Protein AF-A0A315QWF7-F1 (afdb_monomer_lite)

Structure (mmCIF, N/CA/C/O backbone):
data_AF-A0A315QWF7-F1
#
_entry.id   AF-A0A315QWF7-F1
#
loop_
_atom_site.group_PDB
_atom_site.id
_atom_site.type_symbol
_atom_site.label_atom_id
_atom_site.label_alt_id
_atom_site.label_comp_id
_atom_site.label_asym_id
_atom_site.label_entity_id
_atom_site.label_seq_id
_atom_site.pdbx_PDB_ins_code
_atom_site.Cartn_x
_atom_site.Cartn_y
_atom_site.Cartn_z
_atom_site.occupancy
_atom_site.B_iso_or_equiv
_atom_site.auth_seq_id
_atom_site.auth_comp_id
_atom_site.auth_asym_id
_atom_site.auth_atom_id
_atom_site.pdbx_PDB_model_num
ATOM 1 N N . LEU A 1 1 ? 33.666 -37.773 -40.880 1.00 34.66 1 LEU A N 1
ATOM 2 C CA . LEU A 1 1 ? 33.958 -37.328 -39.496 1.00 34.66 1 LEU A CA 1
ATOM 3 C C . LEU A 1 1 ? 35.441 -37.557 -39.208 1.00 34.66 1 LEU A C 1
ATOM 5 O O . LEU A 1 1 ? 35.817 -38.654 -38.816 1.00 34.66 1 LEU A O 1
ATOM 9 N N . GLN A 1 2 ? 36.294 -36.565 -39.477 1.00 31.61 2 GLN A N 1
ATOM 10 C CA . GLN A 1 2 ? 37.681 -36.577 -38.995 1.00 31.61 2 GLN A CA 1
ATOM 11 C C . GLN A 1 2 ? 37.665 -36.283 -37.489 1.00 31.61 2 GLN A C 1
ATOM 13 O O . GLN A 1 2 ? 37.028 -35.323 -37.056 1.00 31.61 2 GLN A O 1
ATOM 18 N N . LYS A 1 3 ? 38.319 -37.138 -36.695 1.00 35.56 3 LYS A N 1
ATOM 19 C CA . LYS A 1 3 ? 38.554 -36.914 -35.264 1.00 35.56 3 LYS A CA 1
ATOM 20 C C . LYS A 1 3 ? 39.368 -35.629 -35.095 1.00 35.56 3 LYS A C 1
ATOM 22 O O . LYS A 1 3 ? 40.456 -35.522 -35.647 1.00 35.56 3 LYS A O 1
ATOM 27 N N . ILE A 1 4 ? 38.840 -34.674 -34.334 1.00 41.41 4 ILE A N 1
ATOM 28 C CA . ILE A 1 4 ? 39.634 -33.568 -33.796 1.00 41.41 4 ILE A CA 1
ATOM 29 C C . ILE A 1 4 ? 40.381 -34.148 -32.596 1.00 41.41 4 ILE A C 1
ATOM 31 O O . ILE A 1 4 ? 39.788 -34.356 -31.536 1.00 41.41 4 ILE A O 1
ATOM 35 N N . ASP A 1 5 ? 41.650 -34.484 -32.796 1.00 42.50 5 ASP A N 1
ATOM 36 C CA . ASP A 1 5 ? 42.520 -34.980 -31.737 1.00 42.50 5 ASP A CA 1
ATOM 37 C C . ASP A 1 5 ? 42.783 -33.889 -30.681 1.00 42.50 5 ASP A C 1
ATOM 39 O O . ASP A 1 5 ? 43.058 -32.730 -30.990 1.00 42.50 5 ASP A O 1
ATOM 43 N N . SER A 1 6 ? 42.630 -34.302 -29.418 1.00 49.91 6 SER A N 1
ATOM 44 C CA . SER A 1 6 ? 43.113 -33.712 -28.159 1.00 49.91 6 SER A CA 1
ATOM 45 C C . SER A 1 6 ? 43.485 -32.220 -28.159 1.00 49.91 6 SER A C 1
ATOM 47 O O . SER A 1 6 ? 44.643 -31.845 -28.348 1.00 49.91 6 SER A O 1
ATOM 49 N N . ILE A 1 7 ? 42.526 -31.366 -27.800 1.00 55.12 7 ILE A N 1
ATOM 50 C CA . ILE A 1 7 ? 42.821 -29.994 -27.369 1.00 55.12 7 ILE A CA 1
ATOM 51 C C . ILE A 1 7 ? 43.365 -30.041 -25.931 1.00 55.12 7 ILE A C 1
ATOM 53 O O . ILE A 1 7 ? 42.757 -30.650 -25.054 1.00 55.12 7 ILE A O 1
ATOM 57 N N . SER A 1 8 ? 44.524 -29.415 -25.708 1.00 60.88 8 SER A N 1
ATOM 58 C CA . SER A 1 8 ? 45.266 -29.407 -24.437 1.00 60.88 8 SER A CA 1
ATOM 59 C C . SER A 1 8 ? 44.414 -28.979 -23.230 1.00 60.88 8 SER A C 1
ATOM 61 O O . SER A 1 8 ? 43.723 -27.962 -23.281 1.00 60.88 8 SER A O 1
ATOM 63 N N . LEU A 1 9 ? 44.541 -29.700 -22.108 1.00 56.38 9 LEU A N 1
ATOM 64 C CA . LEU A 1 9 ? 43.899 -29.401 -20.815 1.00 56.38 9 LEU A CA 1
ATOM 65 C C . LEU A 1 9 ? 44.210 -27.972 -20.319 1.00 56.38 9 LEU A C 1
ATOM 67 O O . LEU A 1 9 ? 43.403 -27.341 -19.637 1.00 56.38 9 LEU A O 1
ATOM 71 N N . VAL A 1 10 ? 45.360 -27.428 -20.730 1.00 55.00 10 VAL A N 1
ATOM 72 C CA . VAL A 1 10 ? 45.795 -26.058 -20.422 1.00 55.00 10 VAL A CA 1
ATOM 73 C C . VAL A 1 10 ? 44.859 -25.017 -21.050 1.00 55.00 10 VAL A C 1
ATOM 75 O O . VAL A 1 10 ? 44.513 -24.042 -20.388 1.00 55.00 10 VAL A O 1
ATOM 78 N N . LEU A 1 11 ? 44.371 -25.251 -22.276 1.00 55.66 11 LEU A N 1
ATOM 79 C CA . LEU A 1 11 ? 43.407 -24.364 -22.948 1.00 55.66 11 LEU A CA 1
ATOM 80 C C . LEU A 1 11 ? 42.026 -24.377 -22.274 1.00 55.66 11 LEU A C 1
ATOM 82 O O . LEU A 1 11 ? 41.280 -23.408 -22.376 1.00 55.66 11 LEU A O 1
ATOM 86 N N . GLN A 1 12 ? 41.688 -25.460 -21.570 1.00 55.34 12 GLN A N 1
ATOM 87 C CA . GLN A 1 12 ? 40.397 -25.620 -20.898 1.00 55.34 12 GLN A CA 1
ATOM 88 C C . GLN A 1 12 ? 40.380 -25.047 -19.473 1.00 55.34 12 GLN A C 1
ATOM 90 O O . GLN A 1 12 ? 39.315 -24.655 -18.991 1.00 55.34 12 GLN A O 1
ATOM 95 N N . MET A 1 13 ? 41.533 -24.997 -18.794 1.00 55.34 13 MET A N 1
ATOM 96 C CA . MET A 1 13 ? 41.591 -24.740 -17.348 1.00 55.34 13 MET A CA 1
ATOM 97 C C . MET A 1 13 ? 42.407 -23.507 -16.926 1.00 55.34 13 MET A C 1
ATOM 99 O O . MET A 1 13 ? 42.179 -23.010 -15.824 1.00 55.34 13 MET A O 1
ATOM 103 N N . ALA A 1 14 ? 43.316 -22.976 -17.754 1.00 58.88 14 ALA A N 1
ATOM 104 C CA . ALA A 1 14 ? 44.124 -21.814 -17.369 1.00 58.88 14 ALA A CA 1
ATOM 105 C C . ALA A 1 14 ? 43.345 -20.476 -17.495 1.00 58.88 14 ALA A C 1
ATOM 107 O O . ALA A 1 14 ? 42.620 -20.283 -18.482 1.00 58.88 14 ALA A O 1
ATOM 108 N N . PRO A 1 15 ? 43.497 -19.528 -16.542 1.00 53.03 15 PRO A N 1
ATOM 109 C CA . PRO A 1 15 ? 42.910 -18.184 -16.633 1.00 53.03 15 PRO A CA 1
ATOM 110 C C . PRO A 1 15 ? 43.365 -17.457 -17.912 1.00 53.03 15 PRO A C 1
ATOM 112 O O . PRO A 1 15 ? 44.525 -17.567 -18.304 1.00 53.03 15 PRO A O 1
ATOM 115 N N . GLY A 1 16 ? 42.455 -16.761 -18.599 1.00 59.31 16 GLY A N 1
ATOM 116 C CA . GLY A 1 16 ? 42.685 -16.130 -19.910 1.00 59.31 16 GLY A CA 1
ATOM 117 C C . GLY A 1 16 ? 42.530 -17.082 -21.108 1.00 59.31 16 GLY A C 1
ATOM 118 O O . GLY A 1 16 ? 41.815 -16.776 -22.062 1.00 59.31 16 GLY A O 1
ATOM 119 N N . TYR A 1 17 ? 43.100 -18.289 -21.047 1.00 60.97 17 TYR A N 1
ATOM 120 C CA . TYR A 1 17 ? 42.943 -19.287 -22.117 1.00 60.97 17 TYR A CA 1
ATOM 121 C C . TYR A 1 17 ? 41.545 -19.905 -22.156 1.00 60.97 17 TYR A C 1
ATOM 123 O O . TYR A 1 17 ? 41.035 -20.174 -23.239 1.00 60.97 17 TYR A O 1
ATOM 131 N N . LYS A 1 18 ? 40.886 -20.054 -21.002 1.00 64.62 18 LYS A N 1
ATOM 132 C CA . LYS A 1 18 ? 39.494 -20.522 -20.919 1.00 64.62 18 LYS A CA 1
ATOM 133 C C . LYS A 1 18 ? 38.516 -19.593 -21.646 1.00 64.62 18 LYS A C 1
ATOM 135 O O . LYS A 1 18 ? 37.569 -20.066 -22.270 1.00 64.62 18 LYS A O 1
ATOM 140 N N . GLU A 1 19 ? 38.731 -18.281 -21.579 1.00 63.53 19 GLU A N 1
ATOM 141 C CA . GLU A 1 19 ? 37.899 -17.291 -22.276 1.00 63.53 19 GLU A CA 1
ATOM 142 C C . GLU A 1 19 ? 38.162 -17.320 -23.775 1.00 63.53 19 GLU A C 1
ATOM 144 O O . GLU A 1 19 ? 37.216 -17.390 -24.556 1.00 63.53 19 GLU A O 1
ATOM 149 N N . LEU A 1 20 ? 39.434 -17.379 -24.179 1.00 62.53 20 LEU A N 1
ATOM 150 C CA . LEU A 1 20 ? 39.802 -17.541 -25.582 1.00 62.53 20 LEU A CA 1
ATOM 151 C C . LEU A 1 20 ? 39.244 -18.848 -26.159 1.00 62.53 20 LEU A C 1
ATOM 153 O O . LEU A 1 20 ? 38.714 -18.857 -27.263 1.00 62.53 20 LEU A O 1
ATOM 157 N N . TYR A 1 21 ? 39.295 -19.936 -25.390 1.00 63.56 21 TYR A N 1
ATOM 158 C CA . TYR A 1 21 ? 38.734 -21.230 -25.757 1.00 63.56 21 TYR A CA 1
ATOM 159 C C . TYR A 1 21 ? 37.205 -21.198 -25.813 1.00 63.56 21 TYR A C 1
ATOM 161 O O . TYR A 1 21 ? 36.622 -21.784 -26.719 1.00 63.56 21 TYR A O 1
ATOM 169 N N . LYS A 1 22 ? 36.539 -20.460 -24.916 1.00 60.19 22 LYS A N 1
ATOM 170 C CA . LYS A 1 22 ? 35.092 -20.210 -24.980 1.00 60.19 22 LYS A CA 1
ATOM 171 C C . LYS A 1 22 ? 34.721 -19.453 -26.257 1.00 60.19 22 LYS A C 1
ATOM 173 O O . LYS A 1 22 ? 33.810 -19.892 -26.949 1.00 60.19 22 LYS A O 1
ATOM 178 N N . TYR A 1 23 ? 35.427 -18.375 -26.604 1.00 58.88 23 TYR A N 1
ATOM 179 C CA . TYR A 1 23 ? 35.179 -17.631 -27.845 1.00 58.88 23 TYR A CA 1
ATOM 180 C C . TYR A 1 23 ? 35.536 -18.446 -29.088 1.00 58.88 23 TYR A C 1
ATOM 182 O O . TYR A 1 23 ? 34.775 -18.446 -30.045 1.00 58.88 23 TYR A O 1
ATOM 190 N N . TYR A 1 24 ? 36.633 -19.204 -29.056 1.00 63.69 24 TYR A N 1
ATOM 191 C CA . TYR A 1 24 ? 37.020 -20.139 -30.110 1.00 63.69 24 TYR A CA 1
ATOM 192 C C . TYR A 1 24 ? 35.976 -21.234 -30.299 1.00 63.69 24 TYR A C 1
ATOM 194 O O . TYR A 1 24 ? 35.629 -21.522 -31.433 1.00 63.69 24 TYR A O 1
ATOM 202 N N . LEU A 1 25 ? 35.418 -21.803 -29.226 1.00 57.78 25 LEU A N 1
ATOM 203 C CA . LEU A 1 25 ? 34.304 -22.744 -29.302 1.00 57.78 25 LEU A CA 1
ATOM 204 C C . LEU A 1 25 ? 33.023 -22.066 -29.786 1.00 57.78 25 LEU A C 1
ATOM 206 O O . LEU A 1 25 ? 32.333 -22.659 -30.595 1.00 57.78 25 LEU A O 1
ATOM 210 N N . MET A 1 26 ? 32.698 -20.845 -29.356 1.00 53.53 26 MET A N 1
ATOM 211 C CA . MET A 1 26 ? 31.540 -20.100 -29.875 1.00 53.53 26 MET A CA 1
ATOM 212 C C . MET A 1 26 ? 31.688 -19.813 -31.375 1.00 53.53 26 MET A C 1
ATOM 214 O O . MET A 1 26 ? 30.736 -19.990 -32.128 1.00 53.53 26 MET A O 1
ATOM 218 N N . LEU A 1 27 ? 32.894 -19.453 -31.819 1.00 53.81 27 LEU A N 1
ATOM 219 C CA . LEU A 1 27 ? 33.235 -19.215 -33.218 1.00 53.81 27 LEU A CA 1
ATOM 220 C C . LEU A 1 27 ? 33.263 -20.514 -34.016 1.00 53.81 27 LEU A C 1
ATOM 222 O O . LEU A 1 27 ? 32.630 -20.566 -35.052 1.00 53.81 27 LEU A O 1
ATOM 226 N N . LEU A 1 28 ? 33.898 -21.588 -33.541 1.00 47.88 28 LEU A N 1
ATOM 227 C CA . LEU A 1 28 ? 33.874 -22.911 -34.179 1.00 47.88 28 LEU A CA 1
ATOM 228 C C . LEU A 1 28 ? 32.476 -23.508 -34.199 1.00 47.88 28 LEU A C 1
ATOM 230 O O . LEU A 1 28 ? 32.117 -24.170 -35.155 1.00 47.88 28 LEU A O 1
ATOM 234 N N . LYS A 1 29 ? 31.664 -23.315 -33.166 1.00 49.41 29 LYS A N 1
ATOM 235 C CA . LYS A 1 29 ? 30.263 -23.746 -33.180 1.00 49.41 29 LYS A CA 1
ATOM 236 C C . LYS A 1 29 ? 29.414 -22.851 -34.088 1.00 49.41 29 LYS A C 1
ATOM 238 O O . LYS A 1 29 ? 28.396 -23.321 -34.574 1.00 49.41 29 LYS A O 1
ATOM 243 N N . GLY A 1 30 ? 29.869 -21.628 -34.377 1.00 41.44 30 GLY A N 1
ATOM 244 C CA . GLY A 1 30 ? 29.346 -20.767 -35.441 1.00 41.44 30 GLY A CA 1
ATOM 245 C C . GLY A 1 30 ? 29.922 -21.031 -36.847 1.00 41.44 30 GLY A C 1
ATOM 246 O O . GLY A 1 30 ? 29.269 -20.687 -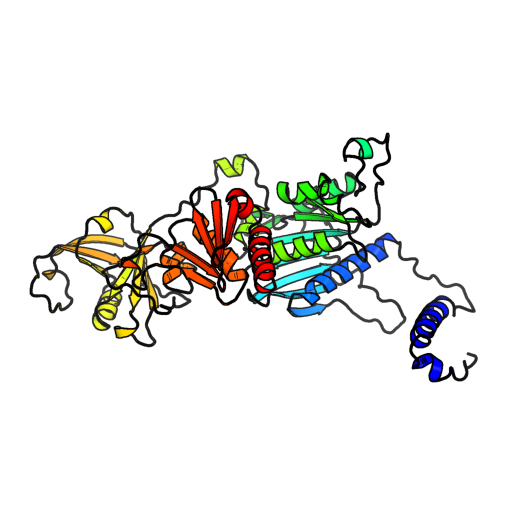37.823 1.00 41.44 30 GLY A O 1
ATOM 247 N N . LEU A 1 31 ? 31.110 -21.643 -36.970 1.00 42.81 31 LEU A N 1
ATOM 248 C CA . LEU A 1 31 ? 31.896 -21.772 -38.214 1.00 42.81 31 LEU A CA 1
ATOM 249 C C . LEU A 1 31 ? 32.144 -23.221 -38.668 1.00 42.81 31 LEU A C 1
ATOM 251 O O . LEU A 1 31 ? 32.535 -23.432 -39.811 1.00 42.81 31 LEU A O 1
ATOM 255 N N . SER A 1 32 ? 31.942 -24.240 -37.826 1.00 39.31 32 SER A N 1
ATOM 256 C CA . SER A 1 32 ? 32.092 -25.661 -38.194 1.00 39.31 32 SER A CA 1
ATOM 257 C C . SER A 1 32 ? 30.858 -26.152 -38.953 1.00 39.31 32 SER A C 1
ATOM 259 O O . SER A 1 32 ? 30.095 -26.999 -38.500 1.00 39.31 32 SER A O 1
ATOM 261 N N . LEU A 1 33 ? 30.679 -25.581 -40.139 1.00 41.50 33 LEU A N 1
ATOM 262 C CA . LEU A 1 33 ? 29.665 -25.904 -41.134 1.00 41.50 33 LEU A CA 1
ATOM 263 C C . LEU A 1 33 ? 30.380 -26.095 -42.481 1.00 41.50 33 LEU A C 1
ATOM 265 O O . LEU A 1 33 ? 30.262 -25.282 -43.389 1.00 41.50 33 LEU A O 1
ATOM 269 N N . ASN A 1 34 ? 31.169 -27.168 -42.592 1.00 37.97 34 ASN A N 1
ATOM 270 C CA . ASN A 1 34 ? 31.717 -27.623 -43.871 1.00 37.97 34 ASN A CA 1
ATOM 271 C C . ASN A 1 34 ? 30.789 -28.689 -44.449 1.00 37.97 34 ASN A C 1
ATOM 273 O O . ASN A 1 34 ? 30.701 -29.787 -43.899 1.00 37.97 34 ASN A O 1
ATOM 277 N N . GLY A 1 35 ? 30.137 -28.382 -45.566 1.00 33.97 35 GLY A N 1
ATOM 278 C CA . GLY A 1 35 ? 29.404 -29.377 -46.338 1.00 33.97 35 GLY A CA 1
ATOM 279 C C . GLY A 1 35 ? 28.320 -28.757 -47.188 1.00 33.97 35 GLY A C 1
ATOM 280 O O . GLY A 1 35 ? 28.609 -28.272 -48.268 1.00 33.97 35 GLY A O 1
ATOM 281 N N . ASP A 1 36 ? 27.093 -28.732 -46.687 1.00 33.19 36 ASP A N 1
ATOM 282 C CA . ASP A 1 36 ? 25.933 -28.331 -47.471 1.00 33.19 36 ASP A CA 1
ATOM 283 C C . ASP A 1 36 ? 25.044 -27.396 -46.652 1.00 33.19 36 ASP A C 1
ATOM 285 O O . ASP A 1 36 ? 24.365 -27.797 -45.709 1.00 33.19 36 ASP A O 1
ATOM 289 N N . ILE A 1 37 ? 25.133 -26.112 -47.003 1.00 36.56 37 ILE A N 1
ATOM 290 C CA . ILE A 1 37 ? 24.032 -25.149 -47.119 1.00 36.56 37 ILE A CA 1
ATOM 291 C C . ILE A 1 37 ? 22.779 -25.548 -46.317 1.00 36.56 37 ILE A C 1
ATOM 293 O O . ILE A 1 37 ? 21.814 -26.075 -46.867 1.00 36.56 37 ILE A O 1
ATOM 297 N N . PHE A 1 38 ? 22.748 -25.214 -45.024 1.00 36.84 38 PHE A N 1
ATOM 298 C CA . PHE A 1 38 ? 21.484 -25.038 -44.315 1.00 36.84 38 PHE A CA 1
ATOM 299 C C . PHE A 1 38 ? 21.442 -23.725 -43.547 1.00 36.84 38 PHE A C 1
ATOM 301 O O . PHE A 1 38 ? 22.367 -23.332 -42.840 1.00 36.84 38 PHE A O 1
ATOM 308 N N . ARG A 1 39 ? 20.292 -23.076 -43.722 1.00 38.97 39 ARG A N 1
ATOM 309 C CA . ARG A 1 39 ? 19.749 -21.954 -42.969 1.00 38.97 39 ARG A CA 1
ATOM 310 C C . ARG A 1 39 ? 20.092 -22.069 -41.477 1.00 38.97 39 ARG A C 1
ATOM 312 O O . ARG A 1 39 ? 19.393 -22.751 -40.731 1.00 38.97 39 ARG A O 1
ATOM 319 N N . LEU A 1 40 ? 21.079 -21.297 -41.019 1.00 39.88 40 LEU A N 1
ATOM 320 C CA . LEU A 1 40 ? 20.897 -20.563 -39.769 1.00 39.88 40 LEU A CA 1
ATOM 321 C C . LEU A 1 40 ? 19.518 -19.912 -39.893 1.00 39.88 40 LEU A C 1
ATOM 323 O O . LEU A 1 40 ? 19.273 -19.181 -40.854 1.00 39.88 40 LEU A O 1
ATOM 327 N N . SER A 1 41 ? 18.593 -20.231 -38.993 1.00 44.78 41 SER A N 1
ATOM 328 C CA . SER A 1 41 ? 17.414 -19.391 -38.815 1.00 44.78 41 SER A CA 1
ATOM 329 C C . SER A 1 41 ? 17.956 -18.006 -38.484 1.00 44.78 41 SER A C 1
ATOM 331 O O . SER A 1 41 ? 18.359 -17.771 -37.346 1.00 44.78 41 SER A O 1
ATOM 333 N N . ILE A 1 42 ? 18.039 -17.124 -39.480 1.00 47.72 42 ILE A N 1
ATOM 334 C CA . ILE A 1 42 ? 18.342 -15.707 -39.311 1.00 47.72 42 ILE A CA 1
ATOM 335 C C . ILE A 1 42 ? 17.186 -15.167 -38.469 1.00 47.72 42 ILE A C 1
ATOM 337 O O . ILE A 1 42 ? 16.164 -14.755 -39.005 1.00 47.72 42 ILE A O 1
ATOM 341 N N . LYS A 1 43 ? 17.286 -15.280 -37.141 1.00 54.31 43 LYS A N 1
ATOM 342 C CA . LYS A 1 43 ? 16.370 -14.576 -36.253 1.00 54.31 43 LYS A CA 1
ATOM 343 C C . LYS A 1 43 ? 16.658 -13.099 -36.455 1.00 54.31 43 LYS A C 1
ATOM 345 O O . LYS A 1 43 ? 17.818 -12.682 -36.444 1.00 54.31 43 LYS A O 1
ATOM 350 N N . GLU A 1 44 ? 15.615 -12.333 -36.718 1.00 68.06 44 GLU A N 1
ATOM 351 C CA . GLU A 1 44 ? 15.743 -10.908 -36.980 1.00 68.06 44 GLU A CA 1
ATOM 352 C C . GLU A 1 44 ? 16.303 -10.212 -35.722 1.00 68.06 44 GLU A C 1
ATOM 354 O O . GLU A 1 44 ? 16.017 -10.633 -34.598 1.00 68.06 44 GLU A O 1
ATOM 359 N N . LEU A 1 45 ? 17.136 -9.171 -35.875 1.00 76.62 45 LEU A N 1
ATOM 360 C CA . LEU A 1 45 ? 17.804 -8.521 -34.730 1.00 76.62 45 LEU A CA 1
ATOM 361 C C . LEU A 1 45 ? 16.813 -8.059 -33.650 1.00 76.62 45 LEU A C 1
ATOM 363 O O . LEU A 1 45 ? 17.121 -8.129 -32.461 1.00 76.62 45 LEU A O 1
ATOM 367 N N . TRP A 1 46 ? 15.614 -7.637 -34.056 1.00 78.44 46 TRP A N 1
ATOM 368 C CA . TRP A 1 46 ? 14.555 -7.249 -33.130 1.00 78.44 46 TRP A CA 1
ATOM 369 C C . TRP A 1 46 ? 14.072 -8.419 -32.265 1.00 78.44 46 TRP A C 1
ATOM 371 O O . TRP A 1 46 ? 13.855 -8.226 -31.075 1.00 78.44 46 TRP A O 1
ATOM 381 N N . GLN A 1 47 ? 14.013 -9.637 -32.808 1.00 75.75 47 GLN A N 1
ATOM 382 C CA . GLN A 1 47 ? 13.623 -10.837 -32.066 1.00 75.75 47 GLN A CA 1
ATOM 383 C C . GLN A 1 47 ? 14.696 -11.231 -31.038 1.00 75.75 47 GLN A C 1
ATOM 385 O O . GLN A 1 47 ? 14.390 -11.673 -29.933 1.00 75.75 47 GLN A O 1
ATOM 390 N N . LEU A 1 48 ? 15.978 -11.044 -31.372 1.00 79.38 48 LEU A N 1
ATOM 391 C CA . LEU A 1 48 ? 17.068 -11.241 -30.409 1.00 79.38 48 LEU A CA 1
ATOM 392 C C . LEU A 1 48 ? 17.006 -10.216 -29.275 1.00 79.38 48 LEU A C 1
ATOM 394 O O . LEU A 1 48 ? 17.237 -10.566 -28.117 1.00 79.38 48 LEU A O 1
ATOM 398 N N . TYR A 1 49 ? 16.687 -8.965 -29.605 1.00 84.19 49 TYR A N 1
ATOM 399 C CA . TYR A 1 49 ? 16.510 -7.909 -28.617 1.00 84.19 49 TYR A CA 1
ATOM 400 C C . TYR A 1 49 ? 15.311 -8.173 -27.696 1.00 84.19 49 TYR A C 1
ATOM 402 O O . TYR A 1 49 ? 15.411 -7.972 -26.486 1.00 84.19 49 TYR A O 1
ATOM 410 N N . GLU A 1 50 ? 14.214 -8.694 -28.240 1.00 83.56 50 GLU A N 1
ATOM 411 C CA . GLU A 1 50 ? 13.030 -9.117 -27.491 1.00 83.56 50 GLU A CA 1
ATOM 412 C C . GLU A 1 50 ? 13.367 -10.222 -26.473 1.00 83.56 50 GLU A C 1
ATOM 414 O O . GLU A 1 50 ? 13.095 -10.076 -25.278 1.00 83.56 50 GLU A O 1
ATOM 419 N N . TYR A 1 51 ? 14.065 -11.281 -26.900 1.00 80.94 51 TYR A N 1
ATOM 420 C CA . TYR A 1 51 ? 14.520 -12.340 -25.990 1.00 80.94 51 TYR A CA 1
ATOM 421 C C . TYR A 1 51 ? 15.477 -11.824 -24.922 1.00 80.94 51 TYR A C 1
ATOM 423 O O . TYR A 1 51 ? 15.354 -12.173 -23.747 1.00 80.94 51 TYR A O 1
ATOM 431 N N . TRP A 1 52 ? 16.449 -11.004 -25.326 1.00 85.44 52 TRP A N 1
ATOM 432 C CA . TRP A 1 52 ? 17.395 -10.413 -24.390 1.00 85.44 52 TRP A CA 1
ATOM 433 C C . TRP A 1 52 ? 16.661 -9.581 -23.336 1.00 85.44 52 TRP A C 1
ATOM 435 O O . TRP A 1 52 ? 16.976 -9.678 -22.150 1.00 85.44 52 TRP A O 1
ATOM 445 N N . THR A 1 53 ? 15.645 -8.830 -23.757 1.00 89.25 53 THR A N 1
ATOM 446 C CA . THR A 1 53 ? 14.826 -7.999 -22.880 1.00 89.25 53 THR A CA 1
ATOM 447 C C . THR A 1 53 ? 14.093 -8.838 -21.837 1.00 89.25 53 THR A C 1
ATOM 449 O O . THR A 1 53 ? 14.219 -8.562 -20.643 1.00 89.25 53 THR A O 1
ATOM 452 N N . PHE A 1 54 ? 13.413 -9.911 -22.253 1.00 86.94 54 PHE A N 1
ATOM 453 C CA . PHE A 1 54 ? 12.749 -10.836 -21.330 1.00 86.94 54 PHE A CA 1
ATOM 454 C C . PHE A 1 54 ? 13.730 -11.457 -20.324 1.00 86.94 54 PHE A C 1
ATOM 456 O O . PHE A 1 54 ? 13.501 -11.431 -19.113 1.00 86.94 54 PHE A O 1
ATOM 463 N N . LEU A 1 55 ? 14.865 -11.972 -20.808 1.00 85.06 55 LEU A N 1
ATOM 464 C CA . LEU A 1 55 ? 15.882 -12.586 -19.952 1.00 85.06 55 LEU A CA 1
ATOM 465 C C . LEU A 1 55 ? 16.489 -11.578 -18.973 1.00 85.06 55 LEU A C 1
ATOM 467 O O . LEU A 1 55 ? 16.768 -11.922 -17.821 1.00 85.06 55 LEU A O 1
ATOM 471 N N . LYS A 1 56 ? 16.682 -10.327 -19.405 1.00 88.75 56 LYS A N 1
ATOM 472 C CA . LYS A 1 56 ? 17.217 -9.279 -18.540 1.00 88.75 56 LYS A CA 1
ATOM 473 C C . LYS A 1 56 ? 16.197 -8.841 -17.490 1.00 88.75 56 LYS A C 1
ATOM 475 O O . LYS A 1 56 ? 16.595 -8.685 -16.340 1.00 88.75 56 LYS A O 1
ATOM 480 N N . LEU A 1 57 ? 14.913 -8.718 -17.836 1.00 91.00 57 LEU A N 1
ATOM 481 C CA . LEU A 1 57 ? 13.826 -8.503 -16.870 1.00 91.00 57 LEU A CA 1
ATOM 482 C C . LEU A 1 57 ? 13.797 -9.617 -15.817 1.00 91.00 57 LEU A C 1
ATOM 484 O O . LEU A 1 57 ? 13.829 -9.339 -14.621 1.00 91.00 57 LEU A O 1
ATOM 488 N N . ASN A 1 58 ? 13.824 -10.875 -16.257 1.00 88.06 58 ASN A N 1
ATOM 489 C CA . ASN A 1 58 ? 13.880 -12.043 -15.380 1.00 88.06 58 ASN A CA 1
ATOM 490 C C . ASN A 1 58 ? 15.099 -12.003 -14.437 1.00 88.06 58 ASN A C 1
ATOM 492 O O . ASN A 1 58 ? 14.968 -12.253 -13.241 1.00 88.06 58 ASN A O 1
ATOM 496 N N . SER A 1 59 ? 16.277 -11.633 -14.951 1.00 87.06 59 SER A N 1
ATOM 497 C CA . SER A 1 59 ? 17.485 -11.450 -14.135 1.00 87.06 59 SER A CA 1
ATOM 498 C C . SER A 1 59 ? 17.316 -10.347 -13.086 1.00 87.06 59 SER A C 1
ATOM 500 O O . SER A 1 59 ? 17.630 -10.591 -11.927 1.00 87.06 59 SER A O 1
ATOM 502 N N . LEU A 1 60 ? 16.782 -9.174 -13.453 1.00 90.75 60 LEU A N 1
ATOM 503 C CA . LEU A 1 60 ? 16.557 -8.069 -12.507 1.00 90.75 60 LEU A CA 1
ATOM 504 C C . LEU A 1 60 ? 15.610 -8.472 -11.367 1.00 90.75 60 LEU A C 1
ATOM 506 O O . LEU A 1 60 ? 15.822 -8.097 -10.217 1.00 90.75 60 LEU A O 1
ATOM 510 N N . LEU A 1 61 ? 14.572 -9.252 -11.678 1.00 92.38 61 LEU A N 1
ATOM 511 C CA . LEU A 1 61 ? 13.623 -9.740 -10.678 1.00 92.38 61 LEU A CA 1
ATOM 512 C C . LEU A 1 61 ? 14.236 -10.827 -9.789 1.00 92.38 61 LEU A C 1
ATOM 514 O O . LEU A 1 61 ? 13.995 -10.841 -8.584 1.00 92.38 61 LEU A O 1
ATOM 518 N N . GLN A 1 62 ? 15.045 -11.721 -10.357 1.00 88.12 62 GLN A N 1
ATOM 519 C CA . GLN A 1 62 ? 15.704 -12.797 -9.616 1.00 88.12 62 GLN A CA 1
ATOM 520 C C . GLN A 1 62 ? 16.724 -12.282 -8.592 1.00 88.12 62 GLN A C 1
ATOM 522 O O . GLN A 1 62 ? 16.908 -12.922 -7.558 1.00 88.12 62 GLN A O 1
ATOM 527 N N . ASP A 1 63 ? 17.343 -11.127 -8.847 1.00 88.19 63 ASP A N 1
ATOM 528 C CA . ASP A 1 63 ? 18.305 -10.517 -7.923 1.00 88.19 63 ASP A CA 1
ATOM 529 C C . ASP A 1 63 ? 17.647 -10.067 -6.602 1.00 88.19 63 ASP A C 1
ATOM 531 O O . ASP A 1 63 ? 18.289 -10.102 -5.552 1.00 88.19 63 ASP A O 1
ATOM 535 N N . LYS A 1 64 ? 16.363 -9.670 -6.629 1.00 87.62 64 LYS A N 1
ATOM 536 C CA . LYS A 1 64 ? 15.646 -9.110 -5.462 1.00 87.62 64 LYS A CA 1
ATOM 537 C C . LYS A 1 64 ? 14.537 -10.003 -4.903 1.00 87.62 64 LYS A C 1
ATOM 539 O O . LYS A 1 64 ? 14.209 -9.911 -3.719 1.00 87.62 64 LYS A O 1
ATOM 544 N N . TYR A 1 65 ? 13.942 -10.864 -5.726 1.00 92.75 65 TYR A N 1
ATOM 545 C CA . TYR A 1 65 ? 12.729 -11.602 -5.380 1.00 92.75 65 TYR A CA 1
ATOM 546 C C . TYR A 1 65 ? 12.928 -13.113 -5.433 1.00 92.75 65 TYR A C 1
ATOM 548 O O . TYR A 1 65 ? 13.707 -13.655 -6.217 1.00 92.75 65 TYR A O 1
ATOM 556 N N . LYS A 1 66 ? 12.178 -13.830 -4.591 1.00 90.56 66 LYS A N 1
ATOM 557 C CA . LYS A 1 66 ? 12.298 -15.282 -4.488 1.00 90.56 66 LYS A CA 1
ATOM 558 C C . LYS A 1 66 ? 11.579 -15.950 -5.656 1.00 90.56 66 LYS A C 1
ATOM 560 O O . LYS A 1 66 ? 10.365 -15.824 -5.782 1.00 90.56 66 LYS A O 1
ATOM 565 N N . LEU A 1 67 ? 12.311 -16.716 -6.458 1.00 89.25 67 LEU A N 1
ATOM 566 C CA . LEU A 1 67 ? 11.742 -17.537 -7.525 1.00 89.25 67 LEU A CA 1
ATOM 567 C C . LEU A 1 67 ? 10.867 -18.666 -6.943 1.00 89.25 67 LEU A C 1
ATOM 569 O O . LEU A 1 67 ? 11.314 -19.410 -6.068 1.00 89.25 67 LEU A O 1
ATOM 573 N N . VAL A 1 68 ? 9.630 -18.791 -7.431 1.00 88.69 68 VAL A N 1
ATOM 574 C CA . VAL A 1 68 ? 8.659 -19.827 -7.026 1.00 88.69 68 VAL A CA 1
ATOM 575 C C . VAL A 1 68 ? 8.476 -20.864 -8.127 1.00 88.69 68 VAL A C 1
ATOM 577 O O . VAL A 1 68 ? 8.533 -22.063 -7.857 1.00 88.69 68 VAL A O 1
ATOM 580 N N . LYS A 1 69 ? 8.272 -20.408 -9.365 1.00 82.50 69 LYS A N 1
ATOM 581 C CA . LYS A 1 69 ? 8.035 -21.258 -10.534 1.00 82.50 69 LYS A CA 1
ATOM 582 C C . LYS A 1 69 ? 8.777 -20.684 -11.732 1.00 82.50 69 LYS A C 1
ATOM 584 O O . LYS A 1 69 ? 8.794 -19.473 -11.925 1.00 82.50 69 LYS A O 1
ATOM 589 N N . ASN A 1 70 ? 9.378 -21.556 -12.530 1.00 79.50 70 ASN A N 1
ATOM 590 C CA . ASN A 1 70 ? 10.115 -21.175 -13.725 1.00 79.50 70 ASN A CA 1
ATOM 591 C C . ASN A 1 70 ? 9.749 -22.121 -14.871 1.00 79.50 70 ASN A C 1
ATOM 593 O O . ASN A 1 70 ? 10.173 -23.274 -14.871 1.00 79.50 70 ASN A O 1
ATOM 597 N N . ASN A 1 71 ? 8.992 -21.605 -15.837 1.00 69.19 71 ASN A N 1
ATOM 598 C CA . ASN A 1 71 ? 8.605 -22.309 -17.055 1.00 69.19 71 ASN A CA 1
ATOM 599 C C . ASN A 1 71 ? 9.253 -21.660 -18.295 1.00 69.19 71 ASN A C 1
ATOM 601 O O . ASN A 1 71 ? 8.604 -21.498 -19.323 1.00 69.19 71 ASN A O 1
ATOM 605 N N . ILE A 1 72 ? 10.517 -21.230 -18.203 1.00 63.31 72 ILE A N 1
ATOM 606 C CA . ILE A 1 72 ? 11.205 -20.538 -19.308 1.00 63.31 72 ILE A CA 1
ATOM 607 C C . ILE A 1 72 ? 11.633 -21.506 -20.428 1.00 63.31 72 ILE A C 1
ATOM 609 O O . ILE A 1 72 ? 11.889 -21.053 -21.541 1.00 63.31 72 ILE A O 1
ATOM 613 N N . ILE A 1 73 ? 11.748 -22.820 -20.173 1.00 55.00 73 ILE A N 1
ATOM 614 C CA . ILE A 1 73 ? 12.451 -23.716 -21.103 1.00 55.00 73 ILE A CA 1
ATOM 615 C C . ILE A 1 73 ? 11.801 -25.101 -21.234 1.00 55.00 73 ILE A C 1
ATOM 617 O O . ILE A 1 73 ? 11.868 -25.901 -20.305 1.00 55.00 73 ILE A O 1
ATOM 621 N N . ASP A 1 74 ? 11.294 -25.403 -22.433 1.00 47.00 74 ASP A N 1
ATOM 622 C CA . ASP A 1 74 ? 11.334 -26.754 -23.005 1.00 47.00 74 ASP A CA 1
ATOM 623 C C . ASP A 1 74 ? 12.635 -26.854 -23.819 1.00 47.00 74 ASP A C 1
ATOM 625 O O . ASP A 1 74 ? 12.784 -26.225 -24.868 1.00 47.00 74 ASP A O 1
ATOM 629 N N . LEU A 1 75 ? 13.637 -27.568 -23.294 1.00 41.25 75 LEU A N 1
ATOM 630 C CA . LEU A 1 75 ? 14.900 -27.809 -23.999 1.00 41.25 75 LEU A CA 1
ATOM 631 C C . LEU A 1 75 ? 14.698 -28.956 -24.992 1.00 41.25 75 LEU A C 1
ATOM 633 O O . LEU A 1 75 ? 14.682 -30.118 -24.588 1.00 41.25 75 LEU A O 1
ATOM 637 N N . ASP A 1 76 ? 14.595 -28.653 -26.286 1.00 41.81 76 ASP A N 1
ATOM 638 C CA . ASP A 1 76 ? 14.769 -29.678 -27.315 1.00 41.81 76 ASP A CA 1
ATOM 639 C C . ASP A 1 76 ? 16.272 -29.953 -27.499 1.00 41.81 76 ASP A C 1
ATOM 641 O O . ASP A 1 76 ? 17.042 -29.098 -27.940 1.00 41.81 76 ASP A O 1
ATOM 645 N N . TYR A 1 77 ? 16.711 -31.156 -27.126 1.00 40.16 77 TYR A N 1
ATOM 646 C CA . TYR A 1 77 ? 18.108 -31.591 -27.220 1.00 40.16 77 TYR A CA 1
ATOM 647 C C . TYR A 1 77 ? 18.529 -31.990 -28.651 1.00 40.16 77 TYR A C 1
ATOM 649 O O . TYR A 1 77 ? 19.615 -32.542 -28.839 1.00 40.16 77 TYR A O 1
ATOM 657 N N . SER A 1 78 ? 17.711 -31.708 -29.670 1.00 40.94 78 SER A N 1
ATOM 658 C CA . SER A 1 78 ? 17.993 -32.036 -31.075 1.00 40.94 78 SER A CA 1
ATOM 659 C C . SER A 1 78 ? 18.944 -31.057 -31.800 1.00 40.94 78 SER A C 1
ATOM 661 O O . SER A 1 78 ? 19.386 -31.334 -32.916 1.00 40.94 78 SER A O 1
ATOM 663 N N . GLY A 1 79 ? 19.348 -29.949 -31.169 1.00 36.59 79 GLY A N 1
ATOM 664 C CA . GLY A 1 79 ? 20.314 -28.980 -31.707 1.00 36.59 79 GLY A CA 1
ATOM 665 C C . GLY A 1 79 ? 20.449 -27.744 -30.810 1.00 36.59 79 GLY A C 1
ATOM 666 O O . GLY A 1 79 ? 19.612 -27.519 -29.946 1.00 36.59 79 GLY A O 1
ATOM 667 N N . ILE A 1 80 ? 21.504 -26.929 -30.978 1.00 39.25 80 ILE A N 1
ATOM 668 C CA . ILE A 1 80 ? 21.754 -25.701 -30.180 1.00 39.25 80 ILE A CA 1
ATOM 669 C C . ILE A 1 80 ? 20.795 -24.580 -30.621 1.00 39.25 80 ILE A C 1
ATOM 671 O O . ILE A 1 80 ? 21.202 -23.536 -31.119 1.00 39.25 80 ILE A O 1
ATOM 675 N N . ASN A 1 81 ? 19.497 -24.803 -30.460 1.00 38.66 81 ASN A N 1
ATOM 676 C CA . ASN A 1 81 ? 18.469 -23.794 -30.624 1.00 38.66 81 ASN A CA 1
ATOM 677 C C . ASN A 1 81 ? 17.810 -23.604 -29.260 1.00 38.66 81 ASN A C 1
ATOM 679 O O . ASN A 1 81 ? 16.920 -24.355 -28.881 1.00 38.66 81 ASN A O 1
ATOM 683 N N . VAL A 1 82 ? 18.236 -22.579 -28.513 1.00 42.09 82 VAL A N 1
ATOM 684 C CA . VAL A 1 82 ? 17.418 -22.070 -27.405 1.00 42.09 82 VAL A CA 1
ATOM 685 C C . VAL A 1 82 ? 16.263 -21.311 -28.047 1.00 42.09 82 VAL A C 1
ATOM 687 O O . VAL A 1 82 ? 16.355 -20.128 -28.381 1.00 42.09 82 VAL A O 1
ATOM 690 N N . THR A 1 83 ? 15.184 -22.024 -28.329 1.00 44.16 83 THR A N 1
ATOM 691 C CA . THR A 1 83 ? 13.908 -21.414 -28.672 1.00 44.16 83 THR A CA 1
ATOM 692 C C . THR A 1 83 ? 13.103 -21.288 -27.396 1.00 44.16 83 THR A C 1
ATOM 694 O O . THR A 1 83 ? 12.672 -22.294 -26.844 1.00 44.16 83 THR A O 1
ATOM 697 N N . LEU A 1 84 ? 12.850 -20.050 -26.959 1.00 51.09 84 LEU A N 1
ATOM 698 C CA . LEU A 1 84 ? 11.603 -19.765 -26.257 1.00 51.09 84 LEU A CA 1
ATOM 699 C C . LEU A 1 84 ? 10.504 -20.208 -27.226 1.00 51.09 84 LEU A C 1
ATOM 701 O O . LEU A 1 84 ? 10.358 -19.611 -28.296 1.00 51.09 84 LEU A O 1
ATOM 705 N N . SER A 1 85 ? 9.862 -21.342 -26.948 1.00 49.16 85 SER A N 1
ATOM 706 C CA . SER A 1 85 ? 8.856 -21.928 -27.830 1.00 49.16 85 SER A CA 1
ATOM 707 C C . SER A 1 85 ? 7.804 -20.868 -28.129 1.00 49.16 85 SER A C 1
ATOM 709 O O . SER A 1 85 ? 7.123 -20.406 -27.220 1.00 49.16 85 SER A O 1
ATOM 711 N N . GLN A 1 86 ? 7.671 -20.479 -29.397 1.00 43.34 86 GLN A N 1
ATOM 712 C CA . GLN A 1 86 ? 6.831 -19.371 -29.876 1.00 43.34 86 GLN A CA 1
ATOM 713 C C . GLN A 1 86 ? 5.310 -19.665 -29.772 1.00 43.34 86 GLN A C 1
ATOM 715 O O . GLN A 1 86 ? 4.505 -19.136 -30.532 1.00 43.34 86 GLN A O 1
ATOM 720 N N . GLY A 1 87 ? 4.915 -20.530 -28.834 1.00 43.56 87 GLY A N 1
ATOM 721 C CA . GLY A 1 87 ? 3.558 -21.031 -28.626 1.00 43.56 87 GLY A CA 1
ATOM 722 C C . GLY A 1 87 ? 3.268 -21.573 -27.217 1.00 43.56 87 GLY A C 1
ATOM 723 O O . GLY A 1 87 ? 2.094 -21.684 -26.881 1.00 43.56 87 GLY A O 1
ATOM 724 N N . ALA A 1 88 ? 4.278 -21.851 -26.379 1.00 49.06 88 ALA A N 1
ATOM 725 C CA . ALA A 1 88 ? 4.079 -22.057 -24.941 1.00 49.06 88 ALA A CA 1
ATOM 726 C C . ALA A 1 88 ? 4.493 -20.772 -24.221 1.00 49.06 88 ALA A C 1
ATOM 728 O O . ALA A 1 88 ? 5.628 -20.319 -24.358 1.00 49.06 88 ALA A O 1
ATOM 729 N N . SER A 1 89 ? 3.558 -20.155 -23.505 1.00 60.22 89 SER A N 1
ATOM 730 C CA . SER A 1 89 ? 3.806 -18.962 -22.703 1.00 60.22 89 SER A CA 1
ATOM 731 C C . SER A 1 89 ? 4.915 -19.235 -21.689 1.00 60.22 89 SER A C 1
ATOM 733 O O . SER A 1 89 ? 4.719 -20.010 -20.749 1.00 60.22 89 SER A O 1
ATOM 735 N N . ALA A 1 90 ? 6.082 -18.615 -21.876 1.00 70.75 90 ALA A N 1
ATOM 736 C CA . ALA A 1 90 ? 7.134 -18.675 -20.873 1.00 70.75 90 ALA A CA 1
ATOM 737 C C . ALA A 1 90 ? 6.704 -17.801 -19.693 1.00 70.75 90 ALA A C 1
ATOM 739 O O . ALA A 1 90 ? 6.513 -16.593 -19.833 1.00 70.75 90 ALA A O 1
ATOM 740 N N . GLU A 1 91 ? 6.513 -18.431 -18.538 1.00 82.50 91 GLU A N 1
ATOM 741 C CA . GLU A 1 91 ? 6.021 -17.784 -17.325 1.00 82.50 91 GLU A CA 1
ATOM 742 C C . GLU A 1 91 ? 6.966 -18.033 -16.158 1.00 82.50 91 GLU A C 1
ATOM 744 O O . GLU A 1 91 ? 7.437 -19.152 -15.924 1.00 82.50 91 GLU A O 1
ATOM 749 N N . VAL A 1 92 ? 7.211 -16.973 -15.396 1.00 86.00 92 VAL A N 1
ATOM 750 C CA . VAL A 1 92 ? 8.064 -16.994 -14.214 1.00 86.00 92 VAL A CA 1
ATOM 751 C C . VAL A 1 92 ? 7.311 -16.366 -13.062 1.00 86.00 92 VAL A C 1
ATOM 753 O O . VAL A 1 92 ? 6.902 -15.209 -13.137 1.00 86.00 92 VAL A O 1
ATOM 756 N N . GLU A 1 93 ? 7.128 -17.129 -11.992 1.00 91.00 93 GLU A N 1
ATOM 757 C CA . GLU A 1 93 ? 6.441 -16.683 -10.785 1.00 91.00 93 GLU A CA 1
ATOM 758 C C . GLU A 1 93 ? 7.464 -16.383 -9.693 1.00 91.00 93 GLU A C 1
ATOM 760 O O . GLU A 1 93 ? 8.328 -17.209 -9.375 1.00 91.00 93 GLU A O 1
ATOM 765 N N . TYR A 1 94 ? 7.315 -15.218 -9.077 1.00 93.12 94 TYR A N 1
ATOM 766 C CA . TYR A 1 94 ? 8.129 -14.753 -7.967 1.00 93.12 94 TYR A CA 1
ATOM 767 C C . TYR A 1 94 ? 7.269 -14.470 -6.742 1.00 93.12 94 TYR A C 1
ATOM 769 O O . TYR A 1 94 ? 6.066 -14.215 -6.835 1.00 93.12 94 TYR A O 1
ATOM 777 N N . GLN A 1 95 ? 7.921 -14.470 -5.585 1.00 93.31 95 GLN A N 1
ATOM 778 C CA . GLN A 1 95 ? 7.358 -14.051 -4.315 1.00 93.31 95 GLN A CA 1
ATOM 779 C C . GLN A 1 95 ? 8.201 -12.929 -3.709 1.00 93.31 95 GLN A C 1
ATOM 781 O O . GLN A 1 95 ? 9.422 -13.051 -3.565 1.00 93.31 95 GLN A O 1
ATOM 786 N N . ASN A 1 96 ? 7.531 -11.854 -3.300 1.00 91.06 96 ASN A N 1
ATOM 787 C CA . ASN A 1 96 ? 8.146 -10.787 -2.530 1.00 91.06 96 ASN A CA 1
ATOM 788 C C . ASN A 1 96 ? 8.509 -11.311 -1.124 1.00 91.06 96 ASN A C 1
ATOM 790 O O . ASN A 1 96 ? 7.624 -11.791 -0.409 1.00 91.06 96 ASN A O 1
ATOM 794 N N . PRO A 1 97 ? 9.783 -11.244 -0.696 1.00 87.25 97 PRO A N 1
ATOM 795 C CA . PRO A 1 97 ? 10.221 -11.823 0.575 1.00 87.25 97 PRO A CA 1
ATOM 796 C C . PRO A 1 97 ? 9.686 -11.081 1.810 1.00 87.25 97 PRO A C 1
ATOM 798 O O . PRO A 1 97 ? 9.667 -11.653 2.902 1.00 87.25 97 PRO A O 1
ATOM 801 N N . ILE A 1 98 ? 9.264 -9.824 1.651 1.00 85.19 98 ILE A N 1
ATOM 802 C CA . ILE A 1 98 ? 8.778 -8.966 2.735 1.00 85.19 98 ILE A CA 1
ATOM 803 C C . ILE A 1 98 ? 7.262 -9.083 2.854 1.00 85.19 98 ILE A C 1
ATOM 805 O O . ILE A 1 98 ? 6.749 -9.393 3.929 1.00 85.19 98 ILE A O 1
ATOM 809 N N . THR A 1 99 ? 6.541 -8.870 1.751 1.00 86.44 99 THR A N 1
ATOM 810 C CA . THR A 1 99 ? 5.068 -8.861 1.754 1.00 86.44 99 THR A CA 1
ATOM 811 C C . THR A 1 99 ? 4.460 -10.251 1.573 1.00 86.44 99 THR A C 1
ATOM 813 O O . THR A 1 99 ? 3.291 -10.460 1.898 1.00 86.44 99 THR A O 1
ATOM 816 N N . GLY A 1 100 ? 5.227 -11.213 1.051 1.00 87.06 100 GLY A N 1
ATOM 817 C CA . GLY A 1 100 ? 4.744 -12.545 0.685 1.00 87.06 100 GLY A CA 1
ATOM 818 C C . GLY A 1 100 ? 3.879 -12.573 -0.579 1.00 87.06 100 GLY A C 1
ATOM 819 O O . GLY A 1 100 ? 3.426 -13.653 -0.962 1.00 87.06 100 GLY A O 1
ATOM 820 N N . GLU A 1 101 ? 3.655 -11.420 -1.214 1.00 90.50 101 GLU A N 1
ATOM 821 C CA . GLU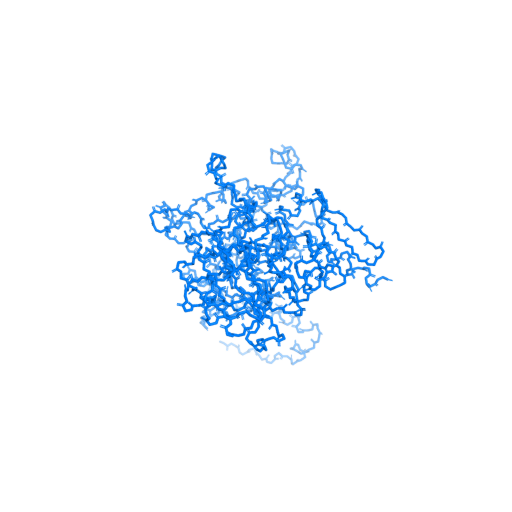 A 1 101 ? 2.862 -11.275 -2.437 1.00 90.50 101 GLU A CA 1
ATOM 822 C C . GLU A 1 101 ? 3.514 -11.987 -3.611 1.00 90.50 101 GLU A C 1
ATOM 824 O O . GLU A 1 101 ? 4.741 -12.057 -3.711 1.00 90.50 101 GLU A O 1
ATOM 829 N N . LYS A 1 102 ? 2.681 -12.488 -4.520 1.00 91.62 102 LYS A N 1
ATOM 830 C CA . LYS A 1 102 ? 3.140 -13.184 -5.713 1.00 91.62 102 LYS A CA 1
ATOM 831 C C . LYS A 1 102 ? 2.893 -12.363 -6.964 1.00 91.62 102 LYS A C 1
ATOM 833 O O . LYS A 1 102 ? 1.876 -11.678 -7.092 1.00 91.62 102 LYS A O 1
ATOM 838 N N . PHE A 1 103 ? 3.811 -12.478 -7.906 1.00 92.88 103 PHE A N 1
ATOM 839 C CA . PHE A 1 103 ? 3.685 -11.852 -9.209 1.00 92.88 103 PHE A CA 1
ATOM 840 C C . PHE A 1 103 ? 4.305 -12.724 -10.291 1.00 92.88 103 PHE A C 1
ATOM 842 O O . PHE A 1 103 ? 5.156 -13.569 -10.018 1.00 92.88 103 PHE A O 1
ATOM 849 N N . THR A 1 104 ? 3.835 -12.544 -11.521 1.00 90.75 104 THR A N 1
ATOM 850 C CA . THR A 1 104 ? 4.235 -13.360 -12.670 1.00 90.75 104 THR A CA 1
ATOM 851 C C . THR A 1 104 ? 4.753 -12.471 -13.787 1.00 90.75 104 THR A C 1
ATOM 853 O O . THR A 1 104 ? 4.067 -11.531 -14.189 1.00 90.75 104 THR A O 1
ATOM 856 N N . LEU A 1 105 ? 5.946 -12.773 -14.293 1.00 90.25 105 LEU A N 1
ATOM 857 C CA . LEU A 1 105 ? 6.453 -12.246 -15.554 1.00 90.25 105 LEU A CA 1
ATOM 858 C C . LEU A 1 105 ? 6.155 -13.275 -16.646 1.00 90.25 105 LEU A C 1
ATOM 860 O O . LEU A 1 105 ? 6.552 -14.432 -16.532 1.00 90.25 105 LEU A O 1
ATOM 864 N N . SER A 1 106 ? 5.451 -12.854 -17.689 1.00 86.50 106 SER A N 1
ATOM 865 C CA . SER A 1 106 ? 5.065 -13.714 -18.807 1.00 86.50 106 SER A CA 1
ATOM 866 C C . SER A 1 106 ? 5.559 -13.149 -20.129 1.00 86.50 106 SER A C 1
ATOM 868 O O . SER A 1 106 ? 5.600 -11.929 -20.298 1.00 86.50 106 SER A O 1
ATOM 870 N N . TYR A 1 107 ? 5.933 -14.042 -21.040 1.00 81.62 107 TYR A N 1
ATOM 871 C CA . TYR A 1 107 ? 6.439 -13.724 -22.368 1.00 81.62 107 TYR A CA 1
ATOM 872 C C . TYR A 1 107 ? 5.529 -14.287 -23.456 1.00 81.62 107 TYR A C 1
ATOM 874 O O . TYR A 1 107 ? 5.156 -15.465 -23.410 1.00 81.62 107 TYR A O 1
ATOM 882 N N . ASN A 1 108 ? 5.204 -13.452 -24.445 1.00 68.62 108 ASN A N 1
ATOM 883 C CA . ASN A 1 108 ? 4.369 -13.795 -25.596 1.00 68.62 108 ASN A CA 1
ATOM 884 C C . ASN A 1 108 ? 3.010 -14.422 -25.232 1.00 68.62 108 ASN A C 1
ATOM 886 O O . ASN A 1 108 ? 2.445 -15.234 -25.972 1.00 68.62 108 ASN A O 1
ATOM 890 N N . THR A 1 109 ? 2.455 -14.027 -24.088 1.00 60.69 109 THR A N 1
ATOM 891 C CA . THR A 1 109 ? 1.094 -14.368 -23.681 1.00 60.69 109 THR A CA 1
ATOM 892 C C . THR A 1 109 ? 0.098 -13.482 -24.423 1.00 60.69 109 THR A C 1
ATOM 894 O O . THR A 1 109 ? 0.219 -12.258 -24.457 1.00 60.69 109 THR A O 1
ATOM 897 N N . SER A 1 110 ? -0.935 -14.087 -25.017 1.00 58.56 110 SER A N 1
ATOM 898 C CA . SER A 1 110 ? -2.125 -13.321 -25.395 1.00 58.56 110 SER A CA 1
ATOM 899 C C . SER A 1 110 ? -2.685 -12.674 -24.134 1.00 58.56 110 SER A C 1
ATOM 901 O O . SER A 1 110 ? -2.845 -13.361 -23.125 1.00 58.56 110 SER A O 1
ATOM 903 N N . SER A 1 111 ? -3.002 -11.383 -24.181 1.00 51.09 111 SER A N 1
ATOM 904 C CA . SER A 1 111 ? -3.382 -10.588 -23.006 1.00 51.09 111 SER A CA 1
ATOM 905 C C . SER A 1 111 ? -4.703 -10.986 -22.302 1.00 51.09 111 SER A C 1
ATOM 907 O O . SER A 1 111 ? -5.219 -10.209 -21.497 1.00 51.09 111 SER A O 1
ATOM 909 N N . GLY A 1 112 ? -5.237 -12.188 -22.536 1.00 47.72 112 GLY A N 1
ATOM 910 C CA . GLY A 1 112 ? -6.611 -12.605 -22.233 1.00 47.72 112 GLY A CA 1
ATOM 911 C C . GLY A 1 112 ? -7.555 -12.315 -23.402 1.00 47.72 112 GLY A C 1
ATOM 912 O O . GLY A 1 112 ? -7.117 -11.723 -24.389 1.00 47.72 112 GLY A O 1
ATOM 913 N N . ASP A 1 113 ? -8.817 -12.748 -23.289 1.00 45.31 113 ASP A N 1
ATOM 914 C CA . ASP A 1 113 ? -9.890 -12.536 -24.275 1.00 45.31 113 ASP A CA 1
ATOM 915 C C . ASP A 1 113 ? -10.069 -11.039 -24.571 1.00 45.31 113 ASP A C 1
ATOM 917 O O . ASP A 1 113 ? -10.823 -10.317 -23.921 1.00 45.31 113 ASP A O 1
ATOM 921 N N . GLY A 1 114 ? -9.308 -10.539 -25.542 1.00 47.06 114 GLY A N 1
ATOM 922 C CA . GLY A 1 114 ? -9.451 -9.184 -26.036 1.00 47.06 114 GLY A CA 1
ATOM 923 C C . GLY A 1 114 ? -10.817 -9.060 -26.696 1.00 47.06 114 GLY A C 1
ATOM 924 O O . GLY A 1 114 ? -11.063 -9.692 -27.717 1.00 47.06 114 GLY A O 1
ATOM 925 N N . ILE A 1 115 ? -11.682 -8.211 -26.142 1.00 43.50 115 ILE A N 1
ATOM 926 C CA . ILE A 1 115 ? -13.062 -7.985 -26.615 1.00 43.50 115 ILE A CA 1
ATOM 927 C C . ILE A 1 115 ? -13.104 -7.626 -28.111 1.00 43.50 115 ILE A C 1
ATOM 929 O O . ILE A 1 115 ? -14.077 -7.915 -28.802 1.00 43.50 115 ILE A O 1
ATOM 933 N N . THR A 1 116 ? -12.054 -6.977 -28.625 1.00 48.59 116 THR A N 1
ATOM 934 C CA . THR A 1 116 ? -12.019 -6.465 -30.003 1.00 48.59 116 THR A CA 1
ATOM 935 C C . THR A 1 116 ? -10.862 -6.993 -30.844 1.00 48.59 116 THR A C 1
ATOM 937 O O . THR A 1 116 ? -11.033 -7.183 -32.045 1.00 48.59 116 THR A O 1
ATOM 940 N N . THR A 1 117 ? -9.676 -7.220 -30.265 1.00 50.06 117 THR A N 1
ATOM 941 C CA . THR A 1 117 ? -8.500 -7.698 -31.012 1.00 50.06 117 THR A CA 1
ATOM 942 C C . THR A 1 117 ? -7.564 -8.537 -30.144 1.00 50.06 117 THR A C 1
ATOM 944 O O . THR A 1 117 ? -7.286 -8.187 -28.998 1.00 50.06 117 THR A O 1
ATOM 947 N N . ASN A 1 118 ? -7.001 -9.599 -30.729 1.00 58.25 118 ASN A N 1
ATOM 948 C CA . ASN A 1 118 ? -5.953 -10.411 -30.107 1.00 58.25 118 ASN A CA 1
ATOM 949 C C . ASN A 1 118 ? -4.605 -9.685 -30.195 1.00 58.25 118 ASN A C 1
ATOM 951 O O . ASN A 1 118 ? -3.826 -9.900 -31.123 1.00 58.25 118 ASN A O 1
ATOM 955 N N . GLN A 1 119 ? -4.345 -8.791 -29.243 1.00 65.31 119 GLN A N 1
ATOM 956 C CA . GLN A 1 119 ? -3.031 -8.174 -29.073 1.00 65.31 119 GLN A CA 1
ATOM 957 C C . GLN A 1 119 ? -2.079 -9.144 -28.349 1.00 65.31 119 GLN A C 1
ATOM 959 O O . GLN A 1 119 ? -2.482 -9.818 -27.397 1.00 65.31 119 GLN A O 1
ATOM 964 N N . LYS A 1 120 ? -0.820 -9.205 -28.795 1.00 72.75 120 LYS A N 1
ATOM 965 C CA . LYS A 1 120 ? 0.254 -10.005 -28.187 1.00 72.75 120 LYS A CA 1
ATOM 966 C C . LYS A 1 120 ? 1.423 -9.086 -27.826 1.00 72.75 120 LYS A C 1
ATOM 968 O O . LYS A 1 120 ? 2.267 -8.848 -28.683 1.00 72.75 120 LYS A O 1
ATOM 973 N N . PRO A 1 121 ? 1.425 -8.495 -26.623 1.00 76.75 121 PRO A N 1
ATOM 974 C CA . PRO A 1 121 ? 2.599 -7.793 -26.128 1.00 76.75 121 PRO A CA 1
ATOM 975 C C . PRO A 1 121 ? 3.733 -8.780 -25.834 1.00 76.75 121 PRO A C 1
ATOM 977 O O . PRO A 1 121 ? 3.478 -9.928 -25.462 1.00 76.75 121 PRO A O 1
ATOM 980 N N . ASP A 1 122 ? 4.974 -8.304 -25.932 1.00 81.56 122 ASP A N 1
ATOM 981 C CA . ASP A 1 122 ? 6.146 -9.158 -25.724 1.00 81.56 122 ASP A CA 1
ATOM 982 C C . ASP A 1 122 ? 6.226 -9.653 -24.278 1.00 81.56 122 ASP A C 1
ATOM 984 O O . ASP A 1 122 ? 6.340 -10.852 -24.038 1.00 81.56 122 ASP A O 1
ATOM 988 N N . ASN A 1 123 ? 6.129 -8.742 -23.302 1.00 87.62 123 ASN A N 1
ATOM 989 C CA . ASN A 1 123 ? 6.215 -9.077 -21.883 1.00 87.62 123 ASN A CA 1
ATOM 990 C C . ASN A 1 123 ? 5.051 -8.472 -21.095 1.00 87.62 123 ASN A C 1
ATOM 992 O O . ASN A 1 123 ? 4.742 -7.284 -21.228 1.00 87.62 123 ASN A O 1
ATOM 996 N N . ILE A 1 124 ? 4.456 -9.267 -20.205 1.00 89.31 124 ILE A N 1
ATOM 997 C CA . ILE A 1 124 ? 3.449 -8.806 -19.243 1.00 89.31 124 ILE A CA 1
ATOM 998 C C . ILE A 1 124 ? 3.895 -9.172 -17.831 1.00 89.31 124 ILE A C 1
ATOM 1000 O O . ILE A 1 124 ? 4.100 -10.348 -17.520 1.00 89.31 124 ILE A O 1
ATOM 1004 N N . LEU A 1 125 ? 3.966 -8.167 -16.960 1.00 90.75 125 LEU A N 1
ATOM 1005 C CA . LEU A 1 125 ? 4.117 -8.329 -15.519 1.00 90.75 125 LEU A CA 1
ATOM 1006 C C . LEU A 1 125 ? 2.741 -8.243 -14.849 1.00 90.75 125 LEU A C 1
ATOM 1008 O O . LEU A 1 125 ? 2.085 -7.203 -14.900 1.00 90.75 125 LEU A O 1
ATOM 1012 N N . SER A 1 126 ? 2.315 -9.327 -14.207 1.00 89.94 126 SER A N 1
ATOM 1013 C CA . SER A 1 126 ? 1.039 -9.427 -13.492 1.00 89.94 126 SER A CA 1
ATOM 1014 C C . SER A 1 126 ? 1.275 -9.462 -11.985 1.00 89.94 126 SER A C 1
ATOM 1016 O O . SER A 1 126 ? 1.901 -10.392 -11.475 1.00 89.94 126 SER A O 1
ATOM 1018 N N . LEU A 1 127 ? 0.764 -8.464 -11.265 1.00 89.31 127 LEU A N 1
ATOM 1019 C CA . LEU A 1 127 ? 0.908 -8.327 -9.817 1.00 89.31 127 LEU A CA 1
ATOM 1020 C C . LEU A 1 127 ? -0.399 -8.692 -9.107 1.00 89.31 127 LEU A C 1
ATOM 1022 O O . LEU A 1 127 ? -1.449 -8.125 -9.416 1.00 89.31 127 LEU A O 1
ATOM 1026 N N . SER A 1 128 ? -0.316 -9.573 -8.108 1.00 86.69 128 SER A N 1
ATOM 1027 C CA . SER A 1 128 ? -1.399 -9.818 -7.147 1.00 86.69 128 SER A CA 1
ATOM 1028 C C . SER A 1 128 ? -1.002 -9.235 -5.796 1.00 86.69 128 SER A C 1
ATOM 1030 O O . SER A 1 128 ? 0.079 -9.530 -5.286 1.00 86.69 128 SER A O 1
ATOM 1032 N N . LYS A 1 129 ? -1.853 -8.385 -5.222 1.00 84.56 129 LYS A N 1
ATOM 1033 C CA . LYS A 1 129 ? -1.573 -7.691 -3.959 1.00 84.56 129 LYS A CA 1
ATOM 1034 C C . LYS A 1 129 ? -2.442 -8.260 -2.847 1.00 84.56 129 LYS A C 1
ATOM 1036 O O . LYS A 1 129 ? -3.610 -8.538 -3.074 1.00 84.56 129 LYS A O 1
ATOM 1041 N N . ASN A 1 130 ? -1.904 -8.409 -1.640 1.00 79.69 130 ASN A N 1
ATOM 1042 C CA . ASN A 1 130 ? -2.655 -9.031 -0.538 1.00 79.69 130 ASN A CA 1
ATOM 1043 C C . ASN A 1 130 ? -3.857 -8.183 -0.077 1.00 79.69 130 ASN A C 1
ATOM 1045 O O . ASN A 1 130 ? -4.776 -8.700 0.552 1.00 79.69 130 ASN A O 1
ATOM 1049 N N . ASP A 1 131 ? -3.841 -6.878 -0.356 1.00 70.00 131 ASP A N 1
ATOM 1050 C CA . ASP A 1 131 ? -4.872 -5.910 0.017 1.00 70.00 131 ASP A CA 1
ATOM 1051 C C . ASP A 1 131 ? -5.915 -5.644 -1.089 1.00 70.00 131 ASP A C 1
ATOM 1053 O O . ASP A 1 131 ? -6.721 -4.719 -0.944 1.00 70.00 131 ASP A O 1
ATOM 1057 N N . SER A 1 132 ? -5.923 -6.442 -2.166 1.00 76.50 132 SER A N 1
ATOM 1058 C CA . SER A 1 132 ? -6.866 -6.338 -3.286 1.00 76.50 132 SER A CA 1
ATOM 1059 C C . SER A 1 132 ? -7.141 -7.699 -3.930 1.00 76.50 132 SER A C 1
ATOM 1061 O O . SER A 1 132 ? -6.240 -8.506 -4.117 1.00 76.50 132 SER A O 1
ATOM 1063 N N . GLU A 1 133 ? -8.383 -7.939 -4.340 1.00 72.06 133 GLU A N 1
ATOM 1064 C CA . GLU A 1 133 ? -8.751 -9.129 -5.124 1.00 72.06 133 GLU A CA 1
ATOM 1065 C C . GLU A 1 133 ? -8.439 -8.958 -6.623 1.00 72.06 133 GLU A C 1
ATOM 1067 O O . GLU A 1 133 ? -8.595 -9.886 -7.416 1.00 72.06 133 GLU A O 1
ATOM 1072 N N . HIS A 1 134 ? -7.992 -7.767 -7.032 1.00 75.25 134 HIS A N 1
ATOM 1073 C CA . HIS A 1 134 ? -7.709 -7.439 -8.424 1.00 75.25 134 HIS A CA 1
ATOM 1074 C C . HIS A 1 134 ? -6.235 -7.650 -8.781 1.00 75.25 134 HIS A C 1
ATOM 1076 O O . HIS A 1 134 ? -5.330 -7.335 -8.004 1.00 75.25 134 HIS A O 1
ATOM 1082 N N . GLN A 1 135 ? -6.000 -8.112 -10.011 1.00 79.44 135 GLN A N 1
ATOM 1083 C CA . GLN A 1 135 ? -4.667 -8.185 -10.602 1.00 79.44 135 GLN A CA 1
ATOM 1084 C C . GLN A 1 135 ? -4.328 -6.900 -11.358 1.00 79.44 135 GLN A C 1
ATOM 1086 O O . GLN A 1 135 ? -5.143 -6.379 -12.120 1.00 79.44 135 GLN A O 1
ATOM 1091 N N . TYR A 1 136 ? -3.093 -6.435 -11.186 1.00 84.94 136 TYR A N 1
ATOM 1092 C CA . TYR A 1 136 ? -2.547 -5.260 -11.860 1.00 84.94 136 TYR A CA 1
ATOM 1093 C C . TYR A 1 136 ? -1.548 -5.714 -12.921 1.00 84.94 136 TYR A C 1
ATOM 1095 O O . TYR A 1 136 ? -0.558 -6.363 -12.585 1.00 84.94 136 TYR A O 1
ATOM 1103 N N . LYS A 1 137 ? -1.800 -5.392 -14.191 1.00 86.75 137 LYS A N 1
ATOM 1104 C CA . LYS A 1 137 ? -0.949 -5.821 -15.308 1.00 86.75 137 LYS A CA 1
ATOM 1105 C C . LYS A 1 137 ? -0.181 -4.645 -15.919 1.00 86.75 137 LYS A C 1
ATOM 1107 O O . LYS A 1 137 ? -0.759 -3.583 -16.153 1.00 86.75 137 LYS A O 1
ATOM 1112 N N . PHE A 1 138 ? 1.103 -4.853 -16.194 1.00 89.50 138 PHE A N 1
ATOM 1113 C CA . PHE A 1 138 ? 2.004 -3.888 -16.828 1.00 89.50 138 PHE A CA 1
ATOM 1114 C C . PHE A 1 138 ? 2.648 -4.514 -18.060 1.00 89.50 138 PHE A C 1
ATOM 1116 O O . PHE A 1 138 ? 3.120 -5.649 -18.000 1.00 89.50 138 PHE A O 1
ATOM 1123 N N . ILE A 1 139 ? 2.666 -3.775 -19.165 1.00 91.25 139 ILE A N 1
ATOM 1124 C CA . ILE A 1 139 ? 3.172 -4.251 -20.454 1.00 91.25 139 ILE A CA 1
ATOM 1125 C C . ILE A 1 139 ? 4.551 -3.662 -20.724 1.00 91.25 139 ILE A C 1
ATOM 1127 O O . ILE A 1 139 ? 4.736 -2.454 -20.588 1.00 91.25 139 ILE A O 1
ATOM 1131 N N . PHE A 1 140 ? 5.485 -4.504 -21.160 1.00 93.06 140 PHE A N 1
ATOM 1132 C CA . PHE A 1 140 ? 6.805 -4.090 -21.622 1.00 93.06 140 PHE A CA 1
ATOM 1133 C C . PHE A 1 140 ? 7.066 -4.666 -23.012 1.00 93.06 140 PHE A C 1
ATOM 1135 O O . PHE A 1 140 ? 7.227 -5.877 -23.178 1.00 93.06 140 PHE A O 1
ATOM 1142 N N . ASP A 1 141 ? 7.100 -3.786 -24.003 1.00 92.06 141 ASP A N 1
ATOM 1143 C CA . ASP A 1 141 ? 7.221 -4.133 -25.416 1.00 92.06 141 ASP A CA 1
ATOM 1144 C C . ASP A 1 141 ? 8.594 -3.694 -25.938 1.00 92.06 141 ASP A C 1
ATOM 1146 O O . ASP A 1 141 ? 8.993 -2.537 -25.781 1.00 92.06 141 ASP A O 1
ATOM 1150 N N . ALA A 1 142 ? 9.356 -4.637 -26.485 1.00 90.88 142 ALA A N 1
ATOM 1151 C CA . ALA A 1 142 ? 10.717 -4.421 -26.937 1.00 90.88 142 ALA A CA 1
ATOM 1152 C C . ALA A 1 142 ? 10.718 -3.935 -28.390 1.00 90.88 142 ALA A C 1
ATOM 1154 O O . ALA A 1 142 ? 10.209 -4.578 -29.308 1.00 90.88 142 ALA A O 1
ATOM 1155 N N . LYS A 1 143 ? 11.353 -2.789 -28.629 1.00 91.12 143 LYS A N 1
ATOM 1156 C CA . LYS A 1 143 ? 11.462 -2.184 -29.956 1.00 91.12 143 LYS A CA 1
ATOM 1157 C C . LYS A 1 143 ? 12.920 -1.919 -30.276 1.00 91.12 143 LYS A C 1
ATOM 1159 O O . LYS A 1 143 ? 13.529 -0.999 -29.742 1.00 91.12 143 LYS A O 1
ATOM 1164 N N . TYR A 1 144 ? 13.486 -2.716 -31.183 1.00 87.75 144 TYR A 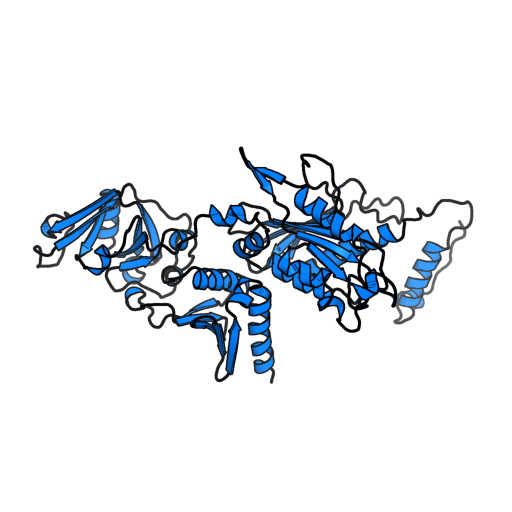N 1
ATOM 1165 C CA . TYR A 1 144 ? 14.866 -2.546 -31.645 1.00 87.75 144 TYR A CA 1
ATOM 1166 C C . TYR A 1 144 ? 14.970 -1.439 -32.704 1.00 87.75 144 TYR A C 1
ATOM 1168 O O . TYR A 1 144 ? 15.248 -1.687 -33.876 1.00 87.75 144 TYR A O 1
ATOM 1176 N N . ARG A 1 145 ? 14.677 -0.206 -32.291 1.00 87.25 145 ARG A N 1
ATOM 1177 C CA . ARG A 1 145 ? 14.821 1.009 -33.096 1.00 87.25 145 ARG A CA 1
ATOM 1178 C C . ARG A 1 145 ? 15.031 2.218 -32.195 1.00 87.25 145 ARG A C 1
ATOM 1180 O O . ARG A 1 145 ? 14.587 2.220 -31.050 1.00 87.25 145 ARG A O 1
ATOM 1187 N N . LEU A 1 146 ? 15.712 3.229 -32.719 1.00 90.44 146 LEU A N 1
ATOM 1188 C CA . LEU A 1 146 ? 16.035 4.459 -32.006 1.00 90.44 146 LEU A CA 1
ATOM 1189 C C . LEU A 1 146 ? 15.908 5.640 -32.964 1.00 90.44 146 LEU A C 1
ATOM 1191 O O . LEU A 1 146 ? 16.481 5.611 -34.052 1.00 90.44 146 LEU A O 1
ATOM 1195 N N . ASN A 1 147 ? 15.195 6.676 -32.537 1.00 92.12 147 ASN A N 1
ATOM 1196 C CA . ASN A 1 147 ? 15.240 7.981 -33.168 1.00 92.12 147 ASN A CA 1
ATOM 1197 C C . ASN A 1 147 ? 16.360 8.797 -32.515 1.00 92.12 147 ASN A C 1
ATOM 1199 O O . ASN A 1 147 ? 16.332 9.033 -31.307 1.00 92.12 147 ASN A O 1
ATOM 1203 N N . ASN A 1 148 ? 17.349 9.215 -33.305 1.00 90.56 148 ASN A N 1
ATOM 1204 C CA . ASN A 1 148 ? 18.532 9.924 -32.807 1.00 90.56 148 ASN A CA 1
ATOM 1205 C C . ASN A 1 148 ? 18.266 11.393 -32.444 1.00 90.56 148 ASN A C 1
ATOM 1207 O O . ASN A 1 148 ? 19.183 12.057 -31.974 1.00 90.56 148 ASN A O 1
ATOM 1211 N N . ALA A 1 149 ? 17.045 11.898 -32.660 1.00 91.38 149 ALA A N 1
ATOM 1212 C CA . ALA A 1 149 ? 16.671 13.278 -32.360 1.00 91.38 149 ALA A CA 1
ATOM 1213 C C . ALA A 1 149 ? 17.584 14.322 -33.034 1.00 91.38 149 ALA A C 1
ATOM 1215 O O . ALA A 1 149 ? 17.946 15.330 -32.429 1.00 91.38 149 ALA A O 1
ATOM 1216 N N . GLU A 1 150 ? 17.944 14.072 -34.297 1.00 91.50 150 GLU A N 1
ATOM 1217 C CA . GLU A 1 150 ? 18.855 14.920 -35.072 1.00 91.50 150 GLU A CA 1
ATOM 1218 C C . GLU A 1 150 ? 18.348 16.367 -35.173 1.00 91.50 150 GLU A C 1
ATOM 1220 O O . GLU A 1 150 ? 17.143 16.627 -35.293 1.00 91.50 150 GLU A O 1
ATOM 1225 N N . GLU A 1 151 ? 19.280 17.319 -35.136 1.00 90.50 151 GLU A N 1
ATOM 1226 C CA . GLU A 1 151 ? 18.981 18.745 -35.255 1.00 90.50 151 GLU A CA 1
ATOM 1227 C C . GLU A 1 151 ? 18.317 19.059 -36.607 1.00 90.50 151 GLU A C 1
ATOM 1229 O O . GLU A 1 151 ? 18.693 18.519 -37.647 1.00 90.50 151 GLU A O 1
ATOM 1234 N N . GLY A 1 152 ? 17.284 19.906 -36.593 1.00 89.44 152 GLY A N 1
ATOM 1235 C CA . GLY A 1 152 ? 16.471 20.213 -37.776 1.00 89.44 152 GLY A CA 1
ATOM 1236 C C . GLY A 1 152 ? 15.417 19.154 -38.126 1.00 89.44 152 GLY A C 1
ATOM 1237 O O . GLY A 1 152 ? 14.675 19.325 -39.094 1.00 89.44 152 GLY A O 1
ATOM 1238 N N . THR A 1 153 ? 15.302 18.069 -37.350 1.00 93.62 153 THR A N 1
ATOM 1239 C CA . THR A 1 153 ? 14.172 17.137 -37.463 1.00 93.62 153 THR A CA 1
ATOM 1240 C C . THR A 1 153 ? 13.031 17.533 -36.529 1.00 93.62 153 THR A C 1
ATOM 1242 O O . THR A 1 153 ? 13.244 18.000 -35.409 1.00 93.62 153 THR A O 1
ATOM 1245 N N . ARG A 1 154 ? 11.789 17.245 -36.944 1.00 93.00 154 ARG A N 1
ATOM 1246 C CA . ARG A 1 154 ? 10.595 17.461 -36.108 1.00 93.00 154 ARG A CA 1
ATOM 1247 C C . ARG A 1 154 ? 10.686 16.739 -34.757 1.00 93.00 154 ARG A C 1
ATOM 1249 O O . ARG A 1 154 ? 10.170 17.247 -33.766 1.00 93.00 154 ARG A O 1
ATOM 1256 N N . TYR A 1 155 ? 11.298 15.552 -34.724 1.00 92.88 155 TYR A N 1
ATOM 1257 C CA . TYR A 1 155 ? 11.501 14.810 -33.479 1.00 92.88 155 TYR A CA 1
ATOM 1258 C C . TYR A 1 155 ? 12.505 15.541 -32.581 1.00 92.88 155 TYR A C 1
ATOM 1260 O O . TYR A 1 155 ? 12.181 15.827 -31.431 1.00 92.88 155 TYR A O 1
ATOM 1268 N N . GLY A 1 156 ? 13.677 15.906 -33.117 1.00 92.00 156 GLY A N 1
ATOM 1269 C CA . GLY A 1 156 ? 14.714 16.632 -32.382 1.00 92.00 156 GLY A CA 1
ATOM 1270 C C . GLY A 1 156 ? 14.185 17.910 -31.735 1.00 92.00 156 GLY A C 1
ATOM 1271 O O . GLY A 1 156 ? 14.336 18.092 -30.533 1.00 92.00 156 GLY A O 1
ATOM 1272 N N . GLU A 1 157 ? 13.471 18.742 -32.495 1.00 92.62 157 GLU A N 1
ATOM 1273 C CA . GLU A 1 157 ? 12.863 19.983 -31.987 1.00 92.62 157 GLU A CA 1
ATOM 1274 C C . GLU A 1 157 ? 11.800 19.744 -30.906 1.00 92.62 157 GLU A C 1
ATOM 1276 O O . GLU A 1 157 ? 11.665 20.524 -29.966 1.00 92.62 157 GLU A O 1
ATOM 1281 N N . LYS A 1 158 ? 11.015 18.669 -31.028 1.00 93.31 158 LYS A N 1
ATOM 1282 C CA . LYS A 1 158 ? 9.921 18.375 -30.095 1.00 93.31 158 LYS A CA 1
ATOM 1283 C C . LYS A 1 158 ? 10.408 17.760 -28.785 1.00 93.31 158 LYS A C 1
ATOM 1285 O O . LYS A 1 158 ? 9.714 17.912 -27.774 1.00 93.31 158 LYS A O 1
ATOM 1290 N N . TYR A 1 159 ? 11.528 17.047 -28.802 1.00 92.44 159 TYR A N 1
ATOM 1291 C CA . TYR A 1 159 ? 12.048 16.276 -27.671 1.00 92.44 159 TYR A CA 1
ATOM 1292 C C . TYR A 1 159 ? 13.429 16.761 -27.209 1.00 92.44 159 TYR A C 1
ATOM 1294 O O . TYR A 1 159 ? 14.206 15.973 -26.677 1.00 92.44 159 TYR A O 1
ATOM 1302 N N . ASP A 1 160 ? 13.720 18.051 -27.404 1.00 91.56 160 ASP A N 1
ATOM 1303 C CA . ASP A 1 160 ? 14.909 18.734 -26.873 1.00 91.56 160 ASP A CA 1
ATOM 1304 C C . ASP A 1 160 ? 16.233 18.048 -27.270 1.00 91.56 160 ASP A C 1
ATOM 1306 O O . ASP A 1 160 ? 17.189 17.984 -26.496 1.00 91.56 160 ASP A O 1
ATOM 1310 N N . GLN A 1 161 ? 16.261 17.490 -28.487 1.00 92.38 161 GLN A N 1
ATOM 1311 C CA . GLN A 1 161 ? 17.389 16.748 -29.060 1.00 92.38 161 GLN A CA 1
ATOM 1312 C C . GLN A 1 161 ? 17.812 15.525 -28.223 1.00 92.38 161 GLN A C 1
ATOM 1314 O O . GLN A 1 161 ? 18.947 15.058 -28.311 1.00 92.38 161 GLN A O 1
ATOM 1319 N N . ILE A 1 162 ? 16.898 14.976 -27.418 1.00 92.56 162 ILE A N 1
ATOM 1320 C CA . ILE A 1 162 ? 17.128 13.757 -26.642 1.00 92.56 162 ILE A CA 1
ATOM 1321 C C . ILE A 1 162 ? 16.630 12.548 -27.456 1.00 92.56 162 ILE A C 1
ATOM 1323 O O . ILE A 1 162 ? 15.441 12.490 -27.784 1.00 92.56 162 ILE A O 1
ATOM 1327 N N . PRO A 1 163 ? 17.493 11.559 -27.769 1.00 92.69 163 PRO A N 1
ATOM 1328 C CA . PRO A 1 163 ? 17.088 10.345 -28.474 1.00 92.69 163 PRO A CA 1
ATOM 1329 C C . PRO A 1 163 ? 16.004 9.545 -27.740 1.00 92.69 163 PRO A C 1
ATOM 1331 O O . PRO A 1 163 ? 15.960 9.504 -26.508 1.00 92.69 163 PRO A O 1
ATOM 1334 N N . GLY A 1 164 ? 15.156 8.847 -28.494 1.00 93.31 164 GLY A N 1
ATOM 1335 C CA . GLY A 1 164 ? 14.064 8.052 -27.932 1.00 93.31 164 GLY A CA 1
ATOM 1336 C C . GLY A 1 164 ? 13.370 7.140 -28.948 1.00 93.31 164 GLY A C 1
ATOM 1337 O O . GLY A 1 164 ? 13.797 7.052 -30.100 1.00 93.31 164 GLY A O 1
ATOM 1338 N N . PRO A 1 165 ? 12.325 6.405 -28.534 1.00 94.31 165 PRO A N 1
ATOM 1339 C CA . PRO A 1 165 ? 11.539 5.569 -29.438 1.00 94.31 165 PRO A CA 1
ATOM 1340 C C . PRO A 1 165 ? 10.664 6.407 -30.380 1.00 94.31 165 PRO A C 1
ATOM 1342 O O . PRO A 1 165 ? 10.413 7.588 -30.148 1.00 94.31 165 PRO A O 1
ATOM 1345 N N . GLU A 1 166 ? 10.129 5.773 -31.422 1.00 94.19 166 GLU A N 1
ATOM 1346 C CA . GLU A 1 166 ? 9.215 6.443 -32.347 1.00 94.19 166 GLU A CA 1
ATOM 1347 C C . GLU A 1 166 ? 7.866 6.753 -31.678 1.00 94.19 166 GLU A C 1
ATOM 1349 O O . GLU A 1 166 ? 7.343 5.960 -30.892 1.00 94.19 166 GLU A O 1
ATOM 1354 N N . GLU A 1 167 ? 7.216 7.859 -32.063 1.00 93.81 167 GLU A N 1
ATOM 1355 C CA . GLU A 1 167 ? 5.882 8.210 -31.532 1.00 93.81 167 GLU A CA 1
ATOM 1356 C C . GLU A 1 167 ? 4.847 7.098 -31.797 1.00 93.81 167 GLU A C 1
ATOM 1358 O O . GLU A 1 167 ? 3.936 6.859 -31.004 1.00 93.81 167 GLU A O 1
ATOM 1363 N N . SER A 1 168 ? 5.015 6.370 -32.907 1.00 92.44 168 SER A N 1
ATOM 1364 C CA . SER A 1 168 ? 4.178 5.221 -33.271 1.00 92.44 168 SER A CA 1
ATOM 1365 C C . SER A 1 168 ? 4.286 4.039 -32.293 1.00 92.44 168 SER A C 1
ATOM 1367 O O . SER A 1 168 ? 3.290 3.338 -32.087 1.00 92.44 168 SER A O 1
ATOM 1369 N N . ASP A 1 169 ? 5.443 3.838 -31.649 1.00 92.62 169 ASP A N 1
ATOM 1370 C CA . ASP A 1 169 ? 5.605 2.814 -30.606 1.00 92.62 169 ASP A CA 1
ATOM 1371 C C . ASP A 1 169 ? 4.789 3.176 -29.367 1.00 92.62 169 ASP A C 1
ATOM 1373 O O . ASP A 1 169 ? 4.035 2.356 -28.844 1.00 92.62 169 ASP A O 1
ATOM 1377 N N . ILE A 1 170 ? 4.858 4.442 -28.950 1.00 93.06 170 ILE A N 1
ATOM 1378 C CA . ILE A 1 170 ? 4.101 4.958 -27.802 1.00 93.06 170 ILE A CA 1
ATOM 1379 C C . ILE A 1 170 ? 2.591 4.887 -28.059 1.00 93.06 170 ILE A C 1
ATOM 1381 O O . ILE A 1 170 ? 1.823 4.478 -27.188 1.00 93.06 170 ILE A O 1
ATOM 1385 N N . ASN A 1 171 ? 2.142 5.195 -29.277 1.00 89.81 171 ASN A N 1
ATOM 1386 C CA . ASN A 1 171 ? 0.735 5.052 -29.661 1.00 89.81 171 ASN A CA 1
ATOM 1387 C C . ASN A 1 171 ? 0.252 3.593 -29.590 1.00 89.81 171 ASN A C 1
ATOM 1389 O O . ASN A 1 171 ? -0.902 3.329 -29.242 1.00 89.81 171 ASN A O 1
ATOM 1393 N N . THR A 1 172 ? 1.132 2.627 -29.868 1.00 88.44 172 THR A N 1
ATOM 1394 C CA . THR A 1 172 ? 0.815 1.202 -29.696 1.00 88.44 172 THR A CA 1
ATOM 1395 C C . THR A 1 172 ? 0.601 0.855 -28.221 1.00 88.44 172 THR A C 1
ATOM 1397 O O . THR A 1 172 ? -0.302 0.082 -27.906 1.00 88.44 172 THR A O 1
ATOM 1400 N N . MET A 1 173 ? 1.326 1.495 -27.299 1.00 88.94 173 MET A N 1
ATOM 1401 C CA . MET A 1 173 ? 1.132 1.293 -25.857 1.00 88.94 173 MET A CA 1
ATOM 1402 C C . MET A 1 173 ? -0.230 1.796 -25.365 1.00 88.94 173 MET A C 1
ATOM 1404 O O . MET A 1 173 ? -0.865 1.132 -24.546 1.00 88.94 173 MET A O 1
ATOM 1408 N N . HIS A 1 174 ? -0.736 2.910 -25.912 1.00 85.56 174 HIS A N 1
ATOM 1409 C CA . HIS A 1 174 ? -2.113 3.356 -25.652 1.00 85.56 174 HIS A CA 1
ATOM 1410 C C . HIS A 1 174 ? -3.133 2.292 -26.060 1.00 85.56 174 HIS A C 1
ATOM 1412 O O . HIS A 1 174 ? -4.026 1.962 -25.278 1.00 85.56 174 HIS A O 1
ATOM 1418 N N . ARG A 1 175 ? -2.954 1.699 -27.249 1.00 82.75 175 ARG A N 1
ATOM 1419 C CA . ARG A 1 175 ? -3.811 0.607 -27.727 1.00 82.75 175 ARG A CA 1
ATOM 1420 C C . ARG A 1 175 ? -3.754 -0.592 -26.789 1.00 82.75 175 ARG A C 1
ATOM 1422 O O . ARG A 1 175 ? -4.802 -1.106 -26.431 1.00 82.75 175 ARG A O 1
ATOM 1429 N N . TYR A 1 176 ? -2.569 -1.023 -26.367 1.00 79.44 176 TYR A N 1
ATOM 1430 C CA . TYR A 1 176 ? -2.428 -2.164 -25.462 1.00 79.44 176 TYR A CA 1
ATOM 1431 C C . TYR A 1 176 ? -3.062 -1.939 -24.089 1.00 79.44 176 TYR A C 1
ATOM 1433 O O . TYR A 1 176 ? -3.767 -2.819 -23.595 1.00 79.44 176 TYR A O 1
ATOM 1441 N N . ARG A 1 177 ? -2.859 -0.760 -23.495 1.00 79.25 177 ARG A N 1
ATOM 1442 C CA . ARG A 1 177 ? -3.487 -0.397 -22.219 1.00 79.25 177 ARG A CA 1
ATOM 1443 C C . ARG A 1 177 ? -5.014 -0.431 -22.320 1.00 79.25 177 ARG A C 1
ATOM 1445 O O . ARG A 1 177 ? -5.682 -0.874 -21.391 1.00 79.25 177 ARG A O 1
ATOM 1452 N N . ASP A 1 178 ? -5.560 0.029 -23.443 1.00 73.31 178 ASP A N 1
ATOM 1453 C CA . ASP A 1 178 ? -7.005 0.133 -23.639 1.00 73.31 178 ASP A CA 1
ATOM 1454 C C . ASP A 1 178 ? -7.643 -1.174 -24.165 1.00 73.31 178 ASP A C 1
ATOM 1456 O O . ASP A 1 178 ? -8.846 -1.365 -23.999 1.00 73.31 178 ASP A O 1
ATOM 1460 N N . ALA A 1 179 ? -6.860 -2.086 -24.760 1.00 64.62 179 ALA A N 1
ATOM 1461 C CA . ALA A 1 179 ? -7.349 -3.307 -25.415 1.00 64.62 179 ALA A CA 1
ATOM 1462 C C . ALA A 1 179 ? -7.772 -4.433 -24.457 1.00 64.62 179 ALA A C 1
ATOM 1464 O O . ALA A 1 179 ? -8.462 -5.357 -24.883 1.00 64.62 179 ALA A O 1
ATOM 1465 N N . VAL A 1 180 ? -7.366 -4.384 -23.185 1.00 58.78 180 VAL A N 1
ATOM 1466 C CA . VAL A 1 180 ? -7.595 -5.474 -22.225 1.00 58.78 180 VAL A CA 1
ATOM 1467 C C . VAL A 1 180 ? -8.519 -4.999 -21.113 1.00 58.78 180 VAL A C 1
ATOM 1469 O O . VAL A 1 180 ? -8.095 -4.427 -20.102 1.00 58.78 180 VAL A O 1
ATOM 1472 N N . ALA A 1 181 ? -9.805 -5.258 -21.309 1.00 55.06 181 ALA A N 1
ATOM 1473 C CA . ALA A 1 181 ? -10.804 -5.209 -20.258 1.00 55.06 181 ALA A CA 1
ATOM 1474 C C . ALA A 1 181 ? -11.164 -6.649 -19.882 1.00 55.06 181 ALA A C 1
ATOM 1476 O O . ALA A 1 181 ? -11.463 -7.456 -20.755 1.00 55.06 181 ALA A O 1
ATOM 1477 N N . ALA A 1 182 ? -11.083 -6.972 -18.595 1.00 51.53 182 ALA A N 1
ATOM 1478 C CA . ALA A 1 182 ? -11.549 -8.250 -18.084 1.00 51.53 182 ALA A CA 1
ATOM 1479 C C . ALA A 1 182 ? -13.029 -8.126 -17.715 1.00 51.53 182 ALA A C 1
ATOM 1481 O O . ALA A 1 182 ? -13.442 -7.127 -17.116 1.00 51.53 182 ALA A O 1
ATOM 1482 N N . GLU A 1 183 ? -13.811 -9.149 -18.041 1.00 45.78 183 GLU A N 1
ATOM 1483 C CA . GLU A 1 183 ? -15.144 -9.333 -17.470 1.00 45.78 183 GLU A CA 1
ATOM 1484 C C . GLU A 1 183 ? -15.005 -9.573 -15.966 1.00 45.78 183 GLU A C 1
ATOM 1486 O O . GLU A 1 183 ? -14.345 -10.517 -15.528 1.00 45.78 183 GLU A O 1
ATOM 1491 N N . MET A 1 184 ? -15.602 -8.700 -15.157 1.00 45.97 184 MET A N 1
ATOM 1492 C CA . MET A 1 184 ? -15.737 -8.898 -13.717 1.00 45.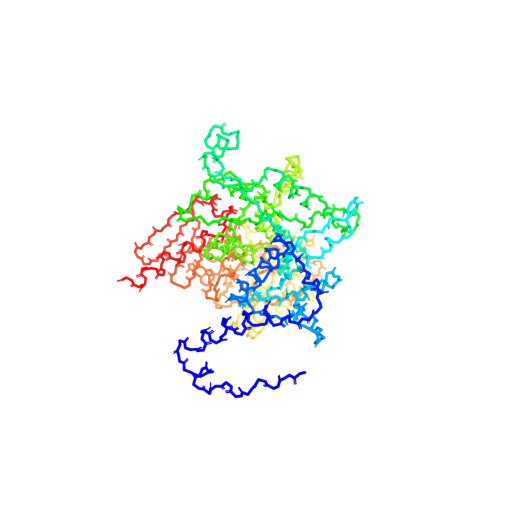97 184 MET A CA 1
ATOM 1493 C C . MET A 1 184 ? -17.218 -8.780 -13.350 1.00 45.97 184 MET A C 1
ATOM 1495 O O . MET A 1 184 ? -17.682 -7.729 -12.912 1.00 45.97 184 MET A O 1
ATOM 1499 N N . GLY A 1 185 ? -17.964 -9.874 -13.528 1.00 53.25 185 GLY A N 1
ATOM 1500 C CA . GLY A 1 185 ? -19.418 -9.892 -13.329 1.00 53.25 185 GLY A CA 1
ATOM 1501 C C . GLY A 1 185 ? -20.159 -9.252 -14.506 1.00 53.25 185 GLY A C 1
ATOM 1502 O O . GLY A 1 185 ? -19.865 -9.578 -15.649 1.00 53.25 185 GLY A O 1
ATOM 1503 N N . GLU A 1 186 ? -21.108 -8.350 -14.232 1.00 42.69 186 GLU A N 1
ATOM 1504 C CA . GLU A 1 186 ? -21.855 -7.602 -15.266 1.00 42.69 186 GLU A CA 1
ATOM 1505 C C . GLU A 1 186 ? -21.081 -6.390 -15.833 1.00 42.69 186 GLU A C 1
ATOM 1507 O O . GLU A 1 186 ? -21.494 -5.819 -16.840 1.00 42.69 186 GLU A O 1
ATOM 1512 N N . ASP A 1 187 ? -19.940 -6.020 -15.232 1.00 48.28 187 ASP A N 1
ATOM 1513 C CA . ASP A 1 187 ? -19.113 -4.884 -15.653 1.00 48.28 187 ASP A CA 1
ATOM 1514 C C . ASP A 1 187 ? -17.778 -5.334 -16.266 1.00 48.28 187 ASP A C 1
ATOM 1516 O O . ASP A 1 187 ? -17.014 -6.106 -15.677 1.00 48.28 187 ASP A O 1
ATOM 1520 N N . TYR A 1 188 ? -17.413 -4.734 -17.399 1.00 54.69 188 TYR A N 1
ATOM 1521 C CA . TYR A 1 188 ? -16.052 -4.806 -17.928 1.00 54.69 188 TYR A CA 1
ATOM 1522 C C . TYR A 1 188 ? -15.148 -3.818 -17.194 1.00 54.69 188 TYR A C 1
ATOM 1524 O O . TYR A 1 188 ? -15.406 -2.611 -17.179 1.00 54.69 188 TYR A O 1
ATOM 1532 N N . ARG A 1 189 ? -14.047 -4.306 -16.614 1.00 63.16 189 ARG A N 1
ATOM 1533 C CA . ARG A 1 189 ? -13.073 -3.455 -15.917 1.00 63.16 189 ARG A CA 1
ATOM 1534 C C . ARG A 1 189 ? -11.670 -3.659 -16.465 1.00 63.16 189 ARG A C 1
ATOM 1536 O O . ARG A 1 189 ? -11.234 -4.768 -16.761 1.00 63.16 189 ARG A O 1
ATOM 1543 N N . ARG A 1 190 ? -10.942 -2.553 -16.615 1.00 65.88 190 ARG A N 1
ATOM 1544 C CA . ARG A 1 190 ? -9.566 -2.561 -17.124 1.00 65.88 190 ARG A CA 1
ATOM 1545 C C . ARG A 1 190 ? -8.624 -3.142 -16.073 1.00 65.88 190 ARG A C 1
ATOM 1547 O O . ARG A 1 190 ? -8.580 -2.650 -14.949 1.00 65.88 190 ARG A O 1
ATOM 1554 N N . THR A 1 191 ? -7.854 -4.159 -16.455 1.00 66.94 191 THR A N 1
ATOM 1555 C CA . THR A 1 191 ? -6.809 -4.761 -15.601 1.00 66.94 191 THR A CA 1
ATOM 1556 C C . THR A 1 191 ? -5.405 -4.268 -15.949 1.00 66.94 191 THR A C 1
ATOM 1558 O O . THR A 1 191 ? -4.480 -4.418 -15.151 1.00 66.94 191 THR A O 1
ATOM 1561 N N . MET A 1 192 ? -5.226 -3.704 -17.149 1.00 72.75 192 MET A N 1
ATOM 1562 C CA . MET A 1 192 ? -3.962 -3.108 -17.582 1.00 72.75 192 MET A CA 1
ATOM 1563 C C . MET A 1 192 ? -3.806 -1.716 -16.980 1.00 72.75 192 MET A C 1
ATOM 1565 O O . MET A 1 192 ? -4.631 -0.834 -17.214 1.00 72.75 192 MET A O 1
ATOM 1569 N N . VAL A 1 193 ? -2.730 -1.537 -16.219 1.00 80.12 193 VAL A N 1
ATOM 1570 C CA . VAL A 1 193 ? -2.428 -0.297 -15.497 1.00 80.12 193 VAL A CA 1
ATOM 1571 C C . VAL A 1 193 ? -1.489 0.583 -16.308 1.00 80.12 193 VAL A C 1
ATOM 1573 O O . VAL A 1 193 ? -1.635 1.802 -16.308 1.00 80.12 193 VAL A O 1
ATOM 1576 N N . GLY A 1 194 ? -0.517 -0.011 -17.004 1.00 88.06 194 GLY A N 1
ATOM 1577 C CA . GLY A 1 194 ? 0.494 0.729 -17.756 1.00 88.06 194 GLY A CA 1
ATOM 1578 C C . GLY A 1 194 ? 1.142 -0.077 -18.870 1.00 88.06 194 GLY A C 1
ATOM 1579 O O . GLY A 1 194 ? 1.068 -1.308 -18.887 1.00 88.06 194 GLY A O 1
ATOM 1580 N N . ALA A 1 195 ? 1.756 0.633 -19.813 1.00 91.31 195 ALA A N 1
ATOM 1581 C CA . ALA A 1 195 ? 2.393 0.044 -20.984 1.00 91.31 195 ALA A CA 1
ATOM 1582 C C . ALA A 1 195 ? 3.617 0.863 -21.416 1.00 91.31 195 ALA A C 1
ATOM 1584 O O . ALA A 1 195 ? 3.529 2.084 -21.572 1.00 91.31 195 ALA A O 1
ATOM 1585 N N . TYR A 1 196 ? 4.752 0.192 -21.608 1.00 95.31 196 TYR A N 1
ATOM 1586 C CA . TYR A 1 196 ? 6.048 0.834 -21.811 1.00 95.31 196 TYR A CA 1
ATOM 1587 C C . TYR A 1 196 ? 6.814 0.228 -22.978 1.00 95.31 196 TYR A C 1
ATOM 1589 O O . TYR A 1 196 ? 6.834 -0.989 -23.163 1.00 95.31 196 TYR A O 1
ATOM 1597 N N . VAL A 1 197 ? 7.509 1.094 -23.709 1.00 96.25 197 VAL A N 1
ATOM 1598 C CA . VAL A 1 197 ? 8.448 0.701 -24.761 1.00 96.25 197 VAL A CA 1
ATOM 1599 C C . VAL A 1 197 ? 9.845 0.539 -24.169 1.00 96.25 197 VAL A C 1
ATOM 1601 O O . VAL A 1 197 ? 10.350 1.445 -23.506 1.00 96.25 197 VAL A O 1
ATOM 1604 N N . LEU A 1 198 ? 10.489 -0.592 -24.437 1.00 95.62 198 LEU A N 1
ATOM 1605 C CA . LEU A 1 198 ? 11.893 -0.848 -24.129 1.00 95.62 198 LEU A CA 1
ATOM 1606 C C . LEU A 1 198 ? 12.700 -0.704 -25.418 1.00 95.62 198 LEU A C 1
ATOM 1608 O O . LEU A 1 198 ? 12.401 -1.377 -26.404 1.00 95.62 198 LEU A O 1
ATOM 1612 N N . PHE A 1 199 ? 13.678 0.202 -25.437 1.00 94.12 199 PHE A N 1
ATOM 1613 C CA . PHE A 1 199 ? 14.398 0.553 -26.666 1.00 94.12 199 PHE A CA 1
ATOM 1614 C C . PHE A 1 199 ? 15.922 0.631 -26.462 1.00 94.12 199 PHE A C 1
ATOM 1616 O O . PHE A 1 199 ? 16.391 0.927 -25.353 1.00 94.12 199 PHE A O 1
ATOM 1623 N N . PRO A 1 200 ? 16.727 0.353 -27.509 1.00 91.25 200 PRO A N 1
ATOM 1624 C CA . PRO A 1 200 ? 18.160 0.145 -27.377 1.00 91.25 200 PRO A CA 1
ATOM 1625 C C . PRO A 1 200 ? 18.940 1.470 -27.319 1.00 91.25 200 PRO A C 1
ATOM 1627 O O . PRO A 1 200 ? 19.622 1.839 -28.273 1.00 91.25 200 PRO A O 1
ATOM 1630 N N . TYR A 1 201 ? 18.868 2.180 -26.193 1.00 87.94 201 TYR A N 1
ATOM 1631 C CA . TYR A 1 201 ? 19.602 3.430 -25.969 1.00 87.94 201 TYR A CA 1
ATOM 1632 C C . TYR A 1 201 ? 20.520 3.353 -24.751 1.00 87.94 201 TYR A C 1
ATOM 1634 O O . TYR A 1 201 ? 20.133 2.867 -23.688 1.00 87.94 201 TYR A O 1
ATOM 1642 N N . HIS A 1 202 ? 21.752 3.832 -24.919 1.00 84.62 202 HIS A N 1
ATOM 1643 C CA . HIS A 1 202 ? 22.753 3.879 -23.861 1.00 84.62 202 HIS A CA 1
ATOM 1644 C C . HIS A 1 202 ? 22.876 5.310 -23.332 1.00 84.62 202 HIS A C 1
ATOM 1646 O O . HIS A 1 202 ? 23.650 6.120 -23.844 1.00 84.62 202 HIS A O 1
ATOM 1652 N N . ASP A 1 203 ? 22.080 5.615 -22.311 1.00 78.50 203 ASP A N 1
ATOM 1653 C CA . ASP A 1 203 ? 21.950 6.956 -21.739 1.00 78.50 203 ASP A CA 1
ATOM 1654 C C . ASP A 1 203 ? 23.122 7.305 -20.803 1.00 78.50 203 ASP A C 1
ATOM 1656 O O . ASP A 1 203 ? 22.991 7.305 -19.578 1.00 78.50 203 ASP A O 1
ATOM 1660 N N . LYS A 1 204 ? 24.301 7.570 -21.381 1.00 69.75 204 LYS A N 1
ATOM 1661 C CA . LYS A 1 204 ? 25.531 7.873 -20.620 1.00 69.75 204 LYS A CA 1
ATOM 1662 C C . LYS A 1 204 ? 25.398 9.108 -19.730 1.00 69.75 204 LYS A C 1
ATOM 1664 O O . LYS A 1 204 ? 25.949 9.130 -18.634 1.00 69.75 204 LYS A O 1
ATOM 1669 N N . GLU A 1 205 ? 24.682 10.123 -20.205 1.00 69.75 205 GLU A N 1
ATOM 1670 C CA . GLU A 1 205 ? 24.511 11.408 -19.514 1.00 69.75 205 GLU A CA 1
ATOM 1671 C C . GLU A 1 205 ? 23.289 11.420 -18.580 1.00 69.75 205 GLU A C 1
ATOM 1673 O O . GLU A 1 205 ? 23.016 12.431 -17.939 1.00 69.75 205 GLU A O 1
ATOM 1678 N N . LYS A 1 206 ? 22.550 10.301 -18.481 1.00 81.06 206 LYS A N 1
ATOM 1679 C CA . LYS A 1 206 ? 21.303 10.167 -17.705 1.00 81.06 206 LYS A CA 1
ATOM 1680 C C . LYS A 1 206 ? 20.239 11.222 -18.061 1.00 81.06 206 LYS A C 1
ATOM 1682 O O . LYS A 1 206 ? 19.380 11.545 -17.234 1.00 81.06 206 LYS A O 1
ATOM 1687 N N . ARG A 1 207 ? 20.280 11.749 -19.290 1.00 87.00 207 ARG A N 1
ATOM 1688 C CA . ARG A 1 207 ? 19.402 12.829 -19.772 1.00 87.00 207 ARG A CA 1
ATOM 1689 C C . ARG A 1 207 ? 18.025 12.327 -20.166 1.00 87.00 207 ARG A C 1
ATOM 1691 O O . ARG A 1 207 ? 17.088 13.114 -20.246 1.00 87.00 207 ARG A O 1
ATOM 1698 N N . PHE A 1 208 ? 17.844 11.019 -20.347 1.00 91.69 208 PHE A N 1
ATOM 1699 C CA . PHE A 1 208 ? 16.549 10.480 -20.746 1.00 91.69 208 PHE A CA 1
ATOM 1700 C C . PHE A 1 208 ? 15.449 10.725 -19.700 1.00 91.69 208 PHE A C 1
ATOM 1702 O O . PHE A 1 208 ? 14.274 10.769 -20.054 1.00 91.69 208 PHE A O 1
ATOM 1709 N N . LYS A 1 209 ? 15.798 10.979 -18.429 1.00 91.62 209 LYS A N 1
ATOM 1710 C CA . LYS A 1 209 ? 14.824 11.406 -17.407 1.00 91.62 209 LYS A CA 1
ATOM 1711 C C . LYS A 1 209 ? 14.099 12.714 -17.767 1.00 91.62 209 LYS A C 1
ATOM 1713 O O . LYS A 1 209 ? 12.969 12.932 -17.332 1.00 91.62 209 LYS A O 1
ATOM 1718 N N . GLU A 1 210 ? 14.730 13.573 -18.564 1.00 92.38 210 GLU A N 1
ATOM 1719 C CA . GLU A 1 210 ? 14.157 14.830 -19.058 1.00 92.38 210 GLU A CA 1
ATOM 1720 C C . GLU A 1 210 ? 13.230 14.600 -20.263 1.00 92.38 210 GLU A C 1
ATOM 1722 O O . GLU A 1 210 ? 12.371 15.432 -20.553 1.00 92.38 210 GLU A O 1
ATOM 1727 N N . HIS A 1 211 ? 13.339 13.446 -20.930 1.00 94.69 211 HIS A N 1
ATOM 1728 C CA . HIS A 1 211 ? 12.546 13.123 -22.109 1.00 94.69 211 HIS A CA 1
ATOM 1729 C C . HIS A 1 211 ? 11.051 13.029 -21.764 1.00 94.69 211 HIS A C 1
ATOM 1731 O O . HIS A 1 211 ? 10.640 12.372 -20.802 1.00 94.69 211 HIS A O 1
ATOM 1737 N N . LYS A 1 212 ? 10.194 13.608 -22.614 1.00 94.06 212 LYS A N 1
ATOM 1738 C CA . LYS A 1 212 ? 8.729 13.636 -22.414 1.00 94.06 212 LYS A CA 1
ATOM 1739 C C . LYS A 1 212 ? 8.111 12.245 -22.225 1.00 94.06 212 LYS A C 1
ATOM 1741 O O . LYS A 1 212 ? 7.184 12.102 -21.438 1.00 94.06 212 LYS A O 1
ATOM 1746 N N . PHE A 1 213 ? 8.629 11.226 -22.917 1.00 95.12 213 PHE A N 1
ATOM 1747 C CA . PHE A 1 213 ? 8.192 9.825 -22.759 1.00 95.12 213 PHE A CA 1
ATOM 1748 C C . PHE A 1 213 ? 8.624 9.157 -21.453 1.00 95.12 213 PHE A C 1
ATOM 1750 O O . PHE A 1 213 ? 7.994 8.187 -21.046 1.00 95.12 213 PHE A O 1
ATOM 1757 N N . TYR A 1 214 ? 9.674 9.641 -20.793 1.00 94.19 214 TYR A N 1
ATOM 1758 C CA . TYR A 1 214 ? 9.972 9.195 -19.437 1.00 94.19 214 TYR A CA 1
ATOM 1759 C C . TYR A 1 214 ? 9.023 9.885 -18.450 1.00 94.19 214 TYR A C 1
ATOM 1761 O O . TYR A 1 214 ? 8.349 9.232 -17.662 1.00 94.19 214 TYR A O 1
ATOM 1769 N N . GLN A 1 215 ? 8.862 11.206 -18.574 1.00 91.81 215 GLN A N 1
ATOM 1770 C CA . GLN A 1 215 ? 7.957 11.994 -17.726 1.00 91.81 215 GLN A CA 1
ATOM 1771 C C . GLN A 1 215 ? 6.480 11.582 -17.850 1.00 91.81 215 GLN A C 1
ATOM 1773 O O . GLN A 1 215 ? 5.694 11.768 -16.919 1.00 91.81 215 GLN A O 1
ATOM 1778 N N . SER A 1 216 ? 6.069 11.036 -18.998 1.00 91.56 216 SER A N 1
ATOM 1779 C CA . SER A 1 216 ? 4.701 10.561 -19.206 1.00 91.56 216 SER A CA 1
ATOM 1780 C C . SER A 1 216 ? 4.371 9.311 -18.386 1.00 91.56 216 SER A C 1
ATOM 1782 O O . SER A 1 216 ? 3.193 9.060 -18.138 1.00 91.56 216 SER A O 1
ATOM 1784 N N . ILE A 1 217 ? 5.372 8.570 -17.898 1.00 89.81 217 ILE A N 1
ATOM 1785 C CA . ILE A 1 217 ? 5.172 7.399 -17.034 1.00 89.81 217 ILE A CA 1
ATOM 1786 C C . ILE A 1 217 ? 4.454 7.812 -15.749 1.00 89.81 217 ILE A C 1
ATOM 1788 O O . ILE A 1 217 ? 3.427 7.230 -15.410 1.00 89.81 217 ILE A O 1
ATOM 1792 N N . ASP A 1 218 ? 4.904 8.882 -15.095 1.00 83.12 218 ASP A N 1
ATOM 1793 C CA . ASP A 1 218 ? 4.279 9.360 -13.856 1.00 83.12 218 ASP A CA 1
ATOM 1794 C C . ASP A 1 218 ? 2.903 10.000 -14.088 1.00 83.12 218 ASP A C 1
ATOM 1796 O O . ASP A 1 218 ? 2.061 10.024 -13.191 1.00 83.12 218 ASP A O 1
ATOM 1800 N N . ARG A 1 219 ? 2.651 10.524 -15.295 1.00 82.31 219 ARG A N 1
ATOM 1801 C CA . ARG A 1 219 ? 1.410 11.249 -15.616 1.00 82.31 219 ARG A CA 1
ATOM 1802 C C . ARG A 1 219 ? 0.296 10.349 -16.123 1.00 82.31 219 ARG A C 1
ATOM 1804 O O . ARG A 1 219 ? -0.859 10.560 -15.776 1.00 82.31 219 ARG A O 1
ATOM 1811 N N . VAL A 1 220 ? 0.624 9.410 -17.008 1.00 84.25 220 VAL A N 1
ATOM 1812 C CA . VAL A 1 220 ? -0.363 8.610 -17.748 1.00 84.25 220 VAL A CA 1
ATOM 1813 C C . VAL A 1 220 ? -0.057 7.114 -17.766 1.00 84.25 220 VAL A C 1
ATOM 1815 O O . VAL A 1 220 ? -0.772 6.352 -18.424 1.00 84.25 220 VAL A O 1
ATOM 1818 N N . ASN A 1 221 ? 1.000 6.704 -17.058 1.00 89.06 221 ASN A N 1
ATOM 1819 C CA . ASN A 1 221 ? 1.475 5.329 -16.955 1.00 89.06 221 ASN A CA 1
ATOM 1820 C C . ASN A 1 221 ? 1.755 4.665 -18.316 1.00 89.06 221 ASN A C 1
ATOM 1822 O O . ASN A 1 221 ? 1.645 3.451 -18.481 1.00 89.06 221 ASN A O 1
ATOM 1826 N N . ILE A 1 222 ? 2.121 5.496 -19.295 1.00 91.75 222 ILE A N 1
ATOM 1827 C CA . ILE A 1 222 ? 2.584 5.114 -20.627 1.00 91.75 222 ILE A CA 1
ATOM 1828 C C . ILE A 1 222 ? 3.864 5.882 -20.903 1.00 91.75 222 ILE A C 1
ATOM 1830 O O . ILE A 1 222 ? 3.934 7.084 -20.644 1.00 91.75 222 ILE A O 1
ATOM 1834 N N . GLY A 1 223 ? 4.865 5.205 -21.446 1.00 95.06 223 GLY A N 1
ATOM 1835 C CA . GLY A 1 223 ? 6.139 5.841 -21.734 1.00 95.06 223 GLY A CA 1
ATOM 1836 C C . GLY A 1 223 ? 7.171 4.874 -22.272 1.00 95.06 223 GLY A C 1
ATOM 1837 O O . GLY A 1 223 ? 6.830 3.881 -22.916 1.00 95.06 223 GLY A O 1
ATOM 1838 N N . ALA A 1 224 ? 8.437 5.170 -22.005 1.00 96.19 224 ALA A N 1
ATOM 1839 C CA . ALA A 1 224 ? 9.541 4.357 -22.482 1.00 96.19 224 ALA A CA 1
ATOM 1840 C C . ALA A 1 224 ? 10.698 4.292 -21.491 1.00 96.19 224 ALA A C 1
ATOM 1842 O O . ALA A 1 224 ? 10.905 5.218 -20.708 1.00 96.19 224 ALA A O 1
ATOM 1843 N N . PHE A 1 225 ? 11.476 3.217 -21.584 1.00 95.94 225 PHE A N 1
ATOM 1844 C CA . PHE A 1 225 ? 12.721 3.045 -20.851 1.00 95.94 225 PHE A CA 1
ATOM 1845 C C . PHE A 1 225 ? 13.861 2.666 -21.803 1.00 95.94 225 PHE A C 1
ATOM 1847 O O . PHE A 1 225 ? 13.701 1.739 -22.605 1.00 95.94 225 PHE A O 1
ATOM 1854 N N . PRO A 1 226 ? 15.027 3.330 -21.704 1.00 94.19 226 PRO A N 1
ATOM 1855 C CA . PRO A 1 226 ? 16.234 2.839 -22.341 1.00 94.19 226 PRO A CA 1
ATOM 1856 C C . PRO A 1 226 ? 16.589 1.494 -21.711 1.00 94.19 226 PRO A C 1
ATOM 1858 O O . PRO A 1 226 ? 16.576 1.355 -20.484 1.00 94.19 226 PRO A O 1
ATOM 1861 N N . PHE A 1 227 ? 16.864 0.496 -22.547 1.00 93.44 227 PHE A N 1
ATOM 1862 C CA . PHE A 1 227 ? 17.124 -0.856 -22.074 1.00 93.44 227 PHE A CA 1
ATOM 1863 C C . PHE A 1 227 ? 18.202 -1.547 -22.906 1.00 93.44 227 PHE A C 1
ATOM 1865 O O . PHE A 1 227 ? 17.948 -2.096 -23.978 1.00 93.44 227 PHE A O 1
ATOM 1872 N N . LEU A 1 228 ? 19.430 -1.512 -22.390 1.00 88.94 228 LEU A N 1
ATOM 1873 C CA . LEU A 1 228 ? 20.611 -2.186 -22.938 1.00 88.94 228 LEU A CA 1
ATOM 1874 C C . LEU A 1 228 ? 21.510 -2.689 -21.804 1.00 88.94 228 LEU A C 1
ATOM 1876 O O . LEU A 1 228 ? 21.358 -2.253 -20.659 1.00 88.94 228 LEU A O 1
ATOM 1880 N N . PRO A 1 229 ? 22.480 -3.578 -22.085 1.00 81.62 229 PRO A N 1
ATOM 1881 C CA . PRO A 1 229 ? 23.530 -3.882 -21.122 1.00 81.62 229 PRO A CA 1
ATOM 1882 C C . PRO A 1 229 ? 24.192 -2.587 -20.619 1.00 81.62 229 PRO A C 1
ATOM 1884 O O . PRO A 1 229 ? 24.690 -1.794 -21.412 1.00 81.62 229 PRO A O 1
ATOM 1887 N N . GLY A 1 230 ? 24.164 -2.355 -19.303 1.00 79.56 230 GLY A N 1
ATOM 1888 C CA . GLY A 1 230 ? 24.691 -1.131 -18.680 1.00 79.56 230 GLY A CA 1
ATOM 1889 C C . GLY A 1 230 ? 23.723 0.060 -18.624 1.00 79.56 230 GLY A C 1
ATOM 1890 O O . GLY A 1 230 ? 24.062 1.075 -18.029 1.00 79.56 230 GLY A O 1
ATOM 1891 N N . SER A 1 231 ? 22.514 -0.052 -19.182 1.00 86.62 231 SER A N 1
ATOM 1892 C CA . SER A 1 231 ? 21.457 0.968 -19.098 1.00 86.62 231 SER A CA 1
ATOM 1893 C C . SER A 1 231 ? 20.132 0.306 -18.735 1.00 86.62 231 SER A C 1
ATOM 1895 O O . SER A 1 231 ? 19.245 0.171 -19.569 1.00 86.62 231 SER A O 1
ATOM 1897 N N . THR A 1 232 ? 20.027 -0.170 -17.490 1.00 90.38 232 THR A N 1
ATOM 1898 C CA . THR A 1 232 ? 18.821 -0.841 -16.964 1.00 90.38 232 THR A CA 1
ATOM 1899 C C . THR A 1 232 ? 18.278 -0.217 -15.680 1.00 90.38 232 THR A C 1
ATOM 1901 O O . THR A 1 232 ? 17.249 -0.666 -15.189 1.00 90.38 232 THR A O 1
ATOM 1904 N N . GLU A 1 233 ? 18.959 0.794 -15.135 1.00 90.25 233 GLU A N 1
ATOM 1905 C CA . GLU A 1 233 ? 18.661 1.398 -13.826 1.00 90.25 233 GLU A CA 1
ATOM 1906 C C . GLU A 1 233 ? 17.224 1.930 -13.755 1.00 90.25 233 GLU A C 1
ATOM 1908 O O . GLU A 1 233 ? 16.468 1.530 -12.880 1.00 90.25 233 GLU A O 1
ATOM 1913 N N . LEU A 1 234 ? 16.809 2.739 -14.738 1.00 91.94 234 LEU A N 1
ATOM 1914 C CA . LEU A 1 234 ? 15.481 3.367 -14.745 1.00 91.94 234 LEU A CA 1
ATOM 1915 C C . LEU A 1 234 ? 14.338 2.347 -14.697 1.00 91.94 234 LEU A C 1
ATOM 1917 O O . LEU A 1 234 ? 13.354 2.543 -13.987 1.00 91.94 234 LEU A O 1
ATOM 1921 N N . LEU A 1 235 ? 14.472 1.257 -15.458 1.00 93.19 235 LEU A N 1
ATOM 1922 C CA . LEU A 1 235 ? 13.472 0.197 -15.471 1.00 93.19 235 LEU A CA 1
ATOM 1923 C C . LEU A 1 235 ? 13.528 -0.639 -14.189 1.00 93.19 235 LEU A C 1
ATOM 1925 O O . LEU A 1 235 ? 12.481 -1.020 -13.678 1.00 93.19 235 LEU A O 1
ATOM 1929 N N . ALA A 1 236 ? 14.722 -0.915 -13.660 1.00 92.31 236 ALA A N 1
ATOM 1930 C CA . ALA A 1 236 ? 14.881 -1.650 -12.409 1.00 92.31 236 ALA A CA 1
ATOM 1931 C C . ALA A 1 236 ? 14.223 -0.909 -11.232 1.00 92.31 236 ALA A C 1
ATOM 1933 O O . ALA A 1 236 ? 13.423 -1.511 -10.516 1.00 92.31 236 ALA A O 1
ATOM 1934 N N . ASP A 1 237 ? 14.478 0.397 -11.103 1.00 90.25 237 ASP A N 1
ATOM 1935 C CA . ASP A 1 237 ? 13.861 1.258 -10.087 1.00 90.25 237 ASP A CA 1
ATOM 1936 C C . ASP A 1 237 ? 12.333 1.285 -10.246 1.00 90.25 237 ASP A C 1
ATOM 1938 O O . ASP A 1 237 ? 11.578 1.204 -9.276 1.00 90.25 237 ASP A O 1
ATOM 1942 N N . PHE A 1 238 ? 11.852 1.374 -11.490 1.00 91.75 238 PHE A N 1
ATOM 1943 C CA . PHE A 1 238 ? 10.423 1.354 -11.778 1.00 91.75 238 PHE A CA 1
ATOM 1944 C C . PHE A 1 238 ? 9.760 0.024 -11.388 1.00 91.75 238 PHE A C 1
ATOM 1946 O O . PHE A 1 238 ? 8.710 0.039 -10.741 1.00 91.75 238 PHE A O 1
ATOM 1953 N N . LEU A 1 239 ? 10.367 -1.113 -11.752 1.00 92.44 239 LEU A N 1
ATOM 1954 C CA . LEU A 1 239 ? 9.876 -2.453 -11.417 1.00 92.44 239 LEU A CA 1
ATOM 1955 C C . LEU A 1 239 ? 9.777 -2.646 -9.903 1.00 92.44 239 LEU A C 1
ATOM 1957 O O . LEU A 1 239 ? 8.751 -3.115 -9.411 1.00 92.44 239 LEU A O 1
ATOM 1961 N N . GLU A 1 240 ? 10.814 -2.247 -9.171 1.00 90.44 240 GLU A N 1
ATOM 1962 C CA . GLU A 1 240 ? 10.825 -2.295 -7.711 1.00 90.44 240 GLU A CA 1
ATOM 1963 C C . GLU A 1 240 ? 9.689 -1.460 -7.117 1.00 90.44 240 GLU A C 1
ATOM 1965 O O . GLU A 1 240 ? 8.924 -1.963 -6.294 1.00 90.44 240 GLU A O 1
ATOM 1970 N N . ASN A 1 241 ? 9.494 -0.227 -7.599 1.00 88.69 241 ASN A N 1
ATOM 1971 C CA . ASN A 1 241 ? 8.413 0.633 -7.121 1.00 88.69 241 ASN A CA 1
ATOM 1972 C C . ASN A 1 241 ? 7.037 -0.029 -7.308 1.00 88.69 241 ASN A C 1
ATOM 1974 O O . ASN A 1 241 ? 6.287 -0.155 -6.344 1.00 88.69 241 ASN A O 1
ATOM 1978 N N . ILE A 1 242 ? 6.696 -0.523 -8.503 1.00 89.69 242 ILE A N 1
ATOM 1979 C CA . ILE A 1 242 ? 5.360 -1.107 -8.739 1.00 89.69 242 ILE A CA 1
ATOM 1980 C C . ILE A 1 242 ? 5.136 -2.440 -7.998 1.00 89.69 242 ILE A C 1
ATOM 1982 O O . ILE A 1 242 ? 4.005 -2.757 -7.591 1.00 89.69 242 ILE A O 1
ATOM 1986 N N . ILE A 1 243 ? 6.196 -3.233 -7.795 1.00 90.19 243 ILE A N 1
ATOM 1987 C CA . ILE A 1 243 ? 6.134 -4.512 -7.071 1.00 90.19 243 ILE A CA 1
ATOM 1988 C C . ILE A 1 243 ? 6.035 -4.274 -5.562 1.00 90.19 243 ILE A C 1
ATOM 1990 O O . ILE A 1 243 ? 5.262 -4.963 -4.889 1.00 90.19 243 ILE A O 1
ATOM 1994 N N . ASP A 1 244 ? 6.716 -3.264 -5.031 1.00 87.44 244 ASP A N 1
ATOM 1995 C CA . ASP A 1 244 ? 6.783 -3.029 -3.591 1.00 87.44 244 ASP A CA 1
ATOM 1996 C C . ASP A 1 244 ? 5.723 -2.044 -3.079 1.00 87.44 244 ASP A C 1
ATOM 1998 O O . ASP A 1 244 ? 5.445 -2.047 -1.882 1.00 87.44 244 ASP A O 1
ATOM 2002 N N . GLU A 1 245 ? 5.057 -1.273 -3.944 1.00 87.06 245 GLU A N 1
ATOM 2003 C CA . GLU A 1 245 ? 3.927 -0.389 -3.598 1.00 87.06 245 GLU A CA 1
ATOM 2004 C C . GLU A 1 245 ? 2.627 -1.137 -3.262 1.00 87.06 245 GLU A C 1
ATOM 2006 O O . GLU A 1 245 ? 2.390 -2.257 -3.724 1.00 87.06 245 GLU A O 1
ATOM 2011 N N . SER A 1 246 ? 1.744 -0.511 -2.476 1.00 83.75 246 SER A N 1
ATOM 2012 C CA . SER A 1 246 ? 0.415 -1.059 -2.145 1.00 83.75 246 SER A CA 1
ATOM 2013 C C . SER A 1 246 ? -0.543 -1.150 -3.346 1.00 83.75 246 SER A C 1
ATOM 2015 O O . SER A 1 246 ? -0.380 -0.458 -4.358 1.00 83.75 246 SER A O 1
ATOM 2017 N N . ALA A 1 247 ? -1.616 -1.945 -3.220 1.00 81.50 247 ALA A N 1
ATOM 2018 C CA . ALA A 1 247 ? -2.686 -1.974 -4.221 1.00 81.50 247 ALA A CA 1
ATOM 2019 C C . ALA A 1 247 ? -3.326 -0.598 -4.433 1.00 81.50 247 ALA A C 1
ATOM 2021 O O . ALA A 1 247 ? -3.692 -0.248 -5.554 1.00 81.50 247 ALA A O 1
ATOM 2022 N N . GLN A 1 248 ? -3.436 0.209 -3.373 1.00 77.50 248 GLN A N 1
ATOM 2023 C CA . GLN A 1 248 ? -3.966 1.567 -3.471 1.00 77.50 248 GLN A CA 1
ATOM 2024 C C . GLN A 1 248 ? -3.090 2.457 -4.363 1.00 77.50 248 GLN A C 1
ATOM 2026 O O . GLN A 1 248 ? -3.622 3.247 -5.145 1.00 77.50 248 GLN A O 1
ATOM 2031 N N . SER A 1 249 ? -1.766 2.337 -4.257 1.00 80.50 249 SER A N 1
ATOM 2032 C CA . SER A 1 249 ? -0.825 3.100 -5.082 1.00 80.50 249 SER A CA 1
ATOM 2033 C C . SER A 1 249 ? -0.879 2.646 -6.542 1.00 80.50 249 SER A C 1
ATOM 2035 O O . SER A 1 249 ? -1.074 3.485 -7.421 1.00 80.50 249 SER A O 1
ATOM 2037 N N . ASN A 1 250 ? -0.894 1.336 -6.804 1.00 79.44 250 ASN A N 1
ATOM 2038 C CA . ASN A 1 250 ? -1.079 0.817 -8.164 1.00 79.44 250 ASN A CA 1
ATOM 2039 C C . ASN A 1 250 ? -2.444 1.175 -8.764 1.00 79.44 250 ASN A C 1
ATOM 2041 O O . ASN A 1 250 ? -2.529 1.505 -9.943 1.00 79.44 250 ASN A O 1
ATOM 2045 N N . PHE A 1 251 ? -3.511 1.188 -7.964 1.00 75.94 251 PHE A N 1
ATOM 2046 C CA . PHE A 1 251 ? -4.829 1.627 -8.418 1.00 75.94 251 PHE A CA 1
ATOM 2047 C C . PHE A 1 251 ? -4.817 3.094 -8.863 1.00 75.94 251 PHE A C 1
ATOM 2049 O O . PHE A 1 251 ? -5.421 3.426 -9.877 1.00 75.94 251 PHE A O 1
ATOM 2056 N N . LYS A 1 252 ? -4.132 3.983 -8.133 1.00 74.56 252 LYS A N 1
ATOM 2057 C CA . LYS A 1 252 ? -4.057 5.411 -8.485 1.00 74.56 252 LYS A CA 1
ATOM 2058 C C . LYS A 1 252 ? -3.302 5.689 -9.785 1.00 74.56 252 LYS A C 1
ATOM 2060 O O . LYS A 1 252 ? -3.485 6.760 -10.348 1.00 74.56 252 LYS A O 1
ATOM 2065 N N . ARG A 1 253 ? -2.494 4.740 -10.266 1.00 74.81 253 ARG A N 1
ATOM 2066 C CA . ARG A 1 253 ? -1.838 4.821 -11.581 1.00 74.81 253 ARG A CA 1
ATOM 2067 C C . ARG A 1 253 ? -2.829 4.638 -12.739 1.00 74.81 253 ARG A C 1
ATOM 2069 O O . ARG A 1 253 ? -2.505 5.000 -13.867 1.00 74.81 253 ARG A O 1
ATOM 2076 N N . ASN A 1 254 ? -4.038 4.127 -12.477 1.00 70.38 254 ASN A N 1
ATOM 2077 C CA . ASN A 1 254 ? -5.103 4.081 -13.475 1.00 70.38 254 ASN A CA 1
ATOM 2078 C C . ASN A 1 254 ? -5.684 5.478 -13.697 1.00 70.38 254 ASN A C 1
ATOM 2080 O O . ASN A 1 254 ? -6.287 6.066 -12.798 1.00 70.38 254 ASN A O 1
ATOM 2084 N N . LEU A 1 255 ? -5.571 5.969 -14.929 1.00 65.44 255 LEU A N 1
ATOM 2085 C CA . LEU A 1 255 ? -6.313 7.143 -15.364 1.00 65.44 255 LEU A CA 1
ATOM 2086 C C . LEU A 1 255 ? -7.789 6.791 -15.516 1.00 65.44 255 LEU A C 1
ATOM 2088 O O . LEU A 1 255 ? -8.160 5.977 -16.365 1.00 65.44 255 LEU A O 1
ATOM 2092 N N . LEU A 1 256 ? -8.624 7.429 -14.705 1.00 65.69 256 LEU A N 1
ATOM 2093 C CA . LEU A 1 256 ? -10.068 7.396 -14.875 1.00 65.69 256 LEU A CA 1
ATOM 2094 C C . LEU A 1 256 ? -10.510 8.602 -15.720 1.00 65.69 256 LEU A C 1
ATOM 2096 O O . LEU A 1 256 ? -9.826 9.629 -15.726 1.00 65.69 256 LEU A O 1
ATOM 2100 N N . PRO A 1 257 ? -11.627 8.501 -16.462 1.00 64.62 257 PRO A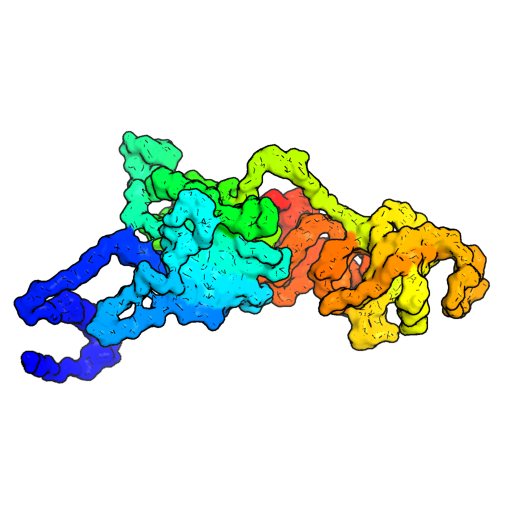 N 1
ATOM 2101 C CA . PRO A 1 257 ? -12.221 9.660 -17.123 1.00 64.62 257 PRO A CA 1
ATOM 2102 C C . PRO A 1 257 ? -12.484 10.786 -16.114 1.00 64.62 257 PRO A C 1
ATOM 2104 O O . PRO A 1 257 ? -12.895 10.496 -14.999 1.00 64.62 257 PRO A O 1
ATOM 2107 N N . ALA A 1 258 ? -12.323 12.054 -16.505 1.00 62.72 258 ALA A N 1
ATOM 2108 C CA . ALA A 1 258 ? -12.514 13.194 -15.594 1.00 62.72 258 ALA A CA 1
ATOM 2109 C C . ALA A 1 258 ? -13.895 13.191 -14.906 1.00 62.72 258 ALA A C 1
ATOM 2111 O O . ALA A 1 258 ? -13.996 13.430 -13.709 1.00 62.72 258 ALA A O 1
ATOM 2112 N N . ALA A 1 259 ? -14.949 12.815 -15.637 1.00 60.09 259 ALA A N 1
ATOM 2113 C CA . ALA A 1 259 ? -16.296 12.679 -15.082 1.00 60.09 259 ALA A CA 1
ATOM 2114 C C . ALA A 1 259 ? -16.406 11.566 -14.023 1.00 60.09 259 ALA A C 1
ATOM 2116 O O . ALA A 1 259 ? -17.277 11.618 -13.164 1.00 60.09 259 ALA A O 1
ATOM 2117 N N . ALA A 1 260 ? -15.530 10.556 -14.048 1.00 63.72 260 ALA A N 1
ATOM 2118 C CA . ALA A 1 260 ? -15.528 9.517 -13.025 1.00 63.72 260 ALA A CA 1
ATOM 2119 C C . ALA A 1 260 ? -15.188 10.088 -11.644 1.00 63.72 260 ALA A C 1
ATOM 2121 O O . ALA A 1 260 ? -15.697 9.558 -10.664 1.00 63.72 260 ALA A O 1
ATOM 2122 N N . ASP A 1 261 ? -14.386 11.157 -11.563 1.00 61.34 261 ASP A N 1
ATOM 2123 C CA . ASP A 1 261 ? -14.083 11.825 -10.295 1.00 61.34 261 ASP A CA 1
ATOM 2124 C C . ASP A 1 261 ? -15.297 12.595 -9.748 1.00 61.34 261 ASP A C 1
ATOM 2126 O O . ASP A 1 261 ? -15.503 12.595 -8.538 1.00 61.34 261 ASP A O 1
ATOM 2130 N N . GLU A 1 262 ? -16.154 13.159 -10.611 1.00 65.25 262 GLU A N 1
ATOM 2131 C CA . GLU A 1 262 ? -17.385 13.863 -10.197 1.00 65.25 262 GLU A CA 1
ATOM 2132 C C . GLU A 1 262 ? -18.389 12.937 -9.495 1.00 65.25 262 GLU A C 1
ATOM 2134 O O . GLU A 1 262 ? -19.099 13.354 -8.581 1.00 65.25 262 GLU A O 1
ATOM 2139 N N . PHE A 1 263 ? -18.434 11.665 -9.900 1.00 65.06 263 PHE A N 1
ATOM 2140 C CA . PHE A 1 263 ? -19.328 10.653 -9.328 1.00 65.06 263 PHE A CA 1
ATOM 2141 C C . PHE A 1 263 ? -18.611 9.681 -8.390 1.00 65.06 263 PHE A C 1
ATOM 2143 O O . PHE A 1 263 ? -19.211 8.709 -7.919 1.00 65.06 263 PHE A O 1
ATOM 2150 N N . ARG A 1 264 ? -17.325 9.914 -8.105 1.00 62.69 264 ARG A N 1
ATOM 2151 C CA . ARG A 1 264 ? -16.567 9.068 -7.193 1.00 62.69 264 ARG A CA 1
ATOM 2152 C C . ARG A 1 264 ? -16.946 9.437 -5.763 1.00 62.69 264 ARG A C 1
ATOM 2154 O O . ARG A 1 264 ? -16.698 10.568 -5.355 1.00 62.69 264 ARG A O 1
ATOM 2161 N N . PRO A 1 265 ? -17.485 8.505 -4.957 1.00 61.03 265 PRO A N 1
ATOM 2162 C CA . PRO A 1 265 ? -17.669 8.787 -3.545 1.00 61.03 265 PRO A CA 1
ATOM 2163 C C . PRO A 1 265 ? -16.297 9.078 -2.936 1.00 61.03 265 PRO A C 1
ATOM 2165 O O . PRO A 1 265 ? -15.397 8.230 -2.981 1.00 61.03 265 PRO A O 1
ATOM 2168 N N . GLU A 1 266 ? -16.121 10.283 -2.390 1.00 59.84 266 GLU A N 1
ATOM 2169 C CA . GLU A 1 266 ? -14.944 10.582 -1.589 1.00 59.84 266 GLU A CA 1
ATOM 2170 C C . GLU A 1 266 ? -14.913 9.587 -0.432 1.00 59.84 266 GLU A C 1
ATOM 2172 O O . GLU A 1 266 ? -15.865 9.451 0.343 1.00 59.84 266 GLU A O 1
ATOM 2177 N N . VAL A 1 267 ? -13.822 8.828 -0.345 1.00 68.94 267 VAL A N 1
ATOM 2178 C CA . VAL A 1 267 ? -13.613 7.940 0.791 1.00 68.94 267 VAL A CA 1
ATOM 2179 C C . VAL A 1 267 ? -13.338 8.848 1.980 1.00 68.94 267 VAL A C 1
ATOM 2181 O O . VAL A 1 267 ? -12.233 9.352 2.146 1.00 68.94 267 VAL A O 1
ATOM 2184 N N . GLU A 1 268 ? -14.359 9.110 2.780 1.00 76.88 268 GLU A N 1
ATOM 2185 C CA . GLU A 1 268 ? -14.205 9.863 4.014 1.00 76.88 268 GLU A CA 1
ATOM 2186 C C . GLU A 1 268 ? -13.605 8.955 5.093 1.00 76.88 268 GLU A C 1
ATOM 2188 O O . GLU A 1 268 ? -13.988 7.786 5.235 1.00 76.88 268 GLU A O 1
ATOM 2193 N N . PHE A 1 269 ? -12.664 9.482 5.881 1.00 84.56 269 PHE A N 1
ATOM 2194 C CA . PHE A 1 269 ? -12.199 8.784 7.074 1.00 84.56 269 PHE A CA 1
ATOM 2195 C C . PHE A 1 269 ? -13.278 8.871 8.156 1.00 84.56 269 PHE A C 1
ATOM 2197 O O . PHE A 1 269 ? -13.291 9.780 8.984 1.00 84.56 269 PHE A O 1
ATOM 2204 N N . LYS A 1 270 ? -14.217 7.928 8.128 1.00 88.38 270 LYS A N 1
ATOM 2205 C CA . LYS A 1 270 ? -15.304 7.873 9.106 1.00 88.38 270 LYS A CA 1
ATOM 2206 C C . LYS A 1 270 ? -14.788 7.401 10.461 1.00 88.38 270 LYS A C 1
ATOM 2208 O O . LYS A 1 270 ? -13.835 6.628 10.534 1.00 88.38 270 LYS A O 1
ATOM 2213 N N . VAL A 1 271 ? -15.449 7.848 11.527 1.00 91.62 271 VAL A N 1
ATOM 2214 C CA . VAL A 1 271 ? -15.286 7.330 12.892 1.00 91.62 271 VAL A CA 1
ATOM 2215 C C . VAL A 1 271 ? -16.596 6.648 13.281 1.00 91.62 271 VAL A C 1
ATOM 2217 O O . VAL A 1 271 ? -17.484 7.260 13.872 1.00 91.62 271 VAL A O 1
ATOM 2220 N N . ASP A 1 272 ? -16.733 5.387 12.874 1.00 94.56 272 ASP A N 1
ATOM 2221 C CA . ASP A 1 272 ? -17.968 4.597 12.972 1.00 94.56 272 ASP A CA 1
ATOM 2222 C C . ASP A 1 272 ? -17.857 3.406 13.941 1.00 94.56 272 ASP A C 1
ATOM 2224 O O . ASP A 1 272 ? -18.820 2.660 14.122 1.00 94.56 272 ASP A O 1
ATOM 2228 N N . LEU A 1 273 ? -16.706 3.232 14.599 1.00 96.12 273 LEU A N 1
ATOM 2229 C CA . LEU A 1 273 ? -16.432 2.104 15.483 1.00 96.12 273 LEU A CA 1
ATOM 2230 C C . LEU A 1 273 ? -16.017 2.568 16.878 1.00 96.12 273 LEU A C 1
ATOM 2232 O O . LEU A 1 273 ? -15.092 3.366 17.044 1.00 96.12 273 LEU A O 1
ATOM 2236 N N . LEU A 1 274 ? -16.637 1.972 17.896 1.00 96.25 274 LEU A N 1
ATOM 2237 C CA . LEU A 1 274 ? -16.194 2.070 19.285 1.00 96.25 274 LEU A CA 1
ATOM 2238 C C . LEU A 1 274 ? -15.524 0.763 19.711 1.00 96.25 274 LEU A C 1
ATOM 2240 O O . LEU A 1 274 ? -16.135 -0.303 19.662 1.00 96.25 274 LEU A O 1
ATOM 2244 N N . LEU A 1 275 ? -14.278 0.843 20.176 1.00 96.25 275 LEU A N 1
ATOM 2245 C CA . LEU A 1 275 ? -13.566 -0.290 20.759 1.00 96.25 275 LEU A CA 1
ATOM 2246 C C . LEU A 1 275 ? -13.607 -0.193 22.281 1.00 96.25 275 LEU A C 1
ATOM 2248 O O . LEU A 1 275 ? -12.968 0.671 22.880 1.00 96.25 275 LEU A O 1
ATOM 2252 N N . GLY A 1 276 ? -14.356 -1.093 22.902 1.00 93.50 276 GLY A N 1
ATOM 2253 C CA . GLY A 1 276 ? -14.615 -1.102 24.333 1.00 93.50 276 GLY A CA 1
ATOM 2254 C C . GLY A 1 276 ? -13.687 -2.014 25.132 1.00 93.50 276 GLY A C 1
ATOM 2255 O O . GLY A 1 276 ? -13.416 -3.137 24.711 1.00 93.50 276 GLY A O 1
ATOM 2256 N N . SER A 1 277 ? -13.225 -1.569 26.304 1.00 92.19 277 SER A N 1
ATOM 2257 C CA . SER A 1 277 ? -12.421 -2.403 27.209 1.00 92.19 277 SER A CA 1
ATOM 2258 C C . SER A 1 277 ? -13.300 -3.157 28.216 1.00 92.19 277 SER A C 1
ATOM 2260 O O . SER A 1 277 ? -14.304 -2.643 28.714 1.00 92.19 277 SER A O 1
ATOM 2262 N N . LEU A 1 278 ? -12.923 -4.398 28.545 1.00 89.81 278 LEU A N 1
ATOM 2263 C CA . LEU A 1 278 ? -13.683 -5.226 29.488 1.00 89.81 278 LEU A CA 1
ATOM 2264 C C . LEU A 1 278 ? -13.094 -5.270 30.897 1.00 89.81 278 LEU A C 1
ATOM 2266 O O . LEU A 1 278 ? -11.879 -5.256 31.121 1.00 89.81 278 LEU A O 1
ATOM 2270 N N . SER A 1 279 ? -13.981 -5.422 31.881 1.00 83.12 279 SER A N 1
ATOM 2271 C CA . SER A 1 279 ? -13.638 -5.570 33.297 1.00 83.12 279 SER A CA 1
ATOM 2272 C C . SER A 1 279 ? -13.354 -7.019 33.714 1.00 83.12 279 SER A C 1
ATOM 2274 O O . SER A 1 279 ? -12.520 -7.227 34.593 1.00 83.12 279 SER A O 1
ATOM 2276 N N . SER A 1 280 ? -13.979 -8.017 33.076 1.00 87.75 280 SER A N 1
ATOM 2277 C CA . SER A 1 280 ? -13.833 -9.439 33.431 1.00 87.75 280 SER A CA 1
ATOM 2278 C C . SER A 1 280 ? -14.205 -10.390 32.284 1.00 87.75 280 SER A C 1
ATOM 2280 O O . SER A 1 280 ? -14.887 -9.991 31.340 1.00 87.75 280 SER A O 1
ATOM 2282 N N . LYS A 1 281 ? -13.813 -11.670 32.396 1.00 90.56 281 LYS A N 1
ATOM 2283 C CA . LYS A 1 281 ? -14.243 -12.737 31.471 1.00 90.56 281 LYS A CA 1
ATOM 2284 C C . LYS A 1 281 ? -15.750 -13.007 31.534 1.00 90.56 281 LYS A C 1
ATOM 2286 O O . LYS A 1 281 ? -16.372 -13.214 30.502 1.00 90.56 281 LYS A O 1
ATOM 2291 N N . LYS A 1 282 ? -16.350 -12.929 32.729 1.00 91.56 282 LYS A N 1
ATOM 2292 C CA . LYS A 1 282 ? -17.807 -13.065 32.907 1.00 91.56 282 LYS A CA 1
ATOM 2293 C C . LYS A 1 282 ? -18.570 -11.985 32.142 1.00 91.56 282 LYS A C 1
ATOM 2295 O O . LYS A 1 282 ? -19.609 -12.274 31.565 1.00 91.56 282 LYS A O 1
ATOM 2300 N N . GLN A 1 283 ? -18.028 -10.763 32.114 1.00 91.56 283 GLN A N 1
ATOM 2301 C CA . GLN A 1 283 ? -18.615 -9.678 31.335 1.00 91.56 283 GLN A CA 1
ATOM 2302 C C . GLN A 1 283 ? -18.617 -10.033 29.850 1.00 91.56 283 GLN A C 1
ATOM 2304 O O . GLN A 1 283 ? -19.658 -9.899 29.232 1.00 91.56 283 GLN A O 1
ATOM 2309 N N . LEU A 1 284 ? -17.506 -10.537 29.296 1.00 93.38 284 LEU A N 1
ATOM 2310 C CA . LEU A 1 284 ? -17.462 -10.954 27.889 1.00 93.38 284 LEU A CA 1
ATOM 2311 C C . LEU A 1 284 ? -18.598 -11.928 27.558 1.00 93.38 284 LEU A C 1
ATOM 2313 O O . LEU A 1 284 ? -19.344 -11.667 26.625 1.00 93.38 284 LEU A O 1
ATOM 2317 N N . GLN A 1 285 ? -18.747 -12.996 28.346 1.00 93.12 285 GLN A N 1
ATOM 2318 C CA . GLN A 1 285 ? -19.780 -14.006 28.109 1.00 93.12 285 GLN A CA 1
ATOM 2319 C C . GLN A 1 285 ? -21.186 -13.392 28.122 1.00 93.12 285 GLN A C 1
ATOM 2321 O O . GLN A 1 285 ? -21.943 -13.571 27.178 1.00 93.12 285 GLN A O 1
ATOM 2326 N N . TYR A 1 286 ? -21.485 -12.565 29.128 1.00 94.62 286 TYR A N 1
ATOM 2327 C CA . TYR A 1 286 ? -22.766 -11.865 29.224 1.00 94.62 286 TYR A CA 1
ATOM 2328 C C . TYR A 1 286 ? -23.064 -10.976 28.006 1.00 94.62 286 TYR A C 1
ATOM 2330 O O . TYR A 1 286 ? -24.194 -10.964 27.522 1.00 94.62 286 TYR A O 1
ATOM 2338 N N . LEU A 1 287 ? -22.066 -10.238 27.500 1.00 95.25 287 LEU A N 1
ATOM 2339 C CA . LEU A 1 287 ? -22.231 -9.384 26.317 1.00 95.25 287 LEU A CA 1
ATOM 2340 C C . LEU A 1 287 ? -22.533 -10.208 25.057 1.00 95.25 287 LEU A C 1
ATOM 2342 O O . LEU A 1 287 ? -23.370 -9.798 24.252 1.00 95.25 287 LEU A O 1
ATOM 2346 N N . LEU A 1 288 ? -21.852 -11.350 24.899 1.00 95.38 288 LEU A N 1
ATOM 2347 C CA . LEU A 1 288 ? -22.024 -12.250 23.759 1.00 95.38 288 LEU A CA 1
ATOM 2348 C C . LEU A 1 288 ? -23.396 -12.937 23.784 1.00 95.38 288 LEU A C 1
ATOM 2350 O O . LEU A 1 288 ? -24.106 -12.884 22.785 1.00 95.38 288 LEU A O 1
ATOM 2354 N N . ASP A 1 289 ? -23.795 -13.496 24.929 1.00 95.62 289 ASP A N 1
ATOM 2355 C CA . ASP A 1 289 ? -25.051 -14.248 25.075 1.00 95.62 289 ASP A CA 1
ATOM 2356 C C . ASP A 1 289 ? -26.292 -13.366 24.881 1.00 95.62 289 ASP A C 1
ATOM 2358 O O . ASP A 1 289 ? -27.308 -13.815 24.355 1.00 95.62 289 ASP A O 1
ATOM 2362 N N . ASN A 1 290 ? -26.207 -12.095 25.284 1.00 95.12 290 ASN A N 1
ATOM 2363 C CA . ASN A 1 290 ? -27.332 -11.160 25.242 1.00 95.12 290 ASN A CA 1
ATOM 2364 C C . ASN A 1 290 ? -27.269 -10.175 24.062 1.00 95.12 290 ASN A C 1
ATOM 2366 O O . ASN A 1 290 ? -28.101 -9.272 23.991 1.00 95.12 290 ASN A O 1
ATOM 2370 N N . ASN A 1 291 ? -26.287 -10.311 23.159 1.00 96.56 291 ASN A N 1
ATOM 2371 C CA . ASN A 1 291 ? -26.073 -9.414 22.014 1.00 96.56 291 ASN A CA 1
ATOM 2372 C C . ASN A 1 291 ? -26.152 -7.921 22.383 1.00 96.56 291 ASN A C 1
ATOM 2374 O O . ASN A 1 291 ? -26.868 -7.130 21.769 1.00 96.56 291 ASN A O 1
ATOM 2378 N N . LEU A 1 292 ? -25.413 -7.523 23.417 1.00 96.00 292 LEU A N 1
ATOM 2379 C CA . LEU A 1 292 ? -25.415 -6.146 23.901 1.00 96.00 292 LEU A CA 1
ATOM 2380 C C . LEU A 1 292 ? -24.017 -5.673 24.280 1.00 96.00 292 LEU A C 1
ATOM 2382 O O . LEU A 1 292 ? -23.129 -6.467 24.580 1.00 96.00 292 LEU A O 1
ATOM 2386 N N . TYR A 1 293 ? -23.832 -4.358 24.318 1.00 95.19 293 TYR A N 1
ATOM 2387 C CA . TYR A 1 293 ? -22.655 -3.702 24.877 1.00 95.19 293 TYR A CA 1
ATOM 2388 C C . TYR A 1 293 ? -23.081 -2.524 25.747 1.00 95.19 293 TYR A C 1
ATOM 2390 O O . TYR A 1 293 ? -24.060 -1.854 25.443 1.00 95.19 293 TYR A O 1
ATOM 2398 N N . TYR A 1 294 ? -22.361 -2.233 26.830 1.00 93.19 294 TYR A N 1
ATOM 2399 C CA . TYR A 1 294 ? -22.684 -1.079 27.666 1.00 93.19 294 TYR A CA 1
ATOM 2400 C C . TYR A 1 294 ? -21.447 -0.381 28.217 1.00 93.19 294 TYR A C 1
ATOM 2402 O O . TYR A 1 294 ? -20.429 -1.005 28.520 1.00 93.19 294 TYR A O 1
ATOM 2410 N N . LEU A 1 295 ? -21.558 0.933 28.407 1.00 92.06 295 LEU A N 1
ATOM 2411 C CA . LEU A 1 295 ? -20.533 1.752 29.053 1.00 92.06 295 LEU A CA 1
ATOM 2412 C C . LEU A 1 295 ? -21.162 2.938 29.809 1.00 92.06 295 LEU A C 1
ATOM 2414 O O . LEU A 1 295 ? -22.290 3.324 29.500 1.00 92.06 295 LEU A O 1
ATOM 2418 N N . PRO A 1 296 ? -20.470 3.529 30.803 1.00 90.12 296 PRO A N 1
ATOM 2419 C CA . PRO A 1 296 ? -20.965 4.725 31.482 1.00 90.12 296 PRO A CA 1
ATOM 2420 C C . PRO A 1 296 ? -21.235 5.855 30.484 1.00 90.12 296 PRO A C 1
ATOM 2422 O O . PRO A 1 296 ? -20.410 6.087 29.600 1.00 90.12 296 PRO A O 1
ATOM 2425 N N . LEU A 1 297 ? -22.353 6.570 30.633 1.00 89.00 297 LEU A N 1
ATOM 2426 C CA . LEU A 1 297 ? -22.699 7.660 29.722 1.00 89.00 297 LEU A CA 1
ATOM 2427 C C . LEU A 1 297 ? -21.609 8.744 29.753 1.00 89.00 297 LEU A C 1
ATOM 2429 O O . LEU A 1 297 ? -21.308 9.311 30.804 1.00 89.00 297 LEU A O 1
ATOM 2433 N N . LYS A 1 298 ? -21.030 9.026 28.585 1.00 87.25 298 LYS A N 1
ATOM 2434 C CA . LYS A 1 298 ? -20.080 10.116 28.347 1.00 87.25 298 LYS A CA 1
ATOM 2435 C C . LYS A 1 298 ? -20.537 10.888 27.118 1.00 87.25 298 LYS A C 1
ATOM 2437 O O . LYS A 1 298 ? -20.822 10.269 26.096 1.00 87.25 298 LYS A O 1
ATOM 2442 N N . GLN A 1 299 ? -20.553 12.219 27.205 1.00 83.81 299 GLN A N 1
ATOM 2443 C CA . GLN A 1 299 ? -21.005 13.081 26.108 1.00 83.81 299 GLN A CA 1
ATOM 2444 C C . GLN A 1 299 ? -20.218 12.833 24.814 1.00 83.81 299 GLN A C 1
ATOM 2446 O O . GLN A 1 299 ? -20.803 12.807 23.740 1.00 83.81 299 GLN A O 1
ATOM 2451 N N . SER A 1 300 ? -18.914 12.556 24.919 1.00 84.50 300 SER A N 1
ATOM 2452 C CA . SER A 1 300 ? -18.047 12.292 23.765 1.00 84.50 300 SER A CA 1
ATOM 2453 C C . SER A 1 300 ? -18.522 11.137 22.881 1.00 84.50 300 SER A C 1
ATOM 2455 O O . SER A 1 300 ? -18.318 11.187 21.675 1.00 84.50 300 SER A O 1
ATOM 2457 N N . VAL A 1 301 ? -19.195 10.130 23.446 1.00 85.00 301 VAL A N 1
ATOM 2458 C CA . VAL A 1 301 ? -19.701 8.967 22.691 1.00 85.00 301 VAL A CA 1
ATOM 2459 C C . VAL A 1 301 ? -20.910 9.339 21.840 1.00 85.00 301 VAL A C 1
ATOM 2461 O O . VAL A 1 301 ? -21.151 8.727 20.805 1.00 85.00 301 VAL A O 1
ATOM 2464 N N . LEU A 1 302 ? -21.663 10.357 22.261 1.00 85.50 302 LEU A N 1
ATOM 2465 C CA . LEU A 1 302 ? -22.830 10.854 21.536 1.00 85.50 302 LEU A CA 1
ATOM 2466 C C . LEU A 1 302 ? -22.441 11.720 20.332 1.00 85.50 302 LEU A C 1
ATOM 2468 O O . LEU A 1 302 ? -23.268 11.915 19.448 1.00 85.50 302 LEU A O 1
ATOM 2472 N N . ASN A 1 303 ? -21.194 12.199 20.278 1.00 86.94 303 ASN A N 1
ATOM 2473 C CA . ASN A 1 303 ? -20.695 13.034 19.184 1.00 86.94 303 ASN A CA 1
ATOM 2474 C C . ASN A 1 303 ? -20.384 12.232 17.909 1.00 86.94 303 ASN A C 1
ATOM 2476 O O . ASN A 1 303 ? -20.204 12.829 16.853 1.00 86.94 303 ASN A O 1
ATOM 2480 N N . TYR A 1 304 ? -20.313 10.901 17.997 1.00 86.69 304 TYR A N 1
ATOM 2481 C CA . TYR A 1 304 ? -19.988 10.033 16.868 1.00 86.69 304 TYR A CA 1
ATOM 2482 C C . TYR A 1 304 ? -21.213 9.253 16.381 1.00 86.69 304 TYR A C 1
ATOM 2484 O O . TYR A 1 304 ? -22.015 8.729 17.169 1.00 86.69 304 TYR A O 1
ATOM 2492 N N . ASN A 1 305 ? -21.331 9.123 15.059 1.00 90.44 305 ASN A N 1
A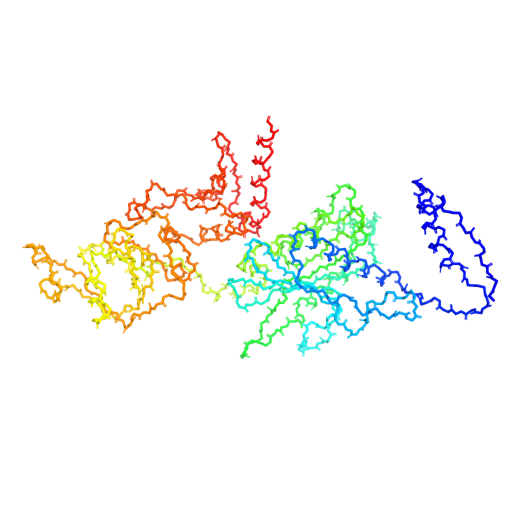TOM 2493 C CA . ASN A 1 305 ? -22.310 8.239 14.437 1.00 90.44 305 ASN A CA 1
ATOM 2494 C C . ASN A 1 305 ? -21.765 6.807 14.381 1.00 90.44 305 ASN A C 1
ATOM 2496 O O . ASN A 1 305 ? -21.356 6.316 13.335 1.00 90.44 305 ASN A O 1
ATOM 2500 N N . LEU A 1 306 ? -21.699 6.171 15.550 1.00 94.50 306 LEU A N 1
ATOM 2501 C CA . LEU A 1 306 ? -21.200 4.809 15.688 1.00 94.50 306 LEU A CA 1
ATOM 2502 C C . LEU A 1 306 ? -22.161 3.819 15.027 1.00 94.50 306 LEU A C 1
ATOM 2504 O O . LEU A 1 306 ? -23.343 3.774 15.372 1.00 94.50 306 LEU A O 1
ATOM 2508 N N . GLU A 1 307 ? -21.623 2.988 14.144 1.00 96.25 307 GLU A N 1
ATOM 2509 C CA . GLU A 1 307 ? -22.325 1.886 13.483 1.00 96.25 307 GLU A CA 1
ATOM 2510 C C . GLU A 1 307 ? -21.876 0.522 14.021 1.00 96.25 307 GLU A C 1
ATOM 2512 O O . GLU A 1 307 ? -22.629 -0.450 13.958 1.00 96.25 307 GLU A O 1
ATOM 2517 N N . TYR A 1 308 ? -20.670 0.443 14.591 1.00 97.31 308 TYR A N 1
ATOM 2518 C CA . TYR A 1 308 ? -20.060 -0.804 15.042 1.00 97.31 308 TYR A CA 1
ATOM 2519 C C . TYR A 1 308 ? -19.487 -0.697 16.456 1.00 97.31 308 TYR A C 1
ATOM 2521 O O . TYR A 1 308 ? -19.045 0.362 16.914 1.00 97.31 308 TYR A O 1
ATOM 2529 N N . ILE A 1 309 ? -19.430 -1.842 17.134 1.00 97.38 309 ILE A N 1
ATOM 2530 C CA . ILE A 1 309 ? -18.710 -2.016 18.398 1.00 97.38 309 ILE A CA 1
ATOM 2531 C C . ILE A 1 309 ? -17.748 -3.179 18.259 1.00 97.38 309 ILE A C 1
ATOM 2533 O O . ILE A 1 309 ? -18.121 -4.237 17.764 1.00 97.38 309 ILE A O 1
ATOM 2537 N N . ALA A 1 310 ? -16.528 -2.997 18.750 1.00 97.38 310 ALA A N 1
ATOM 2538 C CA . ALA A 1 310 ? -15.558 -4.062 18.933 1.00 97.38 310 ALA A CA 1
ATOM 2539 C C . ALA A 1 310 ? -15.182 -4.200 20.410 1.00 97.38 310 ALA A C 1
ATOM 2541 O O . ALA A 1 310 ? -15.269 -3.253 21.195 1.00 97.38 310 ALA A O 1
ATOM 2542 N N . ILE A 1 311 ? -14.735 -5.396 20.788 1.00 96.06 311 ILE A N 1
ATOM 2543 C CA . ILE A 1 311 ? -14.385 -5.721 22.170 1.00 96.06 311 ILE A CA 1
ATOM 2544 C C . ILE A 1 311 ? -12.882 -5.954 22.299 1.00 96.06 311 ILE A C 1
ATOM 2546 O O . ILE A 1 311 ? -12.331 -6.885 21.707 1.00 96.06 311 ILE A O 1
ATOM 2550 N N . PHE A 1 312 ? -12.239 -5.161 23.157 1.00 95.62 312 PHE A N 1
ATOM 2551 C CA . PHE A 1 312 ? -10.853 -5.344 23.562 1.00 95.62 312 PHE A CA 1
ATOM 2552 C C . PHE A 1 312 ? -10.731 -6.164 24.856 1.00 95.62 312 PHE A C 1
ATOM 2554 O O . PHE A 1 312 ? -11.248 -5.816 25.923 1.00 95.62 312 PHE A O 1
ATOM 2561 N N . GLN A 1 313 ? -9.969 -7.250 24.765 1.00 93.75 313 GLN A N 1
ATOM 2562 C CA . GLN A 1 313 ? -9.653 -8.178 25.845 1.00 93.75 313 GLN A CA 1
ATOM 2563 C C . GLN A 1 313 ? -8.231 -7.903 26.341 1.00 93.75 313 GLN A C 1
ATOM 2565 O O . GLN A 1 313 ? -7.259 -8.179 25.644 1.00 93.75 313 GLN A O 1
ATOM 2570 N N . SER A 1 314 ? -8.069 -7.361 27.549 1.00 91.56 314 SER A N 1
ATOM 2571 C CA . SER A 1 314 ? -6.735 -6.988 28.040 1.00 91.56 314 SER A CA 1
ATOM 2572 C C . SER A 1 314 ? -5.875 -8.194 28.436 1.00 91.56 314 SER A C 1
ATOM 2574 O O . SER A 1 314 ? -6.372 -9.172 29.001 1.00 91.56 314 SER A O 1
ATOM 2576 N N . LYS A 1 315 ? -4.552 -8.097 28.232 1.00 89.75 315 LYS A N 1
ATOM 2577 C CA . LYS A 1 315 ? -3.588 -9.159 28.587 1.00 89.75 315 LYS A CA 1
ATOM 2578 C C . LYS A 1 315 ? -3.669 -9.574 30.053 1.00 89.75 315 LYS A C 1
ATOM 2580 O O . LYS A 1 315 ? -3.721 -10.762 30.347 1.00 89.75 315 LYS A O 1
ATOM 2585 N N . ARG A 1 316 ? -3.812 -8.605 30.962 1.00 88.88 316 ARG A N 1
ATOM 2586 C CA . ARG A 1 316 ? -3.948 -8.847 32.409 1.00 88.88 316 ARG A CA 1
ATOM 2587 C C . ARG A 1 316 ? -5.131 -9.755 32.778 1.00 88.88 316 ARG A C 1
ATOM 2589 O O . ARG A 1 316 ? -5.046 -10.471 33.765 1.00 88.88 316 ARG A O 1
ATOM 2596 N N . LYS A 1 317 ? -6.242 -9.694 32.035 1.00 89.44 317 LYS A N 1
ATOM 2597 C CA . LYS A 1 317 ? -7.491 -10.412 32.362 1.00 89.44 317 LYS A CA 1
ATOM 2598 C C . LYS A 1 317 ? -7.714 -11.653 31.497 1.00 89.44 317 LYS A C 1
ATOM 2600 O O . LYS A 1 317 ? -8.378 -12.590 31.932 1.00 89.44 317 LYS A O 1
ATOM 2605 N N . PHE A 1 318 ? -7.196 -11.640 30.272 1.00 90.00 318 PHE A N 1
ATOM 2606 C CA . PHE A 1 318 ? -7.489 -12.643 29.251 1.00 90.00 318 PHE A CA 1
ATOM 2607 C C . PHE A 1 318 ? -6.271 -13.484 28.842 1.00 90.00 318 PHE A C 1
ATOM 2609 O O . PHE A 1 318 ? -6.456 -14.496 28.176 1.00 90.00 318 PHE A O 1
ATOM 2616 N N . GLY A 1 319 ? -5.048 -13.140 29.268 1.00 87.88 319 GLY A N 1
ATOM 2617 C CA . GLY A 1 319 ? -3.843 -13.921 28.963 1.00 87.88 319 GLY A CA 1
ATOM 2618 C C . GLY A 1 319 ? -3.648 -14.095 27.455 1.00 87.88 319 GLY A C 1
ATOM 2619 O O . GLY A 1 319 ? -3.684 -13.113 26.708 1.00 87.88 319 GLY A O 1
ATOM 2620 N N . GLU A 1 320 ? -3.526 -15.342 27.002 1.00 85.94 320 GLU A N 1
ATOM 2621 C CA . GLU A 1 320 ? -3.412 -15.708 25.579 1.00 85.94 320 GLU A CA 1
ATOM 2622 C C . GLU A 1 320 ? -4.631 -15.298 24.736 1.00 85.94 320 GLU A C 1
ATOM 2624 O O . GLU A 1 320 ? -4.545 -15.106 23.517 1.00 85.94 320 GLU A O 1
ATOM 2629 N N . GLU A 1 321 ? -5.785 -15.070 25.366 1.00 86.56 321 GLU A N 1
ATOM 2630 C CA . GLU A 1 321 ? -6.981 -14.620 24.658 1.00 86.56 321 GLU A CA 1
ATOM 2631 C C . GLU A 1 321 ? -6.939 -13.129 24.294 1.00 86.56 321 GLU A C 1
ATOM 2633 O O . GLU A 1 321 ? -7.662 -12.706 23.399 1.00 86.56 321 GLU A O 1
ATOM 2638 N N . SER A 1 322 ? -6.018 -12.357 24.878 1.00 91.00 322 SER A N 1
ATOM 2639 C CA . SER A 1 322 ? -5.981 -10.890 24.799 1.00 91.00 322 SER A CA 1
ATOM 2640 C C . SER A 1 322 ? -5.803 -10.278 23.415 1.00 91.00 322 SER A C 1
ATOM 2642 O O . SER A 1 322 ? -4.980 -10.736 22.633 1.00 91.00 322 SER A O 1
ATOM 2644 N N . GLY A 1 323 ? -6.510 -9.190 23.131 1.00 93.00 323 GLY A N 1
ATOM 2645 C CA . GLY A 1 323 ? -6.543 -8.531 21.830 1.00 93.00 323 GLY A CA 1
ATOM 2646 C C . GLY A 1 323 ? -7.966 -8.152 21.440 1.00 93.00 323 GLY A C 1
ATOM 2647 O O . GLY A 1 323 ? -8.845 -8.064 22.299 1.00 93.00 323 GLY A O 1
ATOM 2648 N N . VAL A 1 324 ? -8.199 -7.951 20.146 1.00 96.00 324 VAL A N 1
ATOM 2649 C CA . VAL A 1 324 ? -9.545 -7.745 19.592 1.00 96.00 324 VAL A CA 1
ATOM 2650 C C . VAL A 1 324 ? -9.929 -8.971 18.776 1.00 96.00 324 VAL A C 1
ATOM 2652 O O . VAL A 1 324 ? -9.164 -9.425 17.924 1.00 96.00 324 VAL A O 1
ATOM 2655 N N . ARG A 1 325 ? -11.100 -9.533 19.083 1.00 94.50 325 ARG A N 1
ATOM 2656 C CA . ARG A 1 325 ? -11.628 -10.746 18.435 1.00 94.50 325 ARG A CA 1
ATOM 2657 C C . ARG A 1 325 ? -13.066 -10.599 17.976 1.00 94.50 325 ARG A C 1
ATOM 2659 O O . ARG A 1 325 ? -13.427 -11.194 16.973 1.00 94.50 325 ARG A O 1
ATOM 2666 N N . TYR A 1 326 ? -13.868 -9.849 18.724 1.00 96.00 326 TYR A N 1
ATOM 2667 C CA . TYR A 1 326 ? -15.301 -9.739 18.497 1.00 96.00 326 TYR A CA 1
ATOM 2668 C C . TYR A 1 326 ? -15.661 -8.334 18.065 1.00 96.00 326 TYR A C 1
ATOM 2670 O O . TYR A 1 326 ? -15.152 -7.359 18.629 1.00 96.00 326 TYR A O 1
ATOM 2678 N N . TYR A 1 327 ? -16.573 -8.256 17.108 1.00 97.62 327 TYR A N 1
ATOM 2679 C CA . TYR A 1 327 ? -17.213 -7.022 16.699 1.00 97.62 327 TYR A CA 1
ATOM 2680 C C . TYR A 1 327 ? -18.656 -7.281 16.277 1.00 97.62 327 TYR A C 1
ATOM 2682 O O . TYR A 1 327 ? -19.024 -8.418 15.997 1.00 97.62 327 TYR A O 1
ATOM 2690 N N . GLY A 1 328 ? -19.484 -6.247 16.257 1.00 97.25 328 GLY A N 1
ATOM 2691 C CA . GLY A 1 328 ? -20.877 -6.367 15.853 1.00 97.25 328 GLY A CA 1
ATOM 2692 C C . GLY A 1 328 ? -21.466 -5.028 15.437 1.00 97.25 328 GLY A C 1
ATOM 2693 O O . GLY A 1 328 ? -20.991 -3.969 15.858 1.00 97.25 328 GLY A O 1
ATOM 2694 N N . ARG A 1 329 ? -22.490 -5.087 14.583 1.00 97.75 329 ARG A N 1
ATOM 2695 C CA . ARG A 1 329 ? -23.237 -3.916 14.117 1.00 97.75 329 ARG A CA 1
ATOM 2696 C C . ARG A 1 329 ? -24.231 -3.469 15.184 1.00 97.75 329 ARG A C 1
ATOM 2698 O O . ARG A 1 329 ? -24.929 -4.294 15.774 1.00 97.75 329 ARG A O 1
ATOM 2705 N N . ILE A 1 330 ? -24.288 -2.167 15.435 1.00 97.25 330 ILE A N 1
ATOM 2706 C CA . ILE A 1 330 ? -25.224 -1.559 16.378 1.00 97.25 330 ILE A CA 1
ATOM 2707 C C . ILE A 1 330 ? -26.613 -1.555 15.740 1.00 97.25 330 ILE A C 1
ATOM 2709 O O . ILE A 1 330 ? -26.831 -0.925 14.708 1.00 97.25 330 ILE A O 1
ATOM 2713 N N . LYS A 1 331 ? -27.562 -2.223 16.396 1.00 96.25 331 LYS A N 1
ATOM 2714 C CA . LYS A 1 331 ? -28.984 -2.200 16.045 1.00 96.25 331 LYS A CA 1
ATOM 2715 C C . LYS A 1 331 ? -29.673 -0.969 16.624 1.00 96.25 331 LYS A C 1
ATOM 2717 O O . LYS A 1 331 ? -30.475 -0.322 15.960 1.00 96.25 331 LYS A O 1
ATOM 2722 N N . ASN A 1 332 ? -29.393 -0.671 17.893 1.00 94.12 332 ASN A N 1
ATOM 2723 C CA . ASN A 1 332 ? -30.010 0.437 18.614 1.00 94.12 332 ASN A CA 1
ATOM 2724 C C . ASN A 1 332 ? -29.125 0.905 19.779 1.00 94.12 332 ASN A C 1
ATOM 2726 O O . ASN A 1 332 ? -28.302 0.145 20.290 1.00 94.12 332 ASN A O 1
ATOM 2730 N N . ARG A 1 333 ? -29.329 2.144 20.238 1.00 93.75 333 ARG A N 1
ATOM 2731 C CA . ARG A 1 333 ? -28.693 2.706 21.437 1.00 93.75 333 ARG A CA 1
ATOM 2732 C C . ARG A 1 333 ? -29.729 3.339 22.358 1.00 93.75 333 ARG A C 1
ATOM 2734 O O . ARG A 1 333 ? -30.597 4.082 21.910 1.00 93.75 333 ARG A O 1
ATOM 2741 N N . LYS A 1 334 ? -29.621 3.069 23.658 1.00 93.94 334 LYS A N 1
ATOM 2742 C CA . LYS A 1 334 ? -30.533 3.565 24.697 1.00 93.94 334 LYS A CA 1
ATOM 2743 C C . LYS A 1 334 ? -29.738 4.083 25.889 1.00 93.94 334 LYS A C 1
ATOM 2745 O O . LYS A 1 334 ? -28.733 3.491 26.278 1.00 93.94 334 LYS A O 1
ATOM 2750 N N . ILE A 1 335 ? -30.202 5.175 26.488 1.00 94.12 335 ILE A N 1
ATOM 2751 C CA . ILE A 1 335 ? -29.693 5.633 27.783 1.00 94.12 335 ILE A CA 1
ATOM 2752 C C . ILE A 1 335 ? -30.518 4.939 28.861 1.00 94.12 335 ILE A C 1
ATOM 2754 O O . ILE A 1 335 ? -31.737 5.082 28.894 1.00 94.12 335 ILE A O 1
ATOM 2758 N N . VAL A 1 336 ? -29.855 4.177 29.725 1.00 92.75 336 VAL A N 1
ATOM 2759 C CA . VAL A 1 336 ? -30.498 3.382 30.777 1.00 92.75 336 VAL A CA 1
ATOM 2760 C C . VAL A 1 336 ? -29.805 3.593 32.119 1.00 92.75 336 VAL A C 1
ATOM 2762 O O . VAL A 1 336 ? -28.639 3.989 32.178 1.00 92.75 336 VAL A O 1
ATOM 2765 N N . LYS A 1 337 ? -30.502 3.319 33.222 1.00 90.31 337 LYS A N 1
ATOM 2766 C CA . LYS A 1 337 ? -29.896 3.311 34.561 1.00 90.31 337 LYS A CA 1
ATOM 2767 C C . LYS A 1 337 ? -29.076 2.040 34.755 1.00 90.31 337 LYS A C 1
ATOM 2769 O O . LYS A 1 337 ? -29.454 0.983 34.255 1.00 90.31 337 LYS A O 1
ATOM 2774 N N . ARG A 1 338 ? -27.959 2.103 35.487 1.00 87.75 338 ARG A N 1
ATOM 2775 C CA . ARG A 1 338 ? -27.068 0.939 35.658 1.00 87.75 338 ARG A CA 1
ATOM 2776 C C . ARG A 1 338 ? -27.777 -0.279 36.257 1.00 87.75 338 ARG A C 1
ATOM 2778 O O . ARG A 1 338 ? -27.412 -1.397 35.904 1.00 87.75 338 ARG A O 1
ATOM 2785 N N . GLU A 1 339 ? -28.752 -0.080 37.136 1.00 85.88 339 GLU A N 1
ATOM 2786 C CA . GLU A 1 339 ? -29.563 -1.155 37.734 1.00 85.88 339 GLU A CA 1
ATOM 2787 C C . GLU A 1 339 ? -30.365 -1.985 36.727 1.00 85.88 339 GLU A C 1
ATOM 2789 O O . GLU A 1 339 ? -30.614 -3.155 36.977 1.00 85.88 339 GLU A O 1
ATOM 2794 N N . THR A 1 340 ? -30.707 -1.413 35.571 1.00 86.31 340 THR A N 1
ATOM 2795 C CA . THR A 1 340 ? -31.463 -2.118 34.520 1.00 86.31 340 THR A CA 1
ATOM 2796 C C . THR A 1 340 ? -30.615 -3.125 33.741 1.00 86.31 340 THR A C 1
ATOM 2798 O O . THR A 1 340 ? -31.149 -3.941 32.998 1.00 86.31 340 THR A O 1
ATOM 2801 N N . ILE A 1 341 ? -29.287 -3.064 33.884 1.00 86.25 341 ILE A N 1
ATOM 2802 C CA . ILE A 1 341 ? -28.358 -3.980 33.223 1.00 86.25 341 ILE A CA 1
ATOM 2803 C C . ILE A 1 341 ? -28.135 -5.171 34.154 1.00 86.25 341 ILE A C 1
ATOM 2805 O O . ILE A 1 341 ? -27.440 -5.030 35.170 1.00 86.25 341 ILE A O 1
ATOM 2809 N N . ASP A 1 342 ? -28.656 -6.333 33.756 1.00 83.69 342 ASP A N 1
ATOM 2810 C CA . ASP A 1 342 ? -28.635 -7.608 34.492 1.00 83.69 342 ASP A CA 1
ATOM 2811 C C . ASP A 1 342 ? -27.251 -8.294 34.505 1.00 83.69 342 ASP A C 1
ATOM 2813 O O . ASP A 1 342 ? -27.076 -9.485 34.268 1.00 83.69 342 ASP A O 1
ATOM 2817 N N . PHE A 1 343 ? -26.209 -7.502 34.765 1.00 81.75 343 PHE A N 1
ATOM 2818 C CA . PHE A 1 343 ? -24.860 -7.983 35.017 1.00 81.75 343 PHE A CA 1
ATOM 2819 C C . PHE A 1 343 ? -24.402 -7.515 36.401 1.00 81.75 343 PHE A C 1
ATOM 2821 O O . PHE A 1 343 ? -24.404 -6.299 36.649 1.00 81.75 343 PHE A O 1
ATOM 2828 N N . PRO A 1 344 ? -23.936 -8.413 37.289 1.00 67.81 344 PRO A N 1
ATOM 2829 C CA . PRO A 1 344 ? -23.497 -8.047 38.630 1.00 67.81 344 PRO A CA 1
ATOM 2830 C C . PRO A 1 344 ? -22.387 -6.987 38.600 1.00 67.81 344 PRO A C 1
ATOM 2832 O O . PRO A 1 344 ? -21.325 -7.184 38.008 1.00 67.81 344 PRO A O 1
ATOM 2835 N N . SER A 1 345 ? -22.621 -5.847 39.251 1.00 66.00 345 SER A N 1
ATOM 2836 C CA . SER A 1 345 ? -21.602 -4.817 39.480 1.00 66.00 345 SER A CA 1
ATOM 2837 C C . SER A 1 345 ? -21.219 -4.801 40.949 1.00 66.00 345 SER A C 1
ATOM 2839 O O . SER A 1 345 ? -22.090 -4.733 41.808 1.00 66.00 345 SER A O 1
ATOM 2841 N N . SER A 1 346 ? -19.926 -4.747 41.254 1.00 57.88 346 SER A N 1
ATOM 2842 C CA . SER A 1 346 ? -19.443 -4.454 42.611 1.00 57.88 346 SER A CA 1
ATOM 2843 C C . SER A 1 346 ? -19.631 -2.979 43.013 1.00 57.88 346 SER A C 1
ATOM 2845 O O . SER A 1 346 ? -19.296 -2.586 44.131 1.00 57.88 346 SER A O 1
ATOM 2847 N N . SER A 1 347 ? -20.141 -2.131 42.111 1.00 59.66 347 SER A N 1
ATOM 2848 C CA . SER A 1 347 ? -20.309 -0.697 42.350 1.00 59.66 347 SER A CA 1
ATOM 2849 C C . SER A 1 347 ? -21.594 -0.382 43.119 1.00 59.66 347 SER A C 1
ATOM 2851 O O . SER A 1 347 ? -22.689 -0.647 42.638 1.00 59.66 347 SER A O 1
ATOM 2853 N N . ARG A 1 348 ? -21.457 0.309 44.260 1.00 55.81 348 ARG A N 1
ATOM 2854 C CA . ARG A 1 348 ? -22.570 0.824 45.088 1.00 55.81 348 ARG A CA 1
ATOM 2855 C C . ARG A 1 348 ? -23.398 1.950 44.431 1.00 55.81 348 ARG A C 1
ATOM 2857 O O . ARG A 1 348 ? -24.319 2.454 45.057 1.00 55.81 348 ARG A O 1
ATOM 2864 N N . LYS A 1 349 ? -23.059 2.403 43.214 1.00 63.56 349 LYS A N 1
ATOM 2865 C CA . LYS A 1 349 ? -23.723 3.527 42.519 1.00 63.56 349 LYS A CA 1
ATOM 2866 C C . LYS A 1 349 ? -24.556 3.018 41.337 1.00 63.56 349 LYS A C 1
ATOM 2868 O O . LYS A 1 349 ? -24.094 3.049 40.196 1.00 63.56 349 LYS A O 1
ATOM 2873 N N . THR A 1 350 ? -25.764 2.546 41.629 1.00 68.69 350 THR A N 1
ATOM 2874 C CA . THR A 1 350 ? -26.716 1.953 40.669 1.00 68.69 350 THR A CA 1
ATOM 2875 C C . THR A 1 350 ? -27.515 2.984 39.861 1.00 68.69 350 THR A C 1
ATOM 2877 O O . THR A 1 350 ? -27.940 2.687 38.749 1.00 68.69 350 THR A O 1
ATOM 2880 N N . ASP A 1 351 ? -27.614 4.226 40.345 1.00 77.75 351 ASP A N 1
ATOM 2881 C CA . ASP A 1 351 ? -28.404 5.302 39.717 1.00 77.75 351 ASP A CA 1
ATOM 2882 C C . ASP A 1 351 ? -27.680 6.055 38.569 1.00 77.75 351 ASP A C 1
ATOM 2884 O O . ASP A 1 351 ? -28.167 7.032 37.993 1.00 77.75 351 ASP A O 1
ATOM 2888 N N . ARG A 1 352 ? -26.470 5.623 38.197 1.00 85.94 352 ARG A N 1
ATOM 2889 C CA . ARG A 1 352 ? -25.715 6.254 37.102 1.00 85.94 352 ARG A CA 1
ATOM 2890 C C . ARG A 1 352 ? -26.305 5.889 35.742 1.00 85.94 352 ARG A C 1
ATOM 2892 O O . ARG A 1 352 ? -26.628 4.728 35.501 1.00 85.94 352 ARG A O 1
ATOM 2899 N N . ASN A 1 353 ? -26.344 6.864 34.836 1.00 90.88 353 ASN A N 1
ATOM 2900 C CA . ASN A 1 353 ? -26.730 6.641 33.446 1.00 90.88 353 ASN A CA 1
ATOM 2901 C C . ASN A 1 353 ? -25.620 5.910 32.681 1.00 90.88 353 ASN A C 1
ATOM 2903 O O . ASN A 1 353 ? -24.435 6.247 32.771 1.00 90.88 353 ASN A O 1
ATOM 2907 N N . TYR A 1 354 ? -26.026 4.907 31.918 1.00 92.44 354 TYR A N 1
ATOM 2908 C CA . TYR A 1 354 ? -25.206 4.110 31.021 1.00 92.44 354 TYR A CA 1
ATOM 2909 C C . TYR A 1 354 ? -25.777 4.209 29.613 1.00 92.44 354 TYR A C 1
ATOM 2911 O O . TYR A 1 354 ? -26.981 4.375 29.424 1.00 92.44 354 TYR A O 1
ATOM 2919 N N . LEU A 1 355 ? -24.896 4.092 28.629 1.00 93.12 355 LEU A N 1
ATOM 2920 C CA . LEU A 1 355 ? -25.281 3.897 27.246 1.00 93.12 355 LEU A CA 1
ATOM 2921 C C . LEU A 1 355 ? -25.273 2.392 26.974 1.00 93.12 355 LEU A C 1
ATOM 2923 O O . LEU A 1 355 ? -24.226 1.752 27.097 1.00 93.12 355 LEU A O 1
ATOM 2927 N N . LEU A 1 356 ? -26.447 1.846 26.670 1.00 94.38 356 LEU A N 1
ATOM 2928 C CA . LEU A 1 356 ? -26.662 0.458 26.283 1.00 94.38 356 LEU A CA 1
ATOM 2929 C C . LEU A 1 356 ? -26.823 0.397 24.766 1.00 94.38 356 LEU A C 1
ATOM 2931 O O . LEU A 1 356 ? -27.648 1.105 24.191 1.00 94.38 356 LEU A O 1
ATOM 2935 N N . PHE A 1 357 ? -26.043 -0.465 24.139 1.00 95.75 357 PHE A N 1
ATOM 2936 C CA . PHE A 1 357 ? -26.099 -0.771 22.724 1.00 95.75 357 PHE A CA 1
ATOM 2937 C C . PHE A 1 357 ? -26.668 -2.169 22.552 1.00 95.75 357 PHE A C 1
ATOM 2939 O O . PHE A 1 357 ? -26.151 -3.125 23.128 1.00 95.75 357 PHE A O 1
ATOM 2946 N N . GLU A 1 358 ? -27.711 -2.274 21.745 1.00 96.75 358 GLU A N 1
ATOM 2947 C CA . GLU A 1 358 ? -28.185 -3.544 21.211 1.00 96.75 358 GLU A CA 1
ATOM 2948 C C . GLU A 1 358 ? -27.367 -3.837 19.955 1.00 96.75 358 GLU A C 1
ATOM 2950 O O . GLU A 1 358 ? -27.267 -2.992 19.061 1.00 96.75 358 GLU A O 1
ATOM 2955 N N . VAL A 1 359 ? -26.756 -5.013 19.900 1.00 97.19 359 VAL A N 1
ATOM 2956 C CA . VAL A 1 359 ? -25.925 -5.473 18.786 1.00 97.19 359 VAL A CA 1
ATOM 2957 C C . VAL A 1 359 ? -26.743 -6.481 17.982 1.00 97.19 359 VAL A C 1
ATOM 2959 O O . VAL A 1 359 ? -27.467 -7.285 18.556 1.00 97.19 359 VAL A O 1
ATOM 2962 N N . GLU A 1 360 ? -26.682 -6.435 16.652 1.00 96.88 360 GLU A N 1
ATOM 2963 C CA . GLU A 1 360 ? -27.441 -7.376 15.812 1.00 96.88 360 GLU A CA 1
ATOM 2964 C C . GLU A 1 360 ? -26.987 -8.824 16.030 1.00 96.88 360 GLU A C 1
ATOM 2966 O O . GLU A 1 360 ? -27.798 -9.715 16.266 1.00 96.88 360 GLU A O 1
ATOM 2971 N N . SER A 1 361 ? -25.677 -9.046 15.945 1.00 96.31 361 SER A N 1
ATOM 2972 C CA . SER A 1 361 ? -25.003 -10.297 16.285 1.00 96.31 361 SER A CA 1
ATOM 2973 C C . SER A 1 361 ? -23.507 -10.040 16.457 1.00 96.31 361 SER A C 1
ATOM 2975 O O . SER A 1 361 ? -22.942 -9.138 15.827 1.00 96.31 361 SER A O 1
ATOM 2977 N N . TRP A 1 362 ? -22.856 -10.828 17.310 1.00 97.38 362 TRP A N 1
ATOM 2978 C CA . TRP A 1 362 ? -21.404 -10.793 17.455 1.00 97.38 362 TRP A CA 1
ATOM 2979 C C . TRP A 1 362 ? -20.721 -11.675 16.415 1.00 97.38 362 TRP A C 1
ATOM 2981 O O . TRP A 1 362 ? -20.988 -12.869 16.308 1.00 97.38 362 TRP A O 1
ATOM 2991 N N . GLN A 1 363 ? -19.778 -11.085 15.694 1.00 96.12 363 GLN A N 1
ATOM 2992 C CA . GLN A 1 363 ? -18.938 -11.750 14.711 1.00 96.12 363 GLN A CA 1
ATOM 2993 C C . GLN A 1 363 ? -17.507 -11.857 15.231 1.00 96.12 363 GLN A C 1
ATOM 2995 O O . GLN A 1 363 ? -17.001 -10.953 15.903 1.00 96.12 363 GLN A O 1
ATOM 3000 N N . GLN A 1 364 ? -16.841 -12.963 14.901 1.00 94.19 364 GLN A N 1
ATOM 3001 C CA . GLN A 1 364 ? -15.413 -13.119 15.146 1.00 94.19 364 GLN A CA 1
ATOM 3002 C C . GLN A 1 364 ? -14.609 -12.613 13.949 1.00 94.19 364 GLN A C 1
ATOM 3004 O O . GLN A 1 364 ? -14.942 -12.881 12.795 1.00 94.19 364 GLN A O 1
ATOM 3009 N N . LEU A 1 365 ? -13.528 -11.889 14.226 1.00 91.88 365 LEU A N 1
ATOM 3010 C CA . LEU A 1 365 ? -12.533 -11.547 13.219 1.00 91.88 365 LEU A CA 1
ATOM 3011 C C . LEU A 1 365 ? -11.807 -12.821 12.774 1.00 91.88 365 LEU A C 1
ATOM 3013 O O . LEU A 1 365 ? -11.371 -13.608 13.613 1.00 91.88 365 LEU A O 1
ATOM 3017 N N . GLY A 1 366 ? -11.605 -12.984 11.463 1.00 84.88 366 GLY A N 1
ATOM 3018 C CA . GLY A 1 366 ? -10.812 -14.097 10.923 1.00 84.88 366 GLY A CA 1
ATOM 3019 C C . GLY A 1 366 ? -9.352 -14.077 11.394 1.00 84.88 366 GLY A C 1
ATOM 3020 O O . GLY A 1 366 ? -8.707 -15.119 11.478 1.00 84.88 366 GLY A O 1
ATOM 3021 N N . LYS A 1 367 ? -8.844 -12.894 11.767 1.00 88.25 367 LYS A N 1
ATOM 3022 C CA . LYS A 1 367 ? -7.524 -12.691 12.367 1.00 88.25 367 LYS A CA 1
ATOM 3023 C C . LYS A 1 367 ? -7.649 -11.887 13.659 1.00 88.25 367 LYS A C 1
ATOM 3025 O O . LYS A 1 367 ? -8.254 -10.822 13.691 1.00 88.25 367 LYS A O 1
ATOM 3030 N N . LYS A 1 368 ? -7.040 -12.393 14.731 1.00 91.62 368 LYS A N 1
ATOM 3031 C CA . LYS A 1 368 ? -6.972 -11.715 16.031 1.00 91.62 368 LYS A CA 1
ATOM 3032 C C . LYS A 1 368 ? -6.019 -10.516 15.962 1.00 91.62 368 LYS A C 1
ATOM 3034 O O . LYS A 1 368 ? -4.836 -10.708 15.680 1.00 91.62 368 LYS A O 1
ATOM 3039 N N . ILE A 1 369 ? -6.500 -9.328 16.334 1.00 94.81 369 ILE A N 1
ATOM 3040 C CA . ILE A 1 369 ? -5.655 -8.132 16.489 1.00 94.81 369 ILE A CA 1
ATOM 3041 C C . ILE A 1 369 ? -4.880 -8.249 17.802 1.00 94.81 369 ILE A C 1
ATOM 3043 O O . ILE A 1 369 ? -5.478 -8.371 18.879 1.00 94.81 369 ILE A O 1
ATOM 3047 N N . LYS A 1 370 ? -3.549 -8.234 17.727 1.00 93.19 370 LYS A N 1
ATOM 3048 C CA . LYS A 1 370 ? -2.663 -8.408 18.887 1.00 93.19 370 LYS A CA 1
ATOM 3049 C C . LYS A 1 370 ? -2.520 -7.104 19.665 1.00 93.19 370 LYS A C 1
ATOM 3051 O O . LYS A 1 370 ? -2.483 -6.028 19.087 1.00 93.19 370 LYS A O 1
ATOM 3056 N N . SER A 1 371 ? -2.402 -7.188 20.988 1.00 86.88 371 SER A N 1
ATOM 3057 C CA . SER A 1 371 ? -2.244 -5.989 21.817 1.00 86.88 371 SER A CA 1
ATOM 3058 C C . SER A 1 371 ? -0.830 -5.393 21.770 1.00 86.88 371 SER A C 1
ATOM 3060 O O . SER A 1 371 ? -0.687 -4.197 21.952 1.00 86.88 371 SER A O 1
ATOM 3062 N N . GLU A 1 372 ? 0.206 -6.214 21.556 1.00 84.88 372 GLU A N 1
ATOM 3063 C CA . GLU A 1 372 ? 1.626 -5.805 21.446 1.00 84.88 372 GLU A CA 1
ATOM 3064 C C . GLU A 1 372 ? 2.139 -4.858 22.548 1.00 84.88 372 GLU A C 1
ATOM 3066 O O . GLU A 1 372 ? 2.926 -3.955 22.310 1.00 84.88 372 GLU A O 1
ATOM 3071 N N . GLY A 1 373 ? 1.694 -5.066 23.791 1.00 83.12 373 GLY A N 1
ATOM 3072 C CA . GLY A 1 373 ? 2.073 -4.210 24.926 1.00 83.12 373 GLY A CA 1
ATOM 3073 C C . GLY A 1 373 ? 1.192 -2.970 25.105 1.00 83.12 373 GLY A C 1
ATOM 3074 O O . GLY A 1 373 ? 1.225 -2.363 26.173 1.00 83.12 373 GLY A O 1
ATOM 3075 N N . TYR A 1 374 ? 0.330 -2.670 24.134 1.00 87.81 374 TYR A N 1
ATOM 3076 C CA . TYR A 1 374 ? -0.672 -1.616 24.221 1.00 87.81 374 TYR A CA 1
ATOM 3077 C C . TYR A 1 374 ? -1.965 -2.108 24.871 1.00 87.81 374 TYR A C 1
ATOM 3079 O O . TYR A 1 374 ? -2.291 -3.303 24.894 1.00 87.81 374 TYR A O 1
ATOM 3087 N N . GLY A 1 375 ? -2.725 -1.165 25.413 1.00 88.25 375 GLY A N 1
ATOM 3088 C CA . GLY A 1 375 ? -4.001 -1.432 26.052 1.00 88.25 375 GLY A CA 1
ATOM 3089 C C . GLY A 1 375 ? -4.981 -0.279 25.927 1.00 88.25 375 GLY A C 1
ATOM 3090 O O . GLY A 1 375 ? -4.674 0.787 25.412 1.00 88.25 375 GLY A O 1
ATOM 3091 N N . VAL A 1 376 ? -6.185 -0.518 26.431 1.00 87.81 376 VAL A N 1
ATOM 3092 C CA . VAL A 1 376 ? -7.216 0.500 26.631 1.00 87.81 376 VAL A CA 1
ATOM 3093 C C . VAL A 1 376 ? -7.546 0.460 28.118 1.00 87.81 376 VAL A C 1
ATOM 3095 O O . VAL A 1 376 ? -8.174 -0.490 28.594 1.00 87.81 376 VAL A O 1
ATOM 3098 N N . SER A 1 377 ? -7.012 1.425 28.862 1.00 79.56 377 SER A N 1
ATOM 3099 C CA . SER A 1 377 ? -7.145 1.513 30.321 1.00 79.56 377 SER A CA 1
ATOM 3100 C C . SER A 1 377 ? -8.471 2.144 30.733 1.00 79.56 377 SER A C 1
ATOM 3102 O O . SER A 1 377 ? -9.104 1.703 31.696 1.00 79.56 377 SER A O 1
ATOM 3104 N N . GLY A 1 378 ? -8.910 3.141 29.969 1.00 78.06 378 GLY A N 1
ATOM 3105 C CA . GLY A 1 378 ? -10.216 3.756 30.065 1.00 78.06 378 GLY A CA 1
ATOM 3106 C C . GLY A 1 378 ? -11.311 2.881 29.472 1.00 78.06 378 GLY A C 1
ATOM 3107 O O . GLY A 1 378 ? -11.152 1.687 29.220 1.00 78.06 378 GLY A O 1
ATOM 3108 N N . SER A 1 379 ? -12.478 3.486 29.268 1.00 81.94 379 SER A N 1
ATOM 3109 C CA . SER A 1 379 ? -13.681 2.764 28.845 1.00 81.94 379 SER A CA 1
ATOM 3110 C C . SER A 1 379 ? -13.641 2.296 27.391 1.00 81.94 379 SER A C 1
ATOM 3112 O O . SER A 1 379 ? -14.206 1.250 27.080 1.00 81.94 379 SER A O 1
ATOM 3114 N N . HIS A 1 380 ? -13.061 3.098 26.498 1.00 91.69 380 HIS A N 1
ATOM 3115 C CA . HIS A 1 380 ? -13.085 2.850 25.061 1.00 91.69 380 HIS A CA 1
ATOM 3116 C C . HIS A 1 380 ? -12.084 3.737 24.318 1.00 91.69 380 HIS A C 1
ATOM 3118 O O . HIS A 1 380 ? -11.659 4.762 24.850 1.00 91.69 380 HIS A O 1
ATOM 3124 N N . ILE A 1 381 ? -11.809 3.372 23.068 1.00 93.12 381 ILE A N 1
ATOM 3125 C CA . ILE A 1 381 ? -11.279 4.258 22.028 1.00 93.12 381 ILE A CA 1
ATOM 3126 C C . ILE A 1 381 ? -12.239 4.276 20.836 1.00 93.12 381 ILE A C 1
ATOM 3128 O O . ILE A 1 381 ? -13.096 3.398 20.708 1.00 93.12 381 ILE A O 1
ATOM 3132 N N . TYR A 1 382 ? -12.080 5.258 19.959 1.00 93.88 382 TYR A N 1
ATOM 3133 C CA . TYR A 1 382 ? -12.777 5.307 18.675 1.00 93.88 382 TYR A CA 1
ATOM 3134 C C . TYR A 1 382 ? -11.858 4.828 17.556 1.00 93.88 382 TYR A C 1
ATOM 3136 O O . TYR A 1 382 ? -10.637 4.931 17.677 1.00 93.88 382 TYR A O 1
ATOM 3144 N N . SER A 1 383 ? -12.434 4.298 16.484 1.00 94.81 383 SER A N 1
ATOM 3145 C CA . SER A 1 383 ? -11.739 3.878 15.266 1.00 94.81 383 SER A CA 1
ATOM 3146 C C . SER A 1 383 ? -12.767 3.749 14.132 1.00 94.81 383 SER A C 1
ATOM 3148 O O . SER A 1 383 ? -13.830 4.374 14.194 1.00 94.81 383 SER A O 1
ATOM 3150 N N . ASN A 1 384 ? -12.488 2.923 13.123 1.00 94.44 384 ASN A N 1
ATOM 3151 C CA . ASN A 1 384 ? -13.469 2.559 12.108 1.00 94.44 384 ASN A CA 1
ATOM 3152 C C . ASN A 1 384 ? -13.400 1.096 11.671 1.00 94.44 384 ASN A C 1
ATOM 3154 O O . ASN A 1 384 ? -12.424 0.388 11.940 1.00 94.44 384 ASN A O 1
ATOM 3158 N N . LEU A 1 385 ? -14.451 0.643 10.985 1.00 93.56 385 LEU A N 1
ATOM 3159 C CA . LEU A 1 385 ? -14.548 -0.735 10.503 1.00 93.56 385 LEU A CA 1
ATOM 3160 C C . LEU A 1 385 ? -13.418 -1.104 9.526 1.00 93.56 385 LEU A C 1
ATOM 3162 O O . LEU A 1 385 ? -12.937 -2.238 9.551 1.00 93.56 385 LEU A O 1
ATOM 3166 N N . MET A 1 386 ? -12.981 -0.166 8.676 1.00 91.00 386 MET A N 1
ATOM 3167 C CA . MET A 1 386 ? -11.888 -0.397 7.723 1.00 91.00 386 MET A CA 1
ATOM 3168 C C . MET A 1 386 ? -10.594 -0.772 8.456 1.00 91.00 386 MET A C 1
ATOM 3170 O O . MET A 1 386 ? -9.977 -1.782 8.119 1.00 91.00 386 MET A O 1
ATOM 3174 N N . LEU A 1 387 ? -10.207 0.011 9.467 1.00 93.81 387 LEU A N 1
ATOM 3175 C CA . LEU A 1 387 ? -9.033 -0.257 10.292 1.00 93.81 387 LEU A CA 1
ATOM 3176 C C . LEU A 1 387 ? -9.193 -1.568 11.057 1.00 93.81 387 LEU A C 1
ATOM 3178 O O . LEU A 1 387 ? -8.287 -2.391 11.035 1.00 93.81 387 LEU A O 1
ATOM 3182 N N . LEU A 1 388 ? -10.359 -1.823 11.655 1.00 94.56 388 LEU A N 1
ATOM 3183 C CA . LEU A 1 388 ? -10.616 -3.068 12.383 1.00 94.56 388 LEU A CA 1
ATOM 3184 C C . LEU A 1 388 ? -10.427 -4.321 11.520 1.00 94.56 388 LEU A C 1
ATOM 3186 O O . LEU A 1 388 ? -9.907 -5.323 12.001 1.00 94.56 388 LEU A O 1
ATOM 3190 N N . LYS A 1 389 ? -10.840 -4.278 10.251 1.00 90.88 389 LYS A N 1
ATOM 3191 C CA . LYS A 1 389 ? -10.691 -5.419 9.338 1.00 90.88 389 LYS A CA 1
ATOM 3192 C C . LYS A 1 389 ? -9.263 -5.604 8.818 1.00 90.88 389 LYS A C 1
ATOM 3194 O O . LYS A 1 389 ? -8.935 -6.708 8.392 1.00 90.88 389 LYS A O 1
ATOM 3199 N N . LYS A 1 390 ? -8.439 -4.551 8.816 1.00 89.06 390 LYS A N 1
ATOM 3200 C CA . LYS A 1 390 ? -7.092 -4.554 8.214 1.00 89.06 390 LYS A CA 1
ATOM 3201 C C . LYS A 1 390 ? -5.940 -4.537 9.224 1.00 89.06 390 LYS A C 1
ATOM 3203 O O . LYS A 1 390 ? -4.815 -4.851 8.845 1.00 89.06 390 LYS A O 1
ATOM 3208 N N . ALA A 1 391 ? -6.196 -4.152 10.470 1.00 91.56 391 ALA A N 1
ATOM 3209 C CA . ALA A 1 391 ? -5.181 -4.023 11.506 1.00 91.56 391 ALA A CA 1
ATOM 3210 C C . ALA A 1 391 ? -4.663 -5.387 11.977 1.00 91.56 391 ALA A C 1
ATOM 3212 O O . ALA A 1 391 ? -5.434 -6.317 12.217 1.00 91.56 391 ALA A O 1
ATOM 3213 N N . ASP A 1 392 ? -3.352 -5.477 12.194 1.00 90.06 392 ASP A N 1
ATOM 3214 C CA . ASP A 1 392 ? -2.723 -6.648 12.814 1.00 90.06 392 ASP A CA 1
ATOM 3215 C C . ASP A 1 392 ? -2.513 -6.445 14.317 1.00 90.06 392 ASP A C 1
ATOM 3217 O O . ASP A 1 392 ? -2.549 -7.398 15.108 1.00 90.06 392 ASP A O 1
ATOM 3221 N N . THR A 1 393 ? -2.319 -5.188 14.709 1.00 92.44 393 THR A N 1
ATOM 3222 C CA . THR A 1 393 ? -1.970 -4.760 16.060 1.00 92.44 393 THR A CA 1
ATOM 3223 C C . THR A 1 393 ? -2.913 -3.666 16.562 1.00 92.44 393 THR A C 1
ATOM 3225 O O . THR A 1 393 ? -3.526 -2.926 15.795 1.00 92.44 393 THR A O 1
ATOM 3228 N N . LEU A 1 394 ? -3.068 -3.574 17.882 1.00 92.81 394 LEU A N 1
ATOM 3229 C CA . LEU A 1 394 ? -3.976 -2.631 18.533 1.00 92.81 394 LEU A CA 1
ATOM 3230 C C . LEU A 1 394 ? -3.650 -1.148 18.233 1.00 92.81 394 LEU A C 1
ATOM 3232 O O . LEU A 1 394 ? -4.601 -0.403 17.994 1.00 92.81 394 LEU A O 1
ATOM 3236 N N . PRO A 1 395 ? -2.374 -0.701 18.200 1.00 92.56 395 PRO A N 1
ATOM 3237 C CA . PRO A 1 395 ? -2.011 0.679 17.847 1.00 92.56 395 PRO A CA 1
ATOM 3238 C C . PRO A 1 395 ? -2.538 1.162 16.498 1.00 92.56 395 PRO A C 1
ATOM 3240 O O . PRO A 1 395 ? -2.837 2.343 16.353 1.00 92.56 395 PRO A O 1
ATOM 3243 N N . GLU A 1 396 ? -2.693 0.266 15.520 1.00 93.50 396 GLU A N 1
ATOM 3244 C CA . GLU A 1 396 ? -3.179 0.614 14.176 1.00 93.50 396 GLU A CA 1
ATOM 3245 C C . GLU A 1 396 ? -4.602 1.191 14.207 1.00 93.50 396 GLU A C 1
ATOM 3247 O O . GLU A 1 396 ? -4.975 1.976 13.339 1.00 93.50 396 GLU A O 1
ATOM 3252 N N . LEU A 1 397 ? -5.389 0.865 15.239 1.00 94.12 397 LEU A N 1
ATOM 3253 C CA . LEU A 1 397 ? -6.739 1.401 15.428 1.00 94.12 397 LEU A CA 1
ATOM 3254 C C . LEU A 1 397 ? -6.753 2.873 15.871 1.00 94.12 397 LEU A C 1
ATOM 3256 O O . LEU A 1 397 ? -7.820 3.494 15.843 1.00 94.12 397 LEU A O 1
ATOM 3260 N N . SER A 1 398 ? -5.600 3.426 16.263 1.00 92.62 398 SER A N 1
ATOM 3261 C CA . SER A 1 398 ? -5.435 4.829 16.662 1.00 92.62 398 SER A CA 1
ATOM 3262 C C . SER A 1 398 ? -5.208 5.781 15.489 1.00 92.62 398 SER A C 1
ATOM 3264 O O . SER A 1 398 ? -5.237 6.988 15.706 1.00 92.62 398 SER A O 1
ATOM 3266 N N . ILE A 1 399 ? -5.005 5.276 14.269 1.00 92.94 399 ILE A N 1
ATOM 3267 C CA . ILE A 1 399 ? -4.857 6.103 13.062 1.00 92.94 399 ILE A CA 1
ATOM 3268 C C . ILE A 1 399 ? -6.129 6.945 12.852 1.00 92.94 399 ILE A C 1
ATOM 3270 O O . ILE A 1 399 ? -7.244 6.450 13.049 1.00 92.94 399 ILE A O 1
ATOM 3274 N N . ARG A 1 400 ? -5.972 8.224 12.478 1.00 89.88 400 ARG A N 1
ATOM 3275 C CA . ARG A 1 400 ? -7.074 9.206 12.393 1.00 89.88 400 ARG A CA 1
ATOM 3276 C C . ARG A 1 400 ? -7.296 9.786 11.004 1.00 89.88 400 ARG A C 1
ATOM 3278 O O . ARG A 1 400 ? -8.287 10.483 10.801 1.00 89.88 400 ARG A O 1
ATOM 3285 N N . SER A 1 401 ? -6.427 9.494 10.039 1.00 89.50 401 SER A N 1
ATOM 3286 C CA . SER A 1 401 ? -6.597 9.971 8.666 1.00 89.50 401 SER A CA 1
ATOM 3287 C C . SER A 1 401 ? -6.237 8.928 7.609 1.00 89.50 401 SER A C 1
ATOM 3289 O O . SER A 1 401 ? -5.434 8.019 7.825 1.00 89.50 401 SER A O 1
ATOM 3291 N N . LEU A 1 402 ? -6.784 9.097 6.399 1.00 86.75 402 LEU A N 1
ATOM 3292 C CA . LEU A 1 402 ? -6.399 8.277 5.244 1.00 86.75 402 LEU A CA 1
ATOM 3293 C C . LEU A 1 402 ? -4.935 8.472 4.836 1.00 86.75 402 LEU A C 1
ATOM 3295 O O . LEU A 1 402 ? -4.340 7.563 4.261 1.00 86.75 402 LEU A O 1
ATOM 3299 N N . LYS A 1 403 ? -4.355 9.646 5.110 1.00 88.12 403 LYS A N 1
ATOM 3300 C CA . LYS A 1 403 ? -2.955 9.950 4.785 1.00 88.12 403 LYS A CA 1
ATOM 3301 C C . LYS A 1 403 ? -2.011 9.133 5.665 1.00 88.12 403 LYS A C 1
ATOM 3303 O O . LYS A 1 403 ? -1.127 8.463 5.142 1.00 88.12 403 LYS A O 1
ATOM 3308 N N . GLU A 1 404 ? -2.255 9.132 6.973 1.00 90.94 404 GLU A N 1
ATOM 3309 C CA . GLU A 1 404 ? -1.538 8.293 7.941 1.00 90.94 404 GLU A CA 1
ATOM 3310 C C . GLU A 1 404 ? -1.719 6.810 7.638 1.00 90.94 404 GLU A C 1
ATOM 3312 O O . GLU A 1 404 ? -0.741 6.070 7.611 1.00 90.94 404 GLU A O 1
ATOM 3317 N N . TRP A 1 405 ? -2.953 6.380 7.349 1.00 89.38 405 TRP A N 1
ATOM 3318 C CA . TRP A 1 405 ? -3.220 4.994 6.968 1.00 89.38 405 TRP A CA 1
ATOM 3319 C C . TRP A 1 405 ? -2.430 4.586 5.723 1.00 89.38 405 TRP A C 1
ATOM 3321 O O . TRP A 1 405 ? -1.843 3.506 5.685 1.00 89.38 405 TRP A O 1
ATOM 3331 N N . ARG A 1 406 ? -2.360 5.464 4.716 1.00 87.81 406 ARG A N 1
ATOM 3332 C CA . ARG A 1 406 ? -1.564 5.215 3.513 1.00 87.81 406 ARG A CA 1
ATOM 3333 C C . ARG A 1 406 ? -0.076 5.110 3.831 1.00 87.81 406 ARG A C 1
ATOM 3335 O O . ARG A 1 406 ? 0.561 4.177 3.358 1.00 87.81 406 ARG A O 1
ATOM 3342 N N . LEU A 1 407 ? 0.472 6.025 4.629 1.00 91.44 407 LEU A N 1
ATOM 3343 C CA . LEU A 1 407 ? 1.873 5.953 5.047 1.00 91.44 407 LEU A CA 1
ATOM 3344 C C . LEU A 1 407 ? 2.163 4.655 5.795 1.00 91.44 407 LEU A C 1
ATOM 3346 O O . LEU A 1 407 ? 3.104 3.957 5.441 1.00 91.44 407 LEU A O 1
ATOM 3350 N N . TRP A 1 408 ? 1.311 4.277 6.743 1.00 90.94 408 TRP A N 1
ATOM 3351 C CA . TRP A 1 408 ? 1.430 3.017 7.467 1.00 90.94 408 TRP A CA 1
ATOM 3352 C C . TRP A 1 408 ? 1.458 1.793 6.541 1.00 90.94 408 TRP A C 1
ATOM 3354 O O . TRP A 1 408 ? 2.321 0.927 6.691 1.00 90.94 408 TRP A O 1
ATOM 3364 N N . LEU A 1 409 ? 0.552 1.734 5.559 1.00 88.31 409 LEU A N 1
ATOM 3365 C CA . LEU A 1 409 ? 0.512 0.646 4.580 1.00 88.31 409 LEU A CA 1
ATOM 3366 C C . LEU A 1 409 ? 1.799 0.552 3.760 1.00 88.31 409 LEU A C 1
ATOM 3368 O O . LEU A 1 409 ? 2.306 -0.548 3.558 1.00 88.31 409 LEU A O 1
ATOM 3372 N N . GLU A 1 410 ? 2.328 1.683 3.300 1.00 89.50 410 GLU A N 1
ATOM 3373 C CA . GLU A 1 410 ? 3.572 1.703 2.527 1.00 89.50 410 GLU A CA 1
ATOM 3374 C C . GLU A 1 410 ? 4.775 1.352 3.411 1.00 89.50 410 GLU A C 1
ATOM 3376 O O . GLU A 1 410 ? 5.636 0.568 3.008 1.00 89.50 410 GLU A O 1
ATOM 3381 N N . LEU A 1 411 ? 4.812 1.841 4.653 1.00 89.75 411 LEU A N 1
ATOM 3382 C CA . LEU A 1 411 ? 5.861 1.500 5.606 1.00 89.75 411 LEU A CA 1
ATOM 3383 C C . LEU A 1 411 ? 5.903 -0.003 5.867 1.00 89.75 411 LEU A C 1
ATOM 3385 O O . LEU A 1 411 ? 6.956 -0.591 5.649 1.00 89.75 411 LEU A O 1
ATOM 3389 N N . LYS A 1 412 ? 4.778 -0.658 6.202 1.00 86.81 412 LYS A N 1
ATOM 3390 C CA . LYS A 1 412 ? 4.704 -2.118 6.466 1.00 86.81 412 LYS A CA 1
ATOM 3391 C C . LYS A 1 412 ? 5.332 -2.998 5.382 1.00 86.81 412 LYS A C 1
ATOM 3393 O O . LYS A 1 412 ? 5.638 -4.160 5.636 1.00 86.81 412 LYS A O 1
ATOM 3398 N N . ARG A 1 413 ? 5.502 -2.466 4.174 1.00 87.00 413 ARG A N 1
ATOM 3399 C CA . ARG A 1 413 ? 6.065 -3.170 3.024 1.00 87.00 413 ARG A CA 1
ATOM 3400 C C . ARG A 1 413 ? 7.596 -3.034 2.927 1.00 87.00 413 ARG A C 1
ATOM 3402 O O . ARG A 1 413 ? 8.180 -3.696 2.083 1.00 87.00 413 ARG A O 1
ATOM 3409 N N . LEU A 1 414 ? 8.248 -2.139 3.693 1.00 80.38 414 LEU A N 1
ATOM 3410 C CA . LEU A 1 414 ? 9.698 -1.829 3.622 1.00 80.38 414 LEU A CA 1
ATOM 3411 C C . LEU A 1 414 ? 10.581 -2.758 4.458 1.00 80.38 414 LEU A C 1
ATOM 3413 O O . LEU A 1 414 ? 11.546 -3.318 3.958 1.00 80.38 414 LEU A O 1
ATOM 3417 N N . LYS A 1 415 ? 10.328 -2.827 5.767 1.00 72.25 415 LYS A N 1
ATOM 3418 C CA . LYS A 1 415 ? 11.189 -3.499 6.753 1.00 72.25 415 LYS A CA 1
ATOM 3419 C C . LYS A 1 415 ? 10.304 -4.179 7.802 1.00 72.25 415 LYS A C 1
ATOM 3421 O O . LYS A 1 415 ? 9.130 -3.851 7.952 1.00 72.25 415 LYS A O 1
ATOM 3426 N N . LYS A 1 416 ? 10.859 -5.153 8.529 1.00 63.62 416 LYS A N 1
ATOM 3427 C CA . LYS A 1 416 ? 10.115 -5.905 9.559 1.00 63.62 416 LYS A CA 1
ATOM 3428 C C . LYS A 1 416 ? 9.933 -5.130 10.869 1.00 63.62 416 LYS A C 1
ATOM 3430 O O . LYS A 1 416 ? 9.009 -5.425 11.619 1.00 63.62 416 LYS A O 1
ATOM 3435 N N . GLU A 1 417 ? 10.796 -4.157 11.149 1.00 74.69 417 GLU A N 1
ATOM 3436 C CA . GLU A 1 417 ? 10.821 -3.425 12.419 1.00 74.69 417 GLU A CA 1
ATOM 3437 C C . GLU A 1 417 ? 10.162 -2.057 12.278 1.00 74.69 417 GLU A C 1
ATOM 3439 O O . GLU A 1 417 ? 10.821 -1.021 12.213 1.00 74.69 417 GLU A O 1
ATOM 3444 N N . ILE A 1 418 ? 8.834 -2.073 12.183 1.00 85.75 418 ILE A N 1
ATOM 3445 C CA . ILE A 1 418 ? 8.032 -0.865 12.009 1.00 85.75 418 ILE A CA 1
ATOM 3446 C C . ILE A 1 418 ? 6.987 -0.821 13.106 1.00 85.75 418 ILE A C 1
ATOM 3448 O O . ILE A 1 418 ? 6.309 -1.817 13.371 1.00 85.75 418 ILE A O 1
ATOM 3452 N N . ARG A 1 419 ? 6.872 0.329 13.768 1.00 87.62 419 ARG A N 1
ATOM 3453 C CA . ARG A 1 419 ? 5.931 0.533 14.871 1.00 87.62 419 ARG A CA 1
ATOM 3454 C C . ARG A 1 419 ? 5.255 1.888 14.744 1.00 87.62 419 ARG A C 1
ATOM 3456 O O . ARG A 1 419 ? 5.858 2.851 14.279 1.00 87.62 419 ARG A O 1
ATOM 3463 N N . LEU A 1 420 ? 4.002 1.969 15.179 1.00 89.00 420 LEU A N 1
ATOM 3464 C CA . LEU A 1 420 ? 3.372 3.265 15.412 1.00 89.00 420 LEU A CA 1
ATOM 3465 C C . LEU A 1 420 ? 4.004 3.912 16.645 1.00 89.00 420 LEU A C 1
ATOM 3467 O O . LEU A 1 420 ? 4.105 3.268 17.691 1.00 89.00 420 LEU A O 1
ATOM 3471 N N . ASN A 1 421 ? 4.405 5.175 16.516 1.00 87.06 421 ASN A N 1
ATOM 3472 C CA . ASN A 1 421 ? 4.878 5.966 17.639 1.00 87.06 421 ASN A CA 1
ATOM 3473 C C . ASN A 1 421 ? 3.675 6.624 18.328 1.00 87.06 421 ASN A C 1
ATOM 3475 O O . ASN A 1 421 ? 2.899 7.358 17.711 1.00 87.06 421 ASN A O 1
ATOM 3479 N N . LEU A 1 422 ? 3.500 6.314 19.607 1.00 86.25 422 LEU A N 1
ATOM 3480 C CA . LEU A 1 422 ? 2.416 6.786 20.460 1.00 86.25 422 LEU A CA 1
ATOM 3481 C C . LEU A 1 422 ? 3.034 7.245 21.775 1.00 86.25 422 LEU A C 1
ATOM 3483 O O . LEU A 1 422 ? 3.880 6.542 22.325 1.00 86.25 422 LEU A O 1
ATOM 3487 N N . GLU A 1 423 ? 2.567 8.370 22.308 1.00 86.44 423 GLU A N 1
ATOM 3488 C CA . GLU A 1 423 ? 3.075 8.913 23.573 1.00 86.44 423 GLU A CA 1
ATOM 3489 C C . GLU A 1 423 ? 2.815 7.967 24.753 1.00 86.44 423 GLU A C 1
ATOM 3491 O O . GLU A 1 423 ? 3.600 7.894 25.699 1.00 86.44 423 GLU A O 1
ATOM 3496 N N . ASN A 1 424 ? 1.704 7.225 24.705 1.00 87.62 424 ASN A N 1
ATOM 3497 C CA . ASN A 1 424 ? 1.291 6.331 25.775 1.00 87.62 424 ASN A CA 1
ATOM 3498 C C . ASN A 1 424 ? 0.861 4.952 25.260 1.00 87.62 424 ASN A C 1
ATOM 3500 O O . ASN A 1 424 ? 0.111 4.822 24.290 1.00 87.62 424 ASN A O 1
ATOM 3504 N N . ASN A 1 425 ? 1.239 3.900 25.990 1.00 86.62 425 ASN A N 1
ATOM 3505 C CA . ASN A 1 425 ? 0.800 2.534 25.691 1.00 86.62 425 ASN A CA 1
ATOM 3506 C C . ASN A 1 425 ? -0.708 2.321 25.935 1.00 86.62 425 ASN A C 1
ATOM 3508 O O . ASN A 1 425 ? -1.293 1.366 25.418 1.00 86.62 425 ASN A O 1
ATOM 3512 N N . ASN A 1 426 ? -1.354 3.192 26.714 1.00 88.38 426 ASN A N 1
ATOM 3513 C CA . ASN A 1 426 ? -2.803 3.218 26.873 1.00 88.38 426 ASN A CA 1
ATOM 3514 C C . ASN A 1 426 ? -3.427 4.101 25.792 1.00 88.38 426 ASN A C 1
ATOM 3516 O O . ASN A 1 426 ? -3.379 5.326 25.866 1.00 88.38 426 ASN A O 1
ATOM 3520 N N . LEU A 1 427 ? -4.048 3.467 24.799 1.00 86.75 427 LEU A N 1
ATOM 3521 C CA . LEU A 1 427 ? -4.528 4.138 23.593 1.00 86.75 427 LEU A CA 1
ATOM 3522 C C . LEU A 1 427 ? -5.607 5.189 23.853 1.00 86.75 427 LEU A C 1
ATOM 3524 O O . LEU A 1 427 ? -5.724 6.138 23.091 1.00 86.75 427 LEU A O 1
ATOM 3528 N N . ASP A 1 428 ? -6.376 5.043 24.930 1.00 85.06 428 ASP A N 1
ATOM 3529 C CA . ASP A 1 428 ? -7.399 6.010 25.332 1.00 85.06 428 ASP A CA 1
ATOM 3530 C C . ASP A 1 428 ? -6.840 7.331 25.872 1.00 85.06 428 ASP A C 1
ATOM 3532 O O . ASP A 1 428 ? -7.603 8.277 26.061 1.00 85.06 428 ASP A O 1
ATOM 3536 N N . GLN A 1 429 ? -5.531 7.395 26.116 1.00 86.50 429 GLN A N 1
ATOM 3537 C CA . GLN A 1 429 ? -4.831 8.589 26.585 1.00 86.50 429 GLN A CA 1
ATOM 3538 C C . GLN A 1 429 ? -4.149 9.355 25.444 1.00 86.50 429 GLN A C 1
ATOM 3540 O O . GLN A 1 429 ? -3.698 10.472 25.667 1.00 86.50 429 GLN A O 1
ATOM 3545 N N . ASN A 1 430 ? -4.105 8.790 24.232 1.00 83.38 430 ASN A N 1
ATOM 3546 C CA . ASN A 1 430 ? -3.543 9.455 23.059 1.00 83.38 430 ASN A CA 1
ATOM 3547 C C . ASN A 1 430 ? -4.652 10.175 22.279 1.00 83.38 430 ASN A C 1
ATOM 3549 O O . ASN A 1 430 ? -5.707 9.592 22.011 1.00 83.38 430 ASN A O 1
ATOM 3553 N N . GLN A 1 431 ? -4.411 11.428 21.887 1.00 81.44 431 GLN A N 1
ATOM 3554 C CA . GLN A 1 431 ? -5.313 12.161 20.987 1.00 81.44 431 GLN A CA 1
ATOM 3555 C C . GLN A 1 431 ? -5.079 11.762 19.525 1.00 81.44 431 GLN A C 1
ATOM 3557 O O . GLN A 1 431 ? -6.028 11.462 18.797 1.00 81.44 431 GLN A O 1
ATOM 3562 N N . GLU A 1 432 ? -3.810 11.689 19.137 1.00 84.88 432 GLU A N 1
ATOM 3563 C CA . GLU A 1 432 ? -3.337 11.332 17.805 1.00 84.88 432 GLU A CA 1
ATOM 3564 C C . GLU A 1 432 ? -2.079 10.462 17.897 1.00 84.88 432 GLU A C 1
ATOM 3566 O O . GLU A 1 432 ? -1.584 10.166 18.990 1.00 84.88 432 GLU A O 1
ATOM 3571 N N . ILE A 1 433 ? -1.598 9.994 16.749 1.00 89.75 433 ILE A N 1
ATOM 3572 C CA . ILE A 1 433 ? -0.316 9.297 16.670 1.00 89.75 433 ILE A CA 1
ATOM 3573 C C . ILE A 1 433 ? 0.808 10.336 16.594 1.00 89.75 433 ILE A C 1
ATOM 3575 O O . ILE A 1 433 ? 0.673 11.332 15.890 1.00 89.75 433 ILE A O 1
ATOM 3579 N N . ALA A 1 434 ? 1.926 10.099 17.280 1.00 87.31 434 ALA A N 1
ATOM 3580 C CA . ALA A 1 434 ? 3.090 10.985 17.183 1.00 87.31 434 ALA A CA 1
ATOM 3581 C C . ALA A 1 434 ? 3.807 10.823 15.829 1.00 87.31 434 ALA A C 1
ATOM 3583 O O . ALA A 1 434 ? 4.429 11.754 15.317 1.00 87.31 434 ALA A O 1
ATOM 3584 N N . GLY A 1 435 ? 3.698 9.631 15.235 1.00 90.81 435 GLY A N 1
ATOM 3585 C CA . GLY A 1 435 ? 4.279 9.292 13.945 1.00 90.81 435 GLY A CA 1
ATOM 3586 C C . GLY A 1 435 ? 4.459 7.788 13.782 1.00 90.81 435 GLY A C 1
ATOM 3587 O O . GLY A 1 435 ? 3.771 6.975 14.405 1.00 90.81 435 GLY A O 1
ATOM 3588 N N . PHE A 1 436 ? 5.419 7.418 12.950 1.00 92.62 436 PHE A N 1
ATOM 3589 C CA . PHE A 1 436 ? 5.786 6.045 12.640 1.00 92.62 436 PHE A CA 1
ATOM 3590 C C . PHE A 1 436 ? 7.290 5.882 12.811 1.00 92.62 436 PHE A C 1
ATOM 3592 O O . PHE A 1 436 ? 8.047 6.703 12.309 1.00 92.62 436 PHE A O 1
ATOM 3599 N N . LYS A 1 437 ? 7.729 4.821 13.486 1.00 89.81 437 LYS A N 1
ATOM 3600 C CA . LYS A 1 437 ? 9.149 4.517 13.673 1.00 89.81 437 LYS A CA 1
ATOM 3601 C C . LYS A 1 437 ? 9.557 3.340 12.785 1.00 89.81 437 LYS A C 1
ATOM 3603 O O . LYS A 1 437 ? 8.889 2.302 12.798 1.00 89.81 437 LYS A O 1
ATOM 3608 N N . VAL A 1 438 ? 10.634 3.514 12.022 1.00 88.38 438 VAL A N 1
ATOM 3609 C CA . VAL A 1 438 ? 11.252 2.517 11.134 1.00 88.38 438 VAL A CA 1
ATOM 3610 C C . VAL A 1 438 ? 12.733 2.425 11.497 1.00 88.38 438 VAL A C 1
ATOM 3612 O O . VAL A 1 438 ? 13.513 3.303 11.136 1.00 88.38 438 VAL A O 1
ATOM 3615 N N . GLY A 1 439 ? 13.138 1.381 12.223 1.00 84.44 439 GLY A N 1
ATOM 3616 C CA . GLY A 1 439 ? 14.477 1.371 12.831 1.00 84.44 439 GLY A CA 1
ATOM 3617 C C . GLY A 1 439 ? 14.635 2.564 13.780 1.00 84.44 439 GLY A C 1
ATOM 3618 O O . GLY A 1 439 ? 13.803 2.722 14.669 1.00 84.44 439 GLY A O 1
ATOM 3619 N N . GLU A 1 440 ? 15.636 3.422 13.565 1.00 85.19 440 GLU A N 1
ATOM 3620 C CA . GLU A 1 440 ? 15.837 4.668 14.329 1.00 85.19 440 GLU A CA 1
ATOM 3621 C C . GLU A 1 440 ? 15.196 5.917 13.704 1.00 85.19 440 GLU A C 1
ATOM 3623 O O . GLU A 1 440 ? 15.212 6.981 14.317 1.00 85.19 440 GLU A O 1
ATOM 3628 N N . VAL A 1 441 ? 14.585 5.787 12.526 1.00 89.25 441 VAL A N 1
ATOM 3629 C CA . VAL A 1 441 ? 13.969 6.907 11.809 1.00 89.25 441 VAL A CA 1
ATOM 3630 C C . VAL A 1 441 ? 12.522 7.089 12.256 1.00 89.25 441 VAL A C 1
ATOM 3632 O O . VAL A 1 441 ? 11.724 6.147 12.207 1.00 89.25 441 VAL A O 1
ATOM 3635 N N . GLU A 1 442 ? 12.154 8.309 12.637 1.00 91.38 442 GLU A N 1
ATOM 3636 C CA . GLU A 1 442 ? 10.775 8.707 12.913 1.00 91.38 442 GLU A CA 1
ATOM 3637 C C . GLU A 1 442 ? 10.186 9.485 11.737 1.00 91.38 442 GLU A C 1
ATOM 3639 O O . GLU A 1 442 ? 10.761 10.451 11.252 1.00 91.38 442 GLU A O 1
ATOM 3644 N N . ILE A 1 443 ? 9.013 9.071 11.268 1.00 93.31 443 ILE A N 1
ATOM 3645 C CA . ILE A 1 443 ? 8.332 9.652 10.115 1.00 93.31 443 ILE A CA 1
ATOM 3646 C C . ILE A 1 443 ? 6.940 10.103 10.541 1.00 93.31 443 ILE A C 1
ATOM 3648 O O . ILE A 1 443 ? 6.146 9.307 11.045 1.00 93.31 443 ILE A O 1
ATOM 3652 N N . LYS A 1 444 ? 6.599 11.368 10.300 1.00 92.69 444 LYS A N 1
ATOM 3653 C CA . LYS A 1 444 ? 5.286 11.930 10.650 1.00 92.69 444 LYS A CA 1
ATOM 3654 C C . LYS A 1 444 ? 4.795 12.929 9.613 1.00 92.69 444 LYS A C 1
ATOM 3656 O O . LYS A 1 444 ? 5.578 13.566 8.910 1.00 92.69 444 LYS A O 1
ATOM 3661 N N . PHE A 1 445 ? 3.478 13.087 9.527 1.00 89.69 445 PHE A N 1
ATOM 3662 C CA . PHE A 1 445 ? 2.892 14.181 8.761 1.00 89.69 445 PHE A CA 1
ATOM 3663 C C . PHE A 1 445 ? 2.771 15.423 9.634 1.00 89.69 445 PHE A C 1
ATOM 3665 O O . PHE A 1 445 ? 2.271 15.358 10.753 1.00 89.69 445 PHE A O 1
ATOM 3672 N N . LYS A 1 446 ? 3.170 16.572 9.089 1.00 88.44 446 LYS A N 1
ATOM 3673 C CA . LYS A 1 446 ? 2.924 17.881 9.694 1.00 88.44 446 LYS A CA 1
ATOM 3674 C C . LYS A 1 446 ? 2.439 18.840 8.615 1.00 88.44 446 LYS A C 1
ATOM 3676 O O . LYS A 1 446 ? 3.166 19.168 7.675 1.00 88.44 446 LYS A O 1
ATOM 3681 N N . SER A 1 447 ? 1.189 19.279 8.733 1.00 85.00 447 SER A N 1
ATOM 3682 C CA . SER A 1 447 ? 0.515 20.111 7.728 1.00 85.00 447 SER A CA 1
ATOM 3683 C C . SER A 1 447 ? 0.539 19.462 6.329 1.00 85.00 447 SER A C 1
ATOM 3685 O O . SER A 1 447 ? -0.094 18.429 6.129 1.00 85.00 447 SER A O 1
ATOM 3687 N N . ASN A 1 448 ? 1.279 20.035 5.369 1.00 87.50 448 ASN A N 1
ATOM 3688 C CA . ASN A 1 448 ? 1.414 19.530 3.993 1.00 87.50 448 ASN A CA 1
ATOM 3689 C C . ASN A 1 448 ? 2.781 18.877 3.722 1.00 87.50 448 ASN A C 1
ATOM 3691 O O . ASN A 1 448 ? 3.170 18.714 2.562 1.00 87.50 448 ASN A O 1
ATOM 3695 N N . LYS A 1 449 ? 3.522 18.524 4.777 1.00 92.31 449 LYS A N 1
ATOM 3696 C CA . LYS A 1 449 ? 4.852 17.923 4.681 1.00 92.31 449 LYS A CA 1
ATOM 3697 C C . LYS A 1 449 ? 4.900 16.566 5.372 1.00 92.31 449 LYS A C 1
ATOM 3699 O O . LYS A 1 449 ? 4.228 16.340 6.379 1.00 92.31 449 LYS A O 1
ATOM 3704 N N . LEU A 1 450 ? 5.703 15.679 4.803 1.00 93.56 450 LEU A N 1
ATOM 3705 C CA . LEU A 1 450 ? 6.181 14.460 5.431 1.00 93.56 450 LEU A CA 1
ATOM 3706 C C . LEU A 1 450 ? 7.558 14.780 6.016 1.00 93.56 450 LEU A C 1
ATOM 3708 O O . LEU A 1 450 ? 8.452 15.193 5.281 1.00 93.56 450 LEU A O 1
ATOM 3712 N N . ILE A 1 451 ? 7.696 14.642 7.327 1.00 94.25 451 ILE A N 1
ATOM 3713 C CA . ILE A 1 451 ? 8.938 14.910 8.047 1.00 94.25 451 ILE A CA 1
ATOM 3714 C C . ILE A 1 451 ? 9.540 13.567 8.441 1.00 94.25 451 ILE A C 1
ATOM 3716 O O . ILE A 1 451 ? 8.824 12.731 8.996 1.00 94.25 451 ILE A O 1
ATOM 3720 N N . ALA A 1 452 ? 10.821 13.373 8.140 1.00 93.25 452 ALA A N 1
ATOM 3721 C CA . ALA A 1 452 ? 11.612 12.238 8.592 1.00 93.25 452 ALA A CA 1
ATOM 3722 C C . ALA A 1 452 ? 12.753 12.744 9.486 1.00 93.25 452 ALA A C 1
ATOM 3724 O O . ALA A 1 452 ? 13.509 13.621 9.074 1.00 93.25 452 ALA A O 1
ATOM 3725 N N . GLU A 1 453 ? 12.843 12.218 10.701 1.00 92.12 453 GLU A N 1
ATOM 3726 C CA . GLU A 1 453 ? 13.769 12.640 11.753 1.00 92.12 453 GLU A CA 1
ATOM 3727 C C . GLU A 1 453 ? 14.620 11.445 12.199 1.00 92.12 453 GLU A C 1
ATOM 3729 O O . GLU A 1 453 ? 14.094 10.356 12.438 1.00 92.12 453 GLU A O 1
ATOM 3734 N N . MET A 1 454 ? 15.928 11.653 12.342 1.00 87.94 454 MET A N 1
ATOM 3735 C CA . MET A 1 454 ? 16.843 10.705 12.980 1.00 87.94 454 MET A CA 1
ATOM 3736 C C . MET A 1 454 ? 17.896 11.495 13.758 1.00 87.94 454 MET A C 1
ATOM 3738 O O . MET A 1 454 ? 18.629 12.291 13.181 1.00 87.94 454 MET A O 1
ATOM 3742 N N . LYS A 1 455 ? 17.997 11.266 15.074 1.00 83.62 455 LYS A N 1
ATOM 3743 C CA . LYS A 1 455 ? 18.902 12.022 15.965 1.00 83.62 455 LYS A CA 1
ATOM 3744 C C . LYS A 1 455 ? 18.680 13.545 15.832 1.00 83.62 455 LYS A C 1
ATOM 3746 O O . LYS A 1 455 ? 17.596 14.006 16.176 1.00 83.62 455 LYS A O 1
ATOM 3751 N N . ASP A 1 456 ? 19.681 14.293 15.358 1.00 81.12 456 ASP A N 1
ATOM 3752 C CA . ASP A 1 456 ? 19.644 15.752 15.167 1.00 81.12 456 ASP A CA 1
ATOM 3753 C C . ASP A 1 456 ? 19.325 16.162 13.713 1.00 81.12 456 ASP A C 1
ATOM 3755 O O . ASP A 1 456 ? 19.272 17.353 13.399 1.00 81.12 456 ASP A O 1
ATOM 3759 N N . GLU A 1 457 ? 19.103 15.193 12.821 1.00 87.12 457 GLU A N 1
ATOM 3760 C CA . GLU A 1 457 ? 18.843 15.427 11.403 1.00 87.12 457 GLU A CA 1
ATOM 3761 C C . GLU A 1 457 ? 17.350 15.343 11.079 1.00 87.12 457 GLU A C 1
ATOM 3763 O O . GLU A 1 457 ? 16.617 14.475 11.567 1.00 87.12 457 GLU A O 1
ATOM 3768 N N . GLN A 1 458 ? 16.892 16.263 10.228 1.00 91.50 458 GLN A N 1
ATOM 3769 C CA . GLN A 1 458 ? 15.503 16.352 9.797 1.00 91.50 458 GLN A CA 1
ATOM 3770 C C . GLN A 1 458 ? 15.430 16.612 8.293 1.00 91.50 458 GLN A C 1
ATOM 3772 O O . GLN A 1 458 ? 15.910 17.631 7.795 1.00 91.50 458 GLN A O 1
ATOM 3777 N N . PHE A 1 459 ? 14.715 15.740 7.585 1.00 92.25 459 PHE A N 1
ATOM 3778 C CA . PHE A 1 459 ? 14.405 15.895 6.170 1.00 92.25 459 PHE A CA 1
ATOM 3779 C C . PHE A 1 459 ? 12.913 16.139 5.962 1.00 92.25 459 PHE A C 1
ATOM 3781 O O . PHE A 1 459 ? 12.055 15.524 6.600 1.00 92.25 459 PHE A O 1
ATOM 3788 N N . GLU A 1 460 ? 12.593 17.036 5.033 1.00 93.44 460 GLU A N 1
ATOM 3789 C CA . GLU A 1 460 ? 11.219 17.394 4.699 1.00 93.44 460 GLU A CA 1
ATOM 3790 C C . GLU A 1 460 ? 10.900 17.066 3.242 1.00 93.44 460 GLU A C 1
ATOM 3792 O O . GLU A 1 460 ? 11.629 17.440 2.325 1.00 93.44 460 GLU A O 1
ATOM 3797 N N . PHE A 1 461 ? 9.752 16.428 3.035 1.00 93.12 461 PHE A N 1
ATOM 3798 C CA . PHE A 1 461 ? 9.225 16.072 1.722 1.00 93.12 461 PHE A CA 1
ATOM 3799 C C . PHE A 1 461 ? 7.810 16.615 1.568 1.00 93.12 461 PHE A C 1
ATOM 3801 O O . PHE A 1 461 ? 7.052 16.721 2.540 1.00 93.12 461 PHE A O 1
ATOM 3808 N N . PHE A 1 462 ? 7.410 16.948 0.343 1.00 91.88 462 PHE A N 1
ATOM 3809 C CA . PHE A 1 462 ? 6.037 17.378 0.106 1.00 91.88 462 PHE A CA 1
ATOM 3810 C C . PHE A 1 462 ? 5.079 16.191 0.214 1.00 91.88 462 PHE A C 1
ATOM 3812 O O . PHE A 1 462 ? 5.317 15.112 -0.327 1.00 91.88 462 PHE A O 1
ATOM 3819 N N . GLN A 1 463 ? 3.929 16.398 0.858 1.00 87.38 463 GLN A N 1
ATOM 3820 C CA . GLN A 1 463 ? 2.901 15.361 0.944 1.00 87.38 463 GLN A CA 1
ATOM 3821 C C . GLN A 1 463 ? 2.422 14.919 -0.452 1.00 87.38 463 GLN A C 1
ATOM 3823 O O . GLN A 1 463 ? 2.122 13.747 -0.654 1.00 87.38 463 GLN A O 1
ATOM 3828 N N . SER A 1 464 ? 2.340 15.836 -1.420 1.00 85.44 464 SER A N 1
ATOM 3829 C CA . SER A 1 464 ? 1.967 15.519 -2.805 1.00 85.44 464 SER A CA 1
ATOM 3830 C C . SER A 1 464 ? 2.959 14.565 -3.472 1.00 85.44 464 SER A C 1
ATOM 3832 O O . SER A 1 464 ? 2.522 13.617 -4.117 1.00 85.44 464 SER A O 1
ATOM 3834 N N . GLU A 1 465 ? 4.259 14.773 -3.256 1.00 86.44 465 GLU A N 1
ATOM 3835 C CA . GLU A 1 465 ? 5.338 13.917 -3.764 1.00 86.44 465 GLU A CA 1
ATOM 3836 C C . GLU A 1 465 ? 5.190 12.491 -3.220 1.00 86.44 465 GLU A C 1
ATOM 3838 O O . GLU A 1 465 ? 5.099 11.535 -3.990 1.00 86.44 465 GLU A O 1
ATOM 3843 N N . PHE A 1 466 ? 5.015 12.353 -1.899 1.00 88.38 466 PHE A N 1
ATOM 3844 C CA . PHE A 1 466 ? 4.759 11.055 -1.270 1.00 88.38 466 PHE A CA 1
ATOM 3845 C C . PHE A 1 466 ? 3.478 10.398 -1.797 1.00 88.38 466 PHE A C 1
ATOM 3847 O O . PHE A 1 466 ? 3.438 9.196 -2.032 1.00 88.38 466 PHE A O 1
ATOM 3854 N N . LEU A 1 467 ? 2.398 11.157 -1.994 1.00 82.38 467 LEU A N 1
ATOM 3855 C CA . LEU A 1 467 ? 1.145 10.581 -2.479 1.00 82.38 467 LEU A CA 1
ATOM 3856 C C . LEU A 1 467 ? 1.208 10.140 -3.950 1.00 82.38 467 LEU A C 1
ATOM 3858 O O . LEU A 1 467 ? 0.386 9.298 -4.331 1.00 82.38 467 LEU A O 1
ATOM 3862 N N . GLN A 1 468 ? 2.120 10.689 -4.751 1.00 78.44 468 GLN A N 1
ATOM 3863 C CA . GLN A 1 468 ? 2.334 10.294 -6.144 1.00 78.44 468 GLN A CA 1
ATOM 3864 C C . GLN A 1 468 ? 3.258 9.081 -6.250 1.00 78.44 468 GLN A C 1
ATOM 3866 O O . GLN A 1 468 ? 2.900 8.118 -6.921 1.00 78.44 468 GLN A O 1
ATOM 3871 N N . ASN A 1 469 ? 4.391 9.098 -5.545 1.00 79.56 469 ASN A N 1
ATOM 3872 C CA . ASN A 1 469 ? 5.374 8.019 -5.577 1.00 79.56 469 ASN A CA 1
ATOM 3873 C C . ASN A 1 469 ? 5.875 7.700 -4.156 1.00 79.56 469 ASN A C 1
ATOM 3875 O O . ASN A 1 469 ? 6.973 8.112 -3.768 1.00 79.56 469 ASN A O 1
ATOM 3879 N N . PRO A 1 470 ? 5.066 6.984 -3.348 1.00 87.31 470 PRO A N 1
ATOM 3880 C CA . PRO A 1 470 ? 5.412 6.700 -1.960 1.00 87.31 470 PRO A CA 1
ATOM 3881 C C . PRO A 1 470 ? 6.744 5.975 -1.836 1.00 87.31 470 PRO A C 1
ATOM 3883 O O . PRO A 1 470 ? 7.488 6.199 -0.885 1.00 87.31 470 PRO A O 1
ATOM 3886 N N . ARG A 1 471 ? 7.041 5.092 -2.793 1.00 86.38 471 ARG A N 1
ATOM 3887 C CA . ARG A 1 471 ? 8.160 4.167 -2.692 1.00 86.38 471 ARG A CA 1
ATOM 3888 C C . ARG A 1 471 ? 9.491 4.828 -2.969 1.00 86.38 471 ARG A C 1
ATOM 3890 O O . ARG A 1 471 ? 10.403 4.680 -2.161 1.00 86.38 471 ARG A O 1
ATOM 3897 N N . ALA A 1 472 ? 9.549 5.666 -3.999 1.00 84.50 472 ALA A N 1
ATOM 3898 C CA . ALA A 1 472 ? 10.719 6.493 -4.253 1.00 84.50 472 ALA A CA 1
ATOM 3899 C C . ALA A 1 472 ? 11.015 7.441 -3.080 1.00 84.50 472 ALA A C 1
ATOM 3901 O O . ALA A 1 472 ? 12.166 7.548 -2.661 1.00 84.50 472 ALA A O 1
ATOM 3902 N N . VAL A 1 473 ? 9.988 8.088 -2.508 1.00 89.19 473 VAL A N 1
ATOM 3903 C CA . VAL A 1 473 ? 10.169 8.990 -1.356 1.00 89.19 473 VAL A CA 1
ATOM 3904 C C . VAL A 1 473 ? 10.683 8.227 -0.137 1.00 89.19 473 VAL A C 1
ATOM 3906 O O . VAL A 1 473 ? 11.636 8.665 0.499 1.00 89.19 473 VAL A O 1
ATOM 3909 N N . LEU A 1 474 ? 10.102 7.067 0.170 1.00 89.81 474 LEU A N 1
ATOM 3910 C CA . LEU A 1 474 ? 10.545 6.244 1.293 1.00 89.81 474 LEU A CA 1
ATOM 3911 C C . LEU A 1 474 ? 11.966 5.703 1.097 1.00 89.81 474 LEU A C 1
ATOM 3913 O O . LEU A 1 474 ? 12.759 5.768 2.028 1.00 89.81 474 LEU A O 1
ATOM 3917 N N . ASN A 1 475 ? 12.323 5.238 -0.101 1.00 87.12 475 ASN A N 1
ATOM 3918 C CA . ASN A 1 475 ? 13.687 4.790 -0.394 1.00 87.12 475 ASN A CA 1
ATOM 3919 C C . ASN A 1 475 ? 14.693 5.940 -0.280 1.00 87.12 475 ASN A C 1
ATOM 3921 O O . ASN A 1 475 ? 15.781 5.745 0.251 1.00 87.12 475 ASN A O 1
ATOM 3925 N N . LYS A 1 476 ? 14.318 7.153 -0.707 1.00 88.94 476 LYS A N 1
ATOM 3926 C CA . LYS A 1 476 ? 15.137 8.356 -0.523 1.00 88.94 476 LYS A CA 1
ATOM 3927 C C . LYS A 1 476 ? 15.322 8.693 0.956 1.00 88.94 476 LYS A C 1
ATOM 3929 O O . LYS A 1 476 ? 16.439 8.990 1.354 1.00 88.94 476 LYS A O 1
ATOM 3934 N N . ILE A 1 477 ? 14.262 8.601 1.764 1.00 89.69 477 ILE A N 1
ATOM 3935 C CA . ILE A 1 477 ? 14.347 8.765 3.224 1.00 89.69 477 ILE A CA 1
ATOM 3936 C C . ILE A 1 477 ? 15.332 7.750 3.813 1.00 89.69 477 ILE A C 1
ATOM 3938 O O . ILE A 1 477 ? 16.259 8.142 4.511 1.00 89.69 477 ILE A O 1
ATOM 3942 N N . MET A 1 478 ? 15.173 6.461 3.501 1.00 86.81 478 MET A N 1
ATOM 3943 C CA . MET A 1 478 ? 16.047 5.420 4.051 1.00 86.81 478 MET A CA 1
ATOM 3944 C C . MET A 1 478 ? 17.502 5.578 3.587 1.00 86.81 478 MET A C 1
ATOM 3946 O O . MET A 1 478 ? 18.411 5.406 4.390 1.00 86.81 478 MET A O 1
ATOM 3950 N N . GLY A 1 479 ? 17.726 5.941 2.321 1.00 85.25 479 GLY A N 1
ATOM 3951 C CA . GLY A 1 479 ? 19.067 6.112 1.761 1.00 85.25 479 GLY A CA 1
ATOM 3952 C C . GLY A 1 479 ? 19.838 7.305 2.333 1.00 85.25 479 GLY A C 1
ATOM 3953 O O . GLY A 1 479 ? 21.056 7.219 2.455 1.00 85.25 479 GLY A O 1
ATOM 3954 N N . LEU A 1 480 ? 19.153 8.395 2.707 1.00 84.75 480 LEU A N 1
ATOM 3955 C CA . LEU A 1 480 ? 19.788 9.539 3.379 1.00 84.75 480 LEU A CA 1
ATOM 3956 C C . LEU A 1 480 ? 20.362 9.118 4.738 1.00 84.75 480 LEU A C 1
ATOM 3958 O O . LEU A 1 480 ? 21.535 9.347 5.010 1.00 84.75 480 LEU A O 1
ATOM 3962 N N . PHE A 1 481 ? 19.577 8.384 5.524 1.00 80.19 481 PHE A N 1
ATOM 3963 C CA . PHE A 1 481 ? 19.999 7.934 6.847 1.00 80.19 481 PHE A CA 1
ATOM 3964 C C . PHE A 1 481 ? 21.016 6.779 6.819 1.00 80.19 481 PHE A C 1
ATOM 3966 O O . PHE A 1 481 ? 21.887 6.708 7.681 1.00 80.19 481 PHE A O 1
ATOM 3973 N N . GLU A 1 482 ? 20.972 5.900 5.810 1.00 78.31 482 GLU A N 1
ATOM 3974 C CA . GLU A 1 482 ? 22.008 4.870 5.611 1.00 78.31 482 GLU A CA 1
ATOM 3975 C C . GLU A 1 482 ? 23.367 5.481 5.212 1.00 78.31 482 GLU A C 1
ATOM 3977 O O . GLU A 1 482 ? 24.413 4.905 5.517 1.00 78.31 482 GLU A O 1
ATOM 3982 N N . ALA A 1 483 ? 23.386 6.649 4.559 1.00 68.69 483 ALA A N 1
ATOM 3983 C CA . ALA A 1 483 ? 24.626 7.369 4.269 1.00 68.69 483 ALA A CA 1
ATOM 3984 C C . ALA A 1 483 ? 25.245 7.992 5.534 1.00 68.69 483 ALA A C 1
ATOM 3986 O O . ALA A 1 483 ? 26.465 7.958 5.679 1.00 68.69 483 ALA A O 1
ATOM 3987 N N . GLU A 1 484 ? 24.416 8.492 6.454 1.00 63.00 484 GLU A N 1
ATOM 3988 C CA . GLU A 1 484 ? 24.847 9.091 7.726 1.00 63.00 484 GLU A CA 1
ATOM 3989 C C . GLU A 1 484 ? 25.354 8.070 8.750 1.00 63.00 484 GLU A C 1
ATOM 3991 O O . GLU A 1 484 ? 26.288 8.351 9.491 1.00 63.00 484 GLU A O 1
ATOM 3996 N N . GLU A 1 485 ? 24.779 6.865 8.814 1.00 61.38 485 GLU A N 1
ATOM 3997 C CA . GLU A 1 485 ? 25.307 5.816 9.706 1.00 61.38 485 GLU A CA 1
ATOM 3998 C C . GLU A 1 485 ? 26.719 5.351 9.311 1.00 61.38 485 GLU A C 1
ATOM 4000 O O . GLU A 1 485 ? 27.450 4.817 10.147 1.00 61.38 485 GLU A O 1
ATOM 4005 N N . ASN A 1 486 ? 27.098 5.549 8.044 1.00 58.59 486 ASN A N 1
ATOM 4006 C CA . ASN A 1 486 ? 28.397 5.167 7.491 1.00 58.59 486 ASN A CA 1
ATOM 4007 C C . ASN A 1 486 ? 29.404 6.332 7.402 1.00 58.59 486 ASN A C 1
ATOM 4009 O O . ASN A 1 486 ? 30.543 6.100 6.984 1.00 58.59 486 ASN A O 1
ATOM 4013 N N . SER A 1 487 ? 29.000 7.554 7.768 1.00 52.25 487 SER A N 1
ATOM 4014 C CA . SER A 1 487 ? 29.852 8.752 7.861 1.00 52.25 487 SER A CA 1
ATOM 4015 C C . SER A 1 487 ? 30.237 9.044 9.304 1.00 52.25 487 SER A C 1
ATOM 4017 O O . SER A 1 487 ? 31.426 9.360 9.537 1.00 52.25 487 SER A O 1
#

Radius of gyration: 30.23 Å; chains: 1; bounding box: 77×58×93 Å

pLDDT: mean 80.39, std 16.49, range [31.61, 97.75]

Sequence (487 aa):
LQKIDSISLVLQMAPGYKELYKYYLMLLKGLSLNGDIFRLSIKELWQLYEYWTFLKLNSLLQDKYKLVKNNIIDLDYSGINVTLSQGASAEVEYQNPITGEKFTLSYNTSSGDGITTNQKPDNILSLSKNDSEHQYKFIFDAKYRLNNAEEGTRYGEKYDQIPGPEESDINTMHRYRDAVAAEMGEDYRRTMVGAYVLFPYHDKEKRFKEHKFYQSIDRVNIGAFPFLPGSTELLADFLENIIDESAQSNFKRNLLPAAADEFRPEVEFKVDLLLGSLSSKKQLQYLLDNNLYYLPLKQSVLNYNLEYIAIFQSKRKFGEESGVRYYGRIKNRKIVKRETIDFPSSSRKTDRNYLLFEVESWQQLGKKIKSEGYGVSGSHIYSNLMLLKKADTLPELSIRSLKEWRLWLELKRLKKEIRLNLENNNLDQNQEIAGFKVGEVEIKFKSNKLIAEMKDEQFEFFQSEFLQNPRAVLNKIMGLFEAEENS

Foldseek 3Di:
DDDPPDDDPCCCDPPPSVVVVVVVCVVCLVVVDPDDDDDPPCDDVQNVQLVVQLVVVVVLCVVQWAWDDWQQDDDDPPDPDRDSPLPDWGKTKTAHPQQRWIKIKIAQDQLPPQVPDRDTAGIKIWTDAPVDPAIAIEGEHEDADKDQLDPPDPSVVVFVSDMDDDPVVLVVFVCVQPRDFDDDDPDTHGRYLAYEYEYADDCPVVCCCSGPQVVVCLVQVTHYAHDDVNGCVSVSVVVCLCRLAHPVLSVVSHDDDPVCVVVDPDPDQAFAEKEFEDDAPLVVVLCQVQQKDKDFDDVVVVVHNHQKYWYAYPCVHQPVHGATWKMFTFPDKDWDFQLVDPDDDPDPRRRTIMIMTRGPHIDTQPAGAAAVLAEAPDGIDIADPVQVNVHNYPVSRQARDPLQVSLVNSLSSPDVDKDFAFPDSRSNPGPHTPAMDDPQWGWDDDDQWIWIDHDPDIDIDGSVVCSSRVPVVVVVSVVVVVVVVVD

Secondary structure (DSSP, 8-state):
--------HHHHHSTTHHHHHHHHHHHHHHH---SS--------HHHHHHHHHHHHHHHHHHHHSEEEEE------TTSS-----TTS-EEEEEE-TTT--EEEEEES---S--SS-----SEEEEEE-TT-SSEEEEEEEE----B---TTSHHHHHTTT--B--HHHHHHHHHHHHH-EEEETTEEEE-EEEEEEEE----TT-GGGGSHHHHHHHHHSEEEEE-BTTB-HHHHHHHHHHHHS-HHHHHHTSPPPHHHHHTSPP------EEEEEPS-HHHHHHHHHTTEEEEE--HHHHTS---EEEEEE-HHHHGGG-EEEEEEEEEEEEEEEGGGS-S----S-TT-EEEEEEEEEEEEEEEEEB-TT-B--SSEEEE-HHHHHH-SBGGGGG--SHHHHHHHHHHTTT-S-EEEE-S-SBGGG-SS--EEEETTEEEEEETTEEEEEETTEEEEEEHHHHHH-HHHHHHHHHHHHHHHHT-